Protein AF-0000000087553828 (afdb_homodimer)

Organism: NCBI:txid2305228

pLDDT: mean 92.31, std 6.86, range [59.78, 98.69]

Nearest PDB structures (foldseek):
  8k80-assembly1_C  TM=3.523E-01  e=6.813E+00  Langya virus
  3fc7-assembly2_B  TM=2.358E-01  e=3.961E+00  Haloarcula marismortui
  7ds3-assembly1_B  TM=2.786E-01  e=6.040E+00  Gallus gallus
  7dsa-assembly1_B  TM=2.816E-01  e=7.686E+00  Gallus gallus
  7ds3-assembly1_B  TM=2.787E-01  e=7.111E+00  Gallus gallus

Radius of gyration: 27.8 Å; Cα contacts (8 Å, |Δi|>4): 1425; chains: 2; bounding box: 62×86×61 Å

Solvent-accessible surface area (backbone atoms only — not comparable to full-atom values): 37582 Å² total; per-residue (Å²): 124,66,36,73,48,76,57,91,52,34,36,37,33,31,42,85,86,66,46,54,45,66,46,42,66,74,73,70,77,81,59,71,50,36,30,39,79,30,36,73,48,70,69,47,47,49,27,62,76,67,36,38,43,66,30,41,46,56,87,73,48,62,50,78,70,42,45,30,68,79,38,50,35,62,86,71,63,44,72,67,56,53,50,51,49,44,43,71,76,35,57,90,54,42,84,77,49,61,60,68,57,51,47,57,56,25,56,77,54,74,33,51,65,57,48,51,50,54,45,51,62,52,48,16,21,40,17,42,34,78,28,19,72,64,92,74,48,65,64,55,39,25,73,53,21,58,26,34,14,37,33,41,33,30,33,35,67,51,50,60,55,18,43,75,73,59,29,83,68,54,76,48,55,36,73,35,72,52,45,62,30,92,65,50,64,45,41,61,47,57,35,88,76,42,91,51,61,60,59,56,51,53,49,36,65,33,43,42,52,46,89,56,51,86,55,51,40,32,36,39,39,39,27,36,88,27,41,24,40,76,44,26,60,61,35,30,66,42,71,57,44,82,43,86,39,76,46,68,46,42,49,58,77,83,22,52,65,35,37,35,30,26,61,44,43,77,11,25,80,52,21,47,34,64,43,84,69,102,40,44,33,38,31,46,40,76,50,79,51,80,90,40,28,63,61,26,50,53,49,39,52,44,53,52,45,42,42,74,73,37,34,92,36,27,30,34,36,46,74,43,78,55,92,57,25,58,33,48,30,36,31,31,33,35,58,43,76,75,50,90,49,29,34,33,43,42,76,48,97,49,71,49,75,50,136,124,66,37,73,49,75,58,91,52,34,37,38,33,32,42,84,86,65,46,56,44,66,46,42,66,75,71,69,77,81,60,70,50,37,31,39,79,29,36,72,48,68,68,47,48,49,26,63,77,68,34,37,44,68,32,41,47,56,87,72,48,62,51,78,69,41,46,30,69,79,40,52,33,63,85,70,63,44,70,66,58,52,51,51,49,44,44,72,74,35,57,88,54,43,83,78,47,61,60,67,59,51,48,57,56,27,55,76,55,72,33,54,64,56,48,51,51,53,44,52,62,54,48,16,20,40,18,42,33,78,29,19,72,64,93,73,47,65,65,55,38,26,74,53,21,58,27,35,14,38,32,42,33,30,32,35,66,52,50,60,54,18,42,74,73,60,28,84,67,54,76,47,56,38,74,36,70,53,46,60,30,91,65,50,66,44,40,62,46,56,35,89,75,40,92,52,61,61,57,55,50,52,49,36,67,32,44,42,52,45,89,56,51,86,53,50,41,32,35,39,37,39,27,37,88,27,41,24,41,76,44,28,60,60,36,31,66,42,72,56,45,83,43,87,39,75,46,65,44,44,47,57,74,84,21,52,65,34,37,35,30,26,61,43,45,78,12,25,81,52,22,47,33,64,46,83,70,102,40,44,34,38,30,47,39,77,50,78,50,81,89,39,27,64,61,26,50,51,48,39,51,45,52,50,47,42,43,74,74,37,34,91,36,26,27,34,37,46,72,42,79,54,94,56,26,58,33,48,31,37,30,32,33,34,58,44,77,76,51,90,49,30,34,33,44,41,78,45,98,48,72,49,75,52,134

InterPro domains:
  IPR021352 Protein of unknown function DUF2971 [PF11185] (140-220)

Sequence (710 aa):
MTQKYTYNNFTYELDEKFNHIVTTNPQTKEPDVIYKYYGIGENSFSALENLRLYCTHPYLFNDSMDSSELLLDFENLTIDKFKRFHQKMLPDKLDKLNLDELFEEDLKRNFYTFRGFVYNYFSRKIGLISLTTIPFNILMWSHYTNETGFLIEFDTKNLLDDIPQKNKDITNYCFRPVQYVEKLEIIKMFDENFKTPDIPFLYTTTIKLKEWEYEQEWRLSIYKEDMGIPASILYPGVIDYEGKNNRFFKYSKETIKSISLGKHFFSGRNCEKVVYEKGIVVTLFEREDEKFKDSDKKFINFVNHLNNEYNDRLYISGEYGDGGVLRRSLGRIELEKLDYKTFKIVELKDIIIKDMTQKYTYNNFTYELDEKFNHIVTTNPQTKEPDVIYKYYGIGENSFSALENLRLYCTHPYLFNDSMDSSELLLDFENLTIDKFKRFHQKMLPDKLDKLNLDELFEEDLKRNFYTFRGFVYNYFSRKIGLISLTTIPFNILMWSHYTNETGFLIEFDTKNLLDDIPQKNKDITNYCFRPVQYVEKLEIIKMFDENFKTPDIPFLYTTTIKLKEWEYEQEWRLSIYKEDMGIPASILYPGVIDYEGKNNRFFKYSKETIKSISLGKHFFSGRNCEKVVYEKGIVVTLFEREDEKFKDSDKKFINFVNHLNNEYNDRLYISGEYGDGGVLRRSLGRIELEKLDYKTFKIVELKDIIIKD

Foldseek 3Di:
DKFWDDDDFKIWIQDPVRATEIAGVVGDDDDQKKKDWAAQDDVRLCCVVQQKDFQAQPVPDPDQQQLHLVLEAAQPPDLVNQLVVCCVQPVPCSVVDPSVVVVVVCVVVRNPVVSVVVSQQQSQFKGKDKIAPDDFQPCCCCPRHVLQTKMWMFRPVQLVVLCVVVPVQWDHKYKAWAAEDQDRHRDHQVPPSDPHSVRNSVNSNRYDHNVCVSRRIIMMMTGGDGQWAPCCVPDPPDDTGHTPDHRMRHGDPVRTQAMEHGQCNPDPVFWDDWDADLFIKTFGDCDPPPVCNVSNVSSLVSVVVCQVRHQPHYWYKDWDDDPNDIWIKIWRWGWDDPDSGMTGIGTDPDMDTDD/DKFWDDDDFKIWIQDPVRATEIAGVVGDDDDQKKKDWAAQDDVRLCCVVQQKDFQAQPVPDPDQQQLHLVLEAAQPPDLVNQLVVCCVVPVPCSVVDPSVVVVVVCVVVRNPVVSVVVSQQQSQFKGKDKIAPDDFQPCCCCPRHVLQTKMWMFRPVQQVVLQVVPPVQWDHKYKAWAAEDQDRHRDHQVPPSDPHSVRNSVNSNRYDHNVCVSRRIIMMMTGGDGQWAPCCVPDPPDDTGHTPDHRIRHGDPVRTQAMEHGQVNPDPVFWDDWDADLFIKTFGDCDPPPVCNVSNVSSLVSVVVCQVRHQVHYWYKDWDDDPNDIWIKIWRWGWDDPDSGMTGIGTDPDMDTDD

Secondary structure (DSSP, 8-state):
--EEEEETTEEEEE-TT--EEEEESSPPPPPSEEEEEE-SSHHHHHHHHTTEEE-B-GGG-SSTTTT-GGGEE-TT--HHHHHHHHHHH-GGGGGGS-HHHHHHHHHTTTTHHHHHHHHHHHHTTEEEEEEES-S--HHHHHHHHTTTSEEEEEEHHHHHHHHHHH-TT--EEEEEE-EEESSEE-EETT-TT-SSTHHHHHHHTTEEEGGGGGG-EEEEEEE-S---B-GGGTSTTPPPB--SS-SEEE--GGGEEEEEE-TTSSSTTTEEEEEESSSEEEEE----SHHHHHHHHHHHHHHHHHHHHHGGGEEEEEEEEETTEEEEEEEEEEEEE-SSSEEEEEEEEEEEEE-/--EEEEETTEEEEE-TT--EEEEESSPPPPPSEEEEEE-SSHHHHHHHHTTEEE-B-GGG-SSTTTT-GGGEE-TT--HHHHHHHHHHH-GGGGGGS-HHHHHHHHHTTTTHHHHHHHHHHHHTTEEEEEEES-S--HHHHHHHHTTTSEEEEEEHHHHHHHHHHH-TT--EEEEEE-EEESSEE-EETT-TT-SSTHHHHHHHTTEEEGGGGGG-EEEEEEE-S---B-GGGTSTTPPPB--SS-SEEE--GGGEEEEEE-TTSSSTTTEEEEEESSSEEEEE----SHHHHHHHHHHHHHHHHHHHHHGGGEEEEEEEEETTEEEEEEEEEEEEE-SSSEEEEEEEEEEEEE-

Structure (mmCIF, N/CA/C/O backbone):
data_AF-0000000087553828-model_v1
#
loop_
_entity.id
_entity.type
_entity.pdbx_description
1 polymer 'DUF2971 domain-containing protein'
#
loop_
_atom_site.group_PDB
_atom_site.id
_atom_site.type_symbol
_atom_site.label_atom_id
_atom_site.label_alt_id
_atom_site.label_comp_id
_atom_site.label_asym_id
_atom_site.label_entity_id
_atom_site.label_seq_id
_atom_site.pdbx_PDB_ins_code
_atom_site.Cartn_x
_atom_site.Cartn_y
_atom_site.Cartn_z
_atom_site.occupancy
_atom_site.B_iso_or_equiv
_atom_site.auth_seq_id
_atom_site.auth_comp_id
_atom_site.auth_asym_id
_atom_site.auth_atom_id
_atom_site.pdbx_PDB_model_num
ATOM 1 N N . MET A 1 1 ? 7.816 31.094 28.797 1 61 1 MET A N 1
ATOM 2 C CA . MET A 1 1 ? 7.578 29.922 29.641 1 61 1 MET A CA 1
ATOM 3 C C . MET A 1 1 ? 7.543 28.656 28.812 1 61 1 MET A C 1
ATOM 5 O O . MET A 1 1 ? 7 28.641 27.703 1 61 1 MET A O 1
ATOM 9 N N . THR A 1 2 ? 8.352 27.656 29.25 1 80.56 2 THR A N 1
ATOM 10 C CA . THR A 1 2 ? 8.477 26.328 28.641 1 80.56 2 THR A CA 1
ATOM 11 C C . THR A 1 2 ? 7.191 25.531 28.828 1 80.56 2 THR A C 1
ATOM 13 O O . THR A 1 2 ? 6.488 25.688 29.828 1 80.56 2 THR A O 1
ATOM 16 N N . GLN A 1 3 ? 6.668 25.047 27.766 1 90.19 3 GLN A N 1
ATOM 17 C CA . GLN A 1 3 ? 5.559 24.109 27.844 1 90.19 3 GLN A CA 1
ATOM 18 C C . GLN A 1 3 ? 6.047 22.672 27.703 1 90.19 3 GLN A C 1
ATOM 20 O O . GLN A 1 3 ? 6.949 22.391 26.922 1 90.19 3 GLN A O 1
ATOM 25 N N . LYS A 1 4 ? 5.414 21.844 28.609 1 92.19 4 LYS A N 1
ATOM 26 C CA . LYS A 1 4 ? 5.82 20.438 28.594 1 92.19 4 LYS A CA 1
ATOM 27 C C . LYS A 1 4 ? 4.613 19.516 28.734 1 92.19 4 LYS A C 1
ATOM 29 O O . LYS A 1 4 ? 3.664 19.828 29.453 1 92.19 4 LYS A O 1
ATOM 34 N N . TYR A 1 5 ? 4.652 18.438 28.016 1 94.69 5 TYR A N 1
ATOM 35 C CA . TYR A 1 5 ? 3.631 17.391 28.062 1 94.69 5 TYR A CA 1
ATOM 36 C C . TYR A 1 5 ? 4.254 16.016 27.953 1 94.69 5 TYR A C 1
ATOM 38 O O . TYR A 1 5 ? 4.988 15.742 26.984 1 94.69 5 TYR A O 1
ATOM 46 N N . THR A 1 6 ? 4.012 15.188 28.984 1 95.75 6 THR A N 1
ATOM 47 C CA . THR A 1 6 ? 4.551 13.836 28.953 1 95.75 6 THR A CA 1
ATOM 48 C C . THR A 1 6 ? 3.441 12.812 28.719 1 95.75 6 THR A C 1
ATOM 50 O O . THR A 1 6 ? 2.406 12.852 29.391 1 95.75 6 THR A O 1
ATOM 53 N N . TYR A 1 7 ? 3.6 12.07 27.734 1 95.88 7 TYR A N 1
ATOM 54 C CA . TYR A 1 7 ? 2.682 10.984 27.406 1 95.88 7 TYR A CA 1
ATOM 55 C C . TYR A 1 7 ? 3.432 9.672 27.234 1 95.88 7 TYR A C 1
ATOM 57 O O . TYR A 1 7 ? 4.188 9.508 26.266 1 95.88 7 TYR A O 1
ATOM 65 N N . ASN A 1 8 ? 3.129 8.695 28.156 1 95.94 8 ASN A N 1
ATOM 66 C CA . ASN A 1 8 ? 3.9 7.457 28.234 1 95.94 8 ASN A CA 1
ATOM 67 C C . ASN A 1 8 ? 5.398 7.738 28.297 1 95.94 8 ASN A C 1
ATOM 69 O O . ASN A 1 8 ? 5.859 8.445 29.203 1 95.94 8 ASN A O 1
ATOM 73 N N . ASN A 1 9 ? 6.203 7.293 27.391 1 96.75 9 ASN A N 1
ATOM 74 C CA . ASN A 1 9 ? 7.652 7.445 27.469 1 96.75 9 ASN A CA 1
ATOM 75 C C . ASN A 1 9 ? 8.148 8.609 26.609 1 96.75 9 ASN A C 1
ATOM 77 O O . ASN A 1 9 ? 9.344 8.719 26.344 1 96.75 9 ASN A O 1
ATOM 81 N N . PHE A 1 10 ? 7.289 9.43 26.125 1 98.06 10 PHE A N 1
ATOM 82 C CA . PHE A 1 10 ? 7.656 10.602 25.344 1 98.06 10 PHE A CA 1
ATOM 83 C C . PHE A 1 10 ? 7.402 11.883 26.125 1 98.06 10 PHE A C 1
ATOM 85 O O . PHE A 1 10 ? 6.422 11.977 26.875 1 98.06 10 PHE A O 1
ATOM 92 N N . THR A 1 11 ? 8.219 12.852 25.953 1 97.44 11 THR A N 1
ATOM 93 C CA . THR A 1 11 ? 8.023 14.203 26.469 1 97.44 11 THR A CA 1
ATOM 94 C C . THR A 1 11 ? 8.07 15.219 25.328 1 97.44 11 THR A C 1
ATOM 96 O O . THR A 1 11 ? 9.047 15.273 24.578 1 97.44 11 THR A O 1
ATOM 99 N N . TYR A 1 12 ? 7.031 15.938 25.25 1 96.62 12 TYR A N 1
ATOM 100 C CA . TYR A 1 12 ? 6.902 17.031 24.281 1 96.62 12 TYR A CA 1
ATOM 101 C C . TYR A 1 12 ? 7.184 18.375 24.938 1 96.62 12 TYR A C 1
ATOM 103 O O . TYR A 1 12 ? 6.613 18.688 25.984 1 96.62 12 TYR A O 1
ATOM 111 N N . GLU A 1 13 ? 8.016 19.172 24.297 1 95.31 13 GLU A N 1
ATOM 112 C CA . GLU A 1 13 ? 8.422 20.422 24.938 1 95.31 13 GLU A CA 1
ATOM 113 C C . GLU A 1 13 ? 8.523 21.562 23.922 1 95.31 13 GLU A C 1
ATOM 115 O O . GLU A 1 13 ? 8.961 21.344 22.781 1 95.31 13 GLU A O 1
ATOM 120 N N . LEU A 1 14 ? 8.055 22.625 24.25 1 94.19 14 LEU A N 1
ATOM 121 C CA . LEU A 1 14 ? 8.391 23.891 23.625 1 94.19 14 LEU A CA 1
ATOM 122 C C . LEU A 1 14 ? 9.359 24.688 24.5 1 94.19 14 LEU A C 1
ATOM 124 O O . LEU A 1 14 ? 8.984 25.188 25.562 1 94.19 14 LEU A O 1
ATOM 128 N N . ASP A 1 15 ? 10.555 24.859 24.031 1 92.94 15 ASP A N 1
ATOM 129 C CA . ASP A 1 15 ? 11.57 25.453 24.906 1 92.94 15 ASP A CA 1
ATOM 130 C C . ASP A 1 15 ? 11.477 26.984 24.906 1 92.94 15 ASP A C 1
ATOM 132 O O . ASP A 1 15 ? 10.531 27.547 24.344 1 92.94 15 ASP A O 1
ATOM 136 N N . GLU A 1 16 ? 12.344 27.688 25.594 1 91.62 16 GLU A N 1
ATOM 137 C CA . GLU A 1 16 ? 12.297 29.141 25.797 1 91.62 16 GLU A CA 1
ATOM 138 C C . GLU A 1 16 ? 12.469 29.891 24.484 1 91.62 16 GLU A C 1
ATOM 140 O O . GLU A 1 16 ? 11.992 31.016 24.328 1 91.62 16 GLU A O 1
ATOM 145 N N . LYS A 1 17 ? 13.109 29.219 23.547 1 92.19 17 LYS A N 1
ATOM 146 C CA . LYS A 1 17 ? 13.32 29.812 22.234 1 92.19 17 LYS A CA 1
ATOM 147 C C . LYS A 1 17 ? 12.227 29.391 21.25 1 92.19 17 LYS A C 1
ATOM 149 O O . LYS A 1 17 ? 12.32 29.641 20.047 1 92.19 17 LYS A O 1
ATOM 154 N N . PHE A 1 18 ? 11.234 28.594 21.703 1 91.69 18 PHE A N 1
ATOM 155 C CA . PHE A 1 18 ? 10.07 28.125 20.969 1 91.69 18 PHE A CA 1
ATOM 156 C C . PHE A 1 18 ? 10.461 27.016 20 1 91.69 18 PHE A C 1
ATOM 158 O O . PHE A 1 18 ? 9.844 26.859 18.938 1 91.69 18 PHE A O 1
ATOM 165 N N . ASN A 1 19 ? 11.516 26.344 20.359 1 94.25 19 ASN A N 1
ATOM 166 C CA . ASN A 1 19 ? 11.852 25.156 19.594 1 94.25 19 ASN A CA 1
ATOM 167 C C . ASN A 1 19 ? 11 23.953 20.016 1 94.25 19 ASN A C 1
ATOM 169 O O . ASN A 1 19 ? 10.742 23.766 21.203 1 94.25 19 ASN A O 1
ATOM 173 N N . HIS A 1 20 ? 10.531 23.25 19.031 1 96 20 HIS A N 1
ATOM 174 C CA . HIS A 1 20 ? 9.828 22 19.297 1 96 20 HIS A CA 1
ATOM 175 C C . HIS A 1 20 ? 10.812 20.875 19.594 1 96 20 HIS A C 1
ATOM 177 O O . HIS A 1 20 ? 11.688 20.578 18.781 1 96 20 HIS A O 1
ATOM 183 N N . ILE A 1 21 ? 10.625 20.25 20.766 1 95.81 21 ILE A N 1
ATOM 184 C CA . ILE A 1 21 ? 11.531 19.188 21.188 1 95.81 21 ILE A CA 1
ATOM 185 C C . ILE A 1 21 ? 10.727 17.984 21.641 1 95.81 21 ILE A C 1
ATOM 187 O O . ILE A 1 21 ? 9.758 18.125 22.391 1 95.81 21 ILE A O 1
ATOM 191 N N . VAL A 1 22 ? 11.062 16.844 21.156 1 97.62 22 VAL A N 1
ATOM 192 C CA . VAL A 1 22 ? 10.492 15.586 21.625 1 97.62 22 VAL A CA 1
ATOM 193 C C . VAL A 1 22 ? 11.602 14.672 22.141 1 97.62 22 VAL A C 1
ATOM 195 O O . VAL A 1 22 ? 12.578 14.414 21.438 1 97.62 22 VAL A O 1
ATOM 198 N N . THR A 1 23 ? 11.453 14.219 23.328 1 97.06 23 THR A N 1
ATOM 199 C CA . THR A 1 23 ? 12.414 13.289 23.922 1 97.06 23 THR A CA 1
ATOM 200 C C . THR A 1 23 ? 11.719 12.031 24.422 1 97.06 23 THR A C 1
ATOM 202 O O . THR A 1 23 ? 10.492 12.008 24.562 1 97.06 23 THR A O 1
ATOM 205 N N . THR A 1 24 ? 12.484 11 24.5 1 97.62 24 THR A N 1
ATOM 206 C CA . THR A 1 24 ? 11.961 9.742 25.031 1 97.62 24 THR A CA 1
ATOM 207 C C . THR A 1 24 ? 12.672 9.352 26.312 1 97.62 24 THR A C 1
ATOM 209 O O . THR A 1 24 ? 13.766 9.844 26.609 1 97.62 24 THR A O 1
ATOM 212 N N . ASN A 1 25 ? 12.047 8.477 27.125 1 95.81 25 ASN A N 1
ATOM 213 C CA . ASN A 1 25 ? 12.641 7.898 28.328 1 95.81 25 ASN A CA 1
ATOM 214 C C . ASN A 1 25 ? 12.531 6.375 28.328 1 95.81 25 ASN A C 1
ATOM 216 O O . ASN A 1 25 ? 11.453 5.824 28.547 1 95.81 25 ASN A O 1
ATOM 220 N N . PRO A 1 26 ? 13.578 5.684 28.234 1 96.19 26 PRO A N 1
ATOM 221 C CA . PRO A 1 26 ? 14.938 6.188 28.078 1 96.19 26 PRO A CA 1
ATOM 222 C C . PRO A 1 26 ? 15.141 6.926 26.75 1 96.19 26 PRO A C 1
ATOM 224 O O . PRO A 1 26 ? 14.352 6.758 25.828 1 96.19 26 PRO A O 1
ATOM 227 N N . GLN A 1 27 ? 16.203 7.672 26.75 1 95.06 27 GLN A N 1
ATOM 228 C CA . GLN A 1 27 ? 16.469 8.508 25.578 1 95.06 27 GLN A CA 1
ATOM 229 C C . GLN A 1 27 ? 16.812 7.66 24.359 1 95.06 27 GLN A C 1
ATOM 231 O O . GLN A 1 27 ? 17.609 6.715 24.453 1 95.06 27 GLN A O 1
ATOM 236 N N . THR A 1 28 ? 16.203 8.016 23.281 1 95.38 28 THR A N 1
ATOM 237 C CA . THR A 1 28 ? 16.531 7.375 22.016 1 95.38 28 THR A CA 1
ATOM 238 C C . THR A 1 28 ? 17.547 8.195 21.234 1 95.38 28 THR A C 1
ATOM 240 O O . THR A 1 28 ? 17.344 9.383 20.984 1 95.38 28 THR A O 1
ATOM 243 N N . LYS A 1 29 ? 18.562 7.531 20.875 1 95.12 29 LYS A N 1
ATOM 244 C CA . LYS A 1 29 ? 19.609 8.211 20.094 1 95.12 29 LYS A CA 1
ATOM 245 C C . LYS A 1 29 ? 19.141 8.43 18.656 1 95.12 29 LYS A C 1
ATOM 247 O O . LYS A 1 29 ? 18.531 7.543 18.062 1 95.12 29 LYS A O 1
ATOM 252 N N . GLU A 1 30 ? 19.469 9.602 18.172 1 96.5 30 GLU A N 1
ATOM 253 C CA . GLU A 1 30 ? 19.203 9.844 16.75 1 96.5 30 GLU A CA 1
ATOM 254 C C . GLU A 1 30 ? 20 8.875 15.875 1 96.5 30 GLU A C 1
ATOM 256 O O . GLU A 1 30 ? 21.172 8.594 16.156 1 96.5 30 GLU A O 1
ATOM 261 N N . PRO A 1 31 ? 19.406 8.344 14.891 1 97.81 31 PRO A N 1
ATOM 262 C CA . PRO A 1 31 ? 20.125 7.426 14.016 1 97.81 31 PRO A CA 1
ATOM 263 C C . PRO A 1 31 ? 21.203 8.125 13.18 1 97.81 31 PRO A C 1
ATOM 265 O O . PRO A 1 31 ? 21.016 9.273 12.766 1 97.81 31 PRO A O 1
ATOM 268 N N . ASP A 1 32 ? 22.266 7.426 12.945 1 97.56 32 ASP A N 1
ATOM 269 C CA . ASP A 1 32 ? 23.344 7.977 12.125 1 97.56 32 ASP A CA 1
ATOM 270 C C . ASP A 1 32 ? 22.906 8.133 10.672 1 97.56 32 ASP A C 1
ATOM 272 O O . ASP A 1 32 ? 23.344 9.062 9.984 1 97.56 32 ASP A O 1
ATOM 276 N N . VAL A 1 33 ? 22.062 7.117 10.266 1 97.81 33 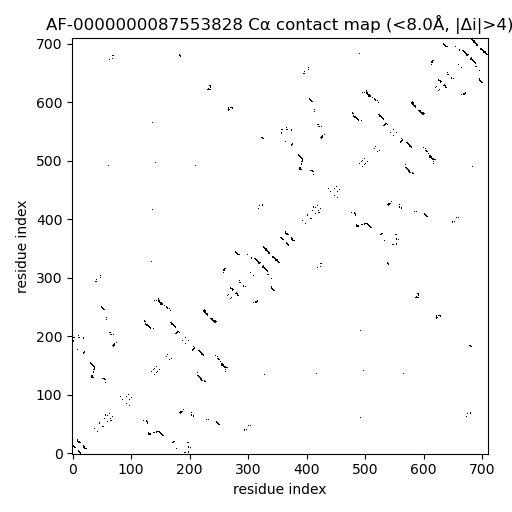VAL A N 1
ATOM 277 C CA . VAL A 1 33 ? 21.516 7.148 8.914 1 97.81 33 VAL A CA 1
ATOM 278 C C . VAL A 1 33 ? 20 6.98 8.977 1 97.81 33 VAL A C 1
ATOM 280 O O . VAL A 1 33 ? 19.469 6.41 9.93 1 97.81 33 VAL A O 1
ATOM 283 N N . ILE A 1 34 ? 19.359 7.5 8 1 98.12 34 ILE A N 1
ATOM 284 C CA . ILE A 1 34 ? 17.906 7.414 7.898 1 98.12 34 ILE A CA 1
ATOM 285 C C . ILE A 1 34 ? 17.5 7.234 6.438 1 98.12 34 ILE A C 1
ATOM 287 O O . ILE A 1 34 ? 18.266 7.594 5.527 1 98.12 34 ILE A O 1
ATOM 291 N N . TYR A 1 35 ? 16.359 6.637 6.242 1 97.88 35 TYR A N 1
ATOM 292 C CA . TYR A 1 35 ? 15.977 6.219 4.902 1 97.88 35 TYR A CA 1
ATOM 293 C C . TYR A 1 35 ? 14.617 6.793 4.516 1 97.88 35 TYR A C 1
ATOM 295 O O . TYR A 1 35 ? 13.789 7.07 5.383 1 97.88 35 TYR A O 1
ATOM 303 N N . LYS A 1 36 ? 14.438 6.957 3.258 1 97.94 36 LYS A N 1
ATOM 304 C CA . LYS A 1 36 ? 13.125 7.266 2.701 1 97.94 36 LYS A CA 1
ATOM 305 C C . LYS A 1 36 ? 12.836 6.41 1.472 1 97.94 36 LYS A C 1
ATOM 307 O O . LYS A 1 36 ? 13.672 6.297 0.576 1 97.94 36 LYS A O 1
ATOM 312 N N . TYR A 1 37 ? 11.672 5.809 1.471 1 97.25 37 TYR A N 1
ATOM 313 C CA . TYR A 1 37 ? 11.195 4.996 0.356 1 97.25 37 TYR A CA 1
ATOM 314 C C . TYR A 1 37 ? 10.445 5.848 -0.661 1 97.25 37 TYR A C 1
ATOM 316 O O . TYR A 1 37 ? 9.68 6.738 -0.288 1 97.25 37 TYR A O 1
ATOM 324 N N . TYR A 1 38 ? 10.656 5.547 -1.958 1 97.69 38 TYR A N 1
ATOM 325 C CA . TYR A 1 38 ? 9.961 6.23 -3.047 1 97.69 38 TYR A CA 1
ATOM 326 C C . TYR A 1 38 ? 9.359 5.227 -4.023 1 97.69 38 TYR A C 1
ATOM 328 O O . TYR A 1 38 ? 10.031 4.281 -4.445 1 97.69 38 TYR A O 1
ATOM 336 N N . GLY A 1 39 ? 8.125 5.414 -4.281 1 95.75 39 GLY A N 1
ATOM 337 C CA . GLY A 1 39 ? 7.559 4.688 -5.406 1 95.75 39 GLY A CA 1
ATOM 338 C C . GLY A 1 39 ? 7.98 5.242 -6.754 1 95.75 39 GLY A C 1
ATOM 339 O O . GLY A 1 39 ? 8.539 6.34 -6.828 1 95.75 39 GLY A O 1
ATOM 340 N N . ILE A 1 40 ? 7.695 4.484 -7.77 1 93.94 40 ILE A N 1
ATOM 341 C CA . ILE A 1 40 ? 8 4.949 -9.117 1 93.94 40 ILE A CA 1
ATOM 342 C C . ILE A 1 40 ? 7.008 6.035 -9.523 1 93.94 40 ILE A C 1
ATOM 344 O O . ILE A 1 40 ? 5.797 5.879 -9.344 1 93.94 40 ILE A O 1
ATOM 348 N N . GLY A 1 41 ? 7.574 7.176 -9.984 1 94 41 GLY A N 1
ATOM 349 C CA . GLY A 1 41 ? 6.711 8.258 -10.43 1 94 41 GLY A CA 1
ATOM 350 C C . GLY A 1 41 ? 7.461 9.562 -10.648 1 94 41 GLY A C 1
ATOM 351 O O . GLY A 1 41 ? 8.594 9.719 -10.188 1 94 41 GLY A O 1
ATOM 352 N N . GLU A 1 42 ? 6.777 10.406 -11.289 1 94.69 42 GLU A N 1
ATOM 353 C CA . GLU A 1 42 ? 7.406 11.664 -11.68 1 94.69 42 GLU A CA 1
ATOM 354 C C . GLU A 1 42 ? 7.836 12.469 -10.453 1 94.69 42 GLU A C 1
ATOM 356 O O . GLU A 1 42 ? 8.938 13.016 -10.43 1 94.69 42 GLU A O 1
ATOM 361 N N . ASN A 1 43 ? 6.965 12.531 -9.469 1 95.62 43 ASN A N 1
ATOM 362 C CA . ASN A 1 43 ? 7.293 13.297 -8.273 1 95.62 43 ASN A CA 1
ATOM 363 C C . ASN A 1 43 ? 8.5 12.711 -7.547 1 95.62 43 ASN A C 1
ATOM 365 O O . ASN A 1 43 ? 9.352 13.453 -7.047 1 95.62 43 ASN A O 1
ATOM 369 N N . SER A 1 44 ? 8.547 11.414 -7.5 1 97.62 44 SER A N 1
ATOM 370 C CA . SER A 1 44 ? 9.672 10.742 -6.852 1 97.62 44 SER A CA 1
ATOM 371 C C . SER A 1 44 ? 10.984 11.031 -7.582 1 97.62 44 SER A C 1
ATOM 373 O O . SER A 1 44 ? 11.992 11.359 -6.957 1 97.62 44 SER A O 1
ATOM 375 N N . PHE A 1 45 ? 10.906 10.953 -8.93 1 98 45 PHE A N 1
ATOM 376 C CA . PHE A 1 45 ? 12.086 11.227 -9.734 1 98 45 PHE A CA 1
ATOM 377 C C . PHE A 1 45 ? 12.555 12.664 -9.531 1 98 45 PHE A C 1
ATOM 379 O O . PHE A 1 45 ? 13.742 12.914 -9.297 1 98 45 PHE A O 1
ATOM 386 N N . SER A 1 46 ? 11.586 13.523 -9.609 1 97.44 46 SER A N 1
ATOM 387 C CA . SER A 1 46 ? 11.883 14.945 -9.469 1 97.44 46 SER A CA 1
ATOM 388 C C . SER A 1 46 ? 12.492 15.25 -8.109 1 97.44 46 SER A C 1
ATOM 390 O O . SER A 1 46 ? 13.375 16.109 -7.996 1 97.44 46 SER A O 1
ATOM 392 N N . ALA A 1 47 ? 12.031 14.594 -7.07 1 97.81 47 ALA A N 1
ATOM 393 C CA . ALA A 1 47 ? 12.555 14.812 -5.723 1 97.81 47 ALA A CA 1
ATOM 394 C C . ALA A 1 47 ? 14.055 14.539 -5.668 1 97.81 47 ALA A C 1
ATOM 396 O O . ALA A 1 47 ? 14.828 15.352 -5.145 1 97.81 47 ALA A O 1
ATOM 397 N N . LEU A 1 48 ? 14.477 13.43 -6.219 1 98.38 48 LEU A N 1
ATOM 398 C CA . LEU A 1 48 ? 15.891 13.086 -6.207 1 98.38 48 LEU A CA 1
ATOM 399 C C . LEU A 1 48 ? 16.688 13.992 -7.145 1 98.38 48 LEU A C 1
ATOM 401 O O . LEU A 1 48 ? 17.75 14.5 -6.777 1 98.38 48 LEU A O 1
ATOM 405 N N . GLU A 1 49 ? 16.156 14.188 -8.328 1 98.19 49 GLU A N 1
ATOM 406 C CA . GLU A 1 49 ? 16.859 14.977 -9.344 1 98.19 49 GLU A CA 1
ATOM 407 C C . GLU A 1 49 ? 17.094 16.406 -8.859 1 98.19 49 GLU A C 1
ATOM 409 O O . GLU A 1 49 ? 18.109 17.016 -9.195 1 98.19 49 GLU A O 1
ATOM 414 N N . ASN A 1 50 ? 16.172 16.922 -8.094 1 98.06 50 ASN A N 1
ATOM 415 C CA . ASN A 1 50 ? 16.266 18.297 -7.629 1 98.06 50 ASN A CA 1
ATOM 416 C C . ASN A 1 50 ? 16.766 18.375 -6.184 1 98.06 50 ASN A C 1
ATOM 418 O O . ASN A 1 50 ? 16.797 19.453 -5.59 1 98.06 50 ASN A O 1
ATOM 422 N N . LEU A 1 51 ? 17.078 17.328 -5.562 1 98.5 51 LEU A N 1
ATOM 423 C CA . LEU A 1 51 ? 17.625 17.234 -4.215 1 98.5 51 LEU A CA 1
ATOM 424 C C . LEU A 1 51 ? 16.703 17.922 -3.205 1 98.5 51 LEU A C 1
ATOM 426 O O . LEU A 1 51 ? 17.125 18.828 -2.484 1 98.5 51 LEU A O 1
ATOM 430 N N . ARG A 1 52 ? 15.5 17.359 -3.16 1 98.31 52 ARG A N 1
ATOM 431 C CA . ARG A 1 52 ? 14.516 17.969 -2.264 1 98.31 52 ARG A CA 1
ATOM 432 C C . ARG A 1 52 ? 13.578 16.922 -1.688 1 98.31 52 ARG A C 1
ATOM 434 O O . ARG A 1 52 ? 13.375 15.859 -2.295 1 98.31 52 ARG A O 1
ATOM 441 N N . LEU A 1 53 ? 13.102 17.141 -0.524 1 98.38 53 LEU A N 1
ATOM 442 C CA . LEU A 1 53 ? 12.062 16.344 0.13 1 98.38 53 LEU A CA 1
ATOM 443 C C . LEU A 1 53 ? 10.75 17.109 0.199 1 98.38 53 LEU A C 1
ATOM 445 O O . LEU A 1 53 ? 10.742 18.312 0.444 1 98.38 53 LEU A O 1
ATOM 449 N N . TYR A 1 54 ? 9.719 16.438 -0.104 1 98 54 TYR A N 1
ATOM 450 C CA . TYR A 1 54 ? 8.391 17.047 -0.009 1 98 54 TYR A CA 1
ATOM 451 C C . TYR A 1 54 ? 7.895 17.047 1.432 1 98 54 TYR A C 1
ATOM 453 O O . TYR A 1 54 ? 7.887 16.016 2.094 1 98 54 TYR A O 1
ATOM 461 N N . CYS A 1 55 ? 7.52 18.172 1.937 1 98 55 CYS A N 1
ATOM 462 C CA . CYS A 1 55 ? 6.922 18.312 3.258 1 98 55 CYS A CA 1
ATOM 463 C C . CYS A 1 55 ? 5.422 18.062 3.209 1 98 55 CYS A C 1
ATOM 465 O O . CYS A 1 55 ? 4.633 18.984 3 1 98 55 CYS A O 1
ATOM 467 N N . THR A 1 56 ? 5.051 16.938 3.537 1 97.88 56 THR A N 1
ATOM 468 C CA . THR A 1 56 ? 3.717 16.406 3.273 1 97.88 56 THR A CA 1
ATOM 469 C C . THR A 1 56 ? 2.691 17.031 4.211 1 97.88 56 THR A C 1
ATOM 471 O O . THR A 1 56 ? 2.941 17.172 5.414 1 97.88 56 THR A O 1
ATOM 474 N N . HIS A 1 57 ? 1.598 17.484 3.674 1 97.44 57 HIS A N 1
ATOM 475 C CA . HIS A 1 57 ? 0.452 17.844 4.496 1 97.44 57 HIS A CA 1
ATOM 476 C C . HIS A 1 57 ? -0.25 16.609 5.051 1 97.44 57 HIS A C 1
ATOM 478 O O . HIS A 1 57 ? -0.389 15.609 4.355 1 97.44 57 HIS A O 1
ATOM 484 N N . PRO A 1 58 ? -0.812 16.656 6.215 1 95 58 PRO A N 1
ATOM 485 C CA . PRO A 1 58 ? -1.451 15.492 6.836 1 95 58 PRO A CA 1
ATOM 486 C C . PRO A 1 58 ? -2.582 14.914 5.984 1 95 58 PRO A C 1
ATOM 488 O O . PRO A 1 58 ? -2.842 13.711 6.031 1 95 58 PRO A O 1
ATOM 491 N N . TYR A 1 59 ? -3.201 15.75 5.184 1 93.56 59 TYR A N 1
ATOM 492 C CA . TYR A 1 59 ? -4.305 15.297 4.344 1 93.56 59 TYR A CA 1
ATOM 493 C C . TYR A 1 59 ? -3.834 14.242 3.346 1 93.56 59 TYR A C 1
ATOM 495 O O . TYR A 1 59 ? -4.648 13.531 2.762 1 93.56 59 TYR A O 1
ATOM 503 N N . LEU A 1 60 ? -2.566 14.109 3.178 1 93.31 60 LEU A N 1
ATOM 504 C CA . LEU A 1 60 ? -2.035 13.234 2.139 1 93.31 60 LEU A CA 1
ATOM 505 C C . LEU A 1 60 ? -1.521 11.93 2.738 1 93.31 60 LEU A C 1
ATOM 507 O O . LEU A 1 60 ? -1.034 11.055 2.016 1 93.31 60 LEU A O 1
ATOM 511 N N . PHE A 1 61 ? -1.655 11.773 4.031 1 93.5 61 PHE A N 1
ATOM 512 C CA . PHE A 1 61 ? -1.181 10.547 4.66 1 93.5 61 PHE A CA 1
ATOM 513 C C . PHE A 1 61 ? -2.1 9.383 4.328 1 93.5 61 PHE A C 1
ATOM 515 O O . PHE A 1 61 ? -3.312 9.555 4.188 1 93.5 61 PHE A O 1
ATOM 522 N N . ASN A 1 62 ? -1.511 8.219 4.273 1 87.06 62 ASN A N 1
ATOM 523 C CA . ASN A 1 62 ? -2.289 7.008 4.035 1 87.06 62 ASN A CA 1
ATOM 524 C C . ASN A 1 62 ? -3.107 6.617 5.266 1 87.06 62 ASN A C 1
ATOM 526 O O . ASN A 1 62 ? -4.172 6.004 5.137 1 87.06 62 ASN A O 1
ATOM 530 N N . ASP A 1 63 ? -2.576 6.883 6.402 1 88.94 63 ASP A N 1
ATOM 531 C CA . ASP A 1 63 ? -3.281 6.664 7.664 1 88.94 63 ASP A CA 1
ATOM 532 C C . ASP A 1 63 ? -4.223 7.828 7.973 1 88.94 63 ASP A C 1
ATOM 534 O O . ASP A 1 63 ? -3.773 8.914 8.344 1 88.94 63 ASP A O 1
ATOM 538 N N . SER A 1 64 ? -5.477 7.555 7.977 1 86.81 64 SER A N 1
ATOM 539 C CA . SER A 1 64 ? -6.48 8.609 8.102 1 86.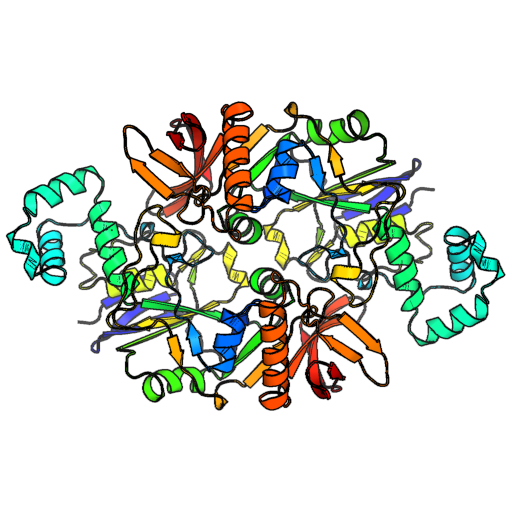81 64 SER A CA 1
ATOM 540 C C . SER A 1 64 ? -6.527 9.156 9.523 1 86.81 64 SER A C 1
ATOM 542 O O . SER A 1 64 ? -7.059 10.25 9.75 1 86.81 64 SER A O 1
ATOM 544 N N . MET A 1 65 ? -5.973 8.477 10.406 1 91.56 65 MET A N 1
ATOM 545 C CA . MET A 1 65 ? -6.02 8.938 11.797 1 91.56 65 MET A CA 1
ATOM 546 C C . MET A 1 65 ? -4.727 9.656 12.172 1 91.56 65 MET A C 1
ATOM 548 O O . MET A 1 65 ? -4.66 10.312 13.219 1 91.56 65 MET A O 1
ATOM 552 N N . ASP A 1 66 ? -3.775 9.469 11.305 1 93.88 66 ASP A N 1
ATOM 553 C CA . ASP A 1 66 ? -2.482 10.102 11.547 1 93.88 66 ASP A CA 1
ATOM 554 C C . ASP A 1 66 ? -2.582 11.625 11.398 1 93.88 66 ASP A C 1
ATOM 556 O O . ASP A 1 66 ? -2.953 12.125 10.328 1 93.88 66 ASP A O 1
ATOM 560 N N . SER A 1 67 ? -2.236 12.312 12.5 1 95.81 67 SER A N 1
ATOM 561 C CA . SER A 1 67 ? -2.236 13.766 12.492 1 95.81 67 SER A CA 1
ATOM 562 C C . SER A 1 67 ? -3.635 14.32 12.234 1 95.81 67 SER A C 1
ATOM 564 O O . SER A 1 67 ? -3.789 15.367 11.602 1 95.81 67 SER A O 1
ATOM 566 N N . SER A 1 68 ? -4.621 13.586 12.672 1 93.12 68 SER A N 1
ATOM 567 C CA . SER A 1 68 ? -6.012 13.953 12.43 1 93.12 68 SER A CA 1
ATOM 568 C C . SER A 1 68 ? -6.453 15.086 13.352 1 93.12 68 SER A C 1
ATOM 570 O O . SER A 1 68 ? -6.078 15.125 14.523 1 93.12 68 SER A O 1
ATOM 572 N N . GLU A 1 69 ? -7.348 15.93 12.844 1 91.88 69 GLU A N 1
ATOM 573 C CA . GLU A 1 69 ? -7.938 16.984 13.664 1 91.88 69 GLU A CA 1
ATOM 574 C C . GLU A 1 69 ? -8.797 16.391 14.781 1 91.88 69 GLU A C 1
ATOM 576 O O . GLU A 1 69 ? -9.031 17.047 15.805 1 91.88 69 GLU A O 1
ATOM 581 N N . LEU A 1 70 ? -9.188 15.18 14.594 1 90.12 70 LEU A N 1
ATOM 582 C CA . LEU A 1 70 ? -10.062 14.523 15.562 1 90.12 70 LEU A CA 1
ATOM 583 C C . LEU A 1 70 ? -9.297 14.188 16.844 1 90.12 70 LEU A C 1
ATOM 585 O O . LEU A 1 70 ? -9.898 13.867 17.859 1 90.12 70 LEU A O 1
ATOM 589 N N . LEU A 1 71 ? -8.023 14.266 16.781 1 93.69 71 LEU A N 1
ATOM 590 C CA . LEU A 1 71 ? -7.211 14.016 17.969 1 93.69 71 LEU A CA 1
ATOM 591 C C . LEU A 1 71 ? -7.184 15.234 18.875 1 93.69 71 LEU A C 1
ATOM 593 O O . LEU A 1 71 ? -6.676 15.172 20 1 93.69 71 LEU A O 1
ATOM 597 N N . LEU A 1 72 ? -7.742 16.312 18.422 1 91.56 72 LEU A N 1
ATOM 598 C CA . LEU A 1 72 ? -7.785 17.562 19.188 1 91.56 72 LEU A CA 1
ATOM 599 C C . LEU A 1 72 ? -9.156 17.766 19.828 1 91.56 72 LEU A C 1
ATOM 601 O O . LEU A 1 72 ? -10.172 17.781 19.141 1 91.56 72 LEU A O 1
ATOM 605 N N . ASP A 1 73 ? -9.109 17.938 21.062 1 89.38 73 ASP A N 1
ATOM 606 C CA . ASP A 1 73 ? -10.336 18.156 21.828 1 89.38 73 ASP A CA 1
ATOM 607 C C . ASP A 1 73 ? -10.508 19.641 22.172 1 89.38 73 ASP A C 1
ATOM 609 O O . ASP A 1 73 ? -9.562 20.297 22.609 1 89.38 73 ASP A O 1
ATOM 613 N N . PHE A 1 74 ? -11.742 20.125 22 1 87.94 74 PHE A N 1
ATOM 614 C CA . PHE A 1 74 ? -12.039 21.531 22.234 1 87.94 74 PHE A CA 1
ATOM 615 C C . PHE A 1 74 ? -13.062 21.688 23.344 1 87.94 74 PHE A C 1
ATOM 617 O O . PHE A 1 74 ? -13.68 22.75 23.484 1 87.94 74 PHE A O 1
ATOM 624 N N . GLU A 1 75 ? -13.305 20.656 24.078 1 78.94 75 GLU A N 1
ATOM 625 C CA . GLU A 1 75 ? -14.305 20.656 25.141 1 78.94 75 GLU A CA 1
ATOM 626 C C . GLU A 1 75 ? -14.07 21.781 26.125 1 78.94 75 GLU A C 1
ATOM 628 O O . GLU A 1 75 ? -15.016 22.359 26.656 1 78.94 75 GLU A O 1
ATOM 633 N N . ASN A 1 76 ? -12.867 22.188 26.422 1 79.44 76 ASN A N 1
ATOM 634 C CA . ASN A 1 76 ? -12.562 23.188 27.438 1 79.44 76 ASN A CA 1
ATOM 635 C C . ASN A 1 76 ? -12.359 24.562 26.828 1 79.44 76 ASN A C 1
ATOM 637 O O . ASN A 1 76 ? -11.75 25.438 27.438 1 79.44 76 ASN A O 1
ATOM 641 N N . LEU A 1 77 ? -13.008 24.719 25.703 1 87.38 77 LEU A N 1
ATOM 642 C CA . LEU A 1 77 ? -12.852 26.016 25.047 1 87.38 77 LEU A CA 1
ATOM 643 C C . LEU A 1 77 ? -13.766 27.062 25.688 1 87.38 77 LEU A C 1
ATOM 645 O O . LEU A 1 77 ? -14.969 26.844 25.828 1 87.38 77 LEU A O 1
ATOM 649 N N . THR A 1 78 ? -13.172 28.094 26.172 1 87.31 78 THR A N 1
ATOM 650 C CA . THR A 1 78 ? -13.938 29.219 26.734 1 87.31 78 THR A CA 1
ATOM 651 C C . THR A 1 78 ? -14.148 30.297 25.688 1 87.31 78 THR A C 1
ATOM 653 O O . THR A 1 78 ? -13.414 30.375 24.703 1 87.31 78 THR A O 1
ATOM 656 N N . ILE A 1 79 ? -15.102 31.109 25.891 1 90.12 79 ILE A N 1
ATOM 657 C CA . ILE A 1 79 ? -15.414 32.188 24.953 1 90.12 79 ILE A CA 1
ATOM 658 C C . ILE A 1 79 ? -14.219 33.125 24.844 1 90.12 79 ILE A C 1
ATOM 660 O O . ILE A 1 79 ? -13.953 33.688 23.781 1 90.12 79 ILE A O 1
ATOM 664 N N . ASP A 1 80 ? -13.586 33.312 25.938 1 88 80 ASP A N 1
ATOM 665 C CA . ASP A 1 80 ? -12.43 34.219 25.938 1 88 80 ASP A CA 1
ATOM 666 C C . ASP A 1 80 ? -11.328 33.688 25.031 1 88 80 ASP A C 1
ATOM 668 O O . ASP A 1 80 ? -10.75 34.438 24.234 1 88 80 ASP A O 1
ATOM 672 N N . LYS A 1 81 ? -11.047 32.406 25.156 1 84.62 81 LYS A N 1
ATOM 673 C CA . LYS A 1 81 ? -10.039 31.797 24.312 1 84.62 81 LYS A CA 1
ATOM 674 C C . LYS A 1 81 ? -10.469 31.797 22.844 1 84.62 81 LYS A C 1
ATOM 676 O O . LYS A 1 81 ? -9.656 32.031 21.953 1 84.62 81 LYS A O 1
ATOM 681 N N . PHE A 1 82 ? -11.703 31.531 22.672 1 88.94 82 PHE A N 1
ATOM 682 C CA . PHE A 1 82 ? -12.289 31.547 21.328 1 88.94 82 PHE A CA 1
ATOM 683 C C . PHE A 1 82 ? -12.07 32.906 20.656 1 88.94 82 PHE A C 1
ATOM 685 O O . PHE A 1 82 ? -11.594 32.969 19.531 1 88.94 82 PHE A O 1
ATOM 692 N N . LYS A 1 83 ? -12.312 33.938 21.359 1 87.62 83 LYS A N 1
ATOM 693 C CA . LYS A 1 83 ? -12.172 35.281 20.828 1 87.62 83 LYS A CA 1
ATOM 694 C C . LYS A 1 83 ? -10.703 35.625 20.594 1 87.62 83 LYS A C 1
ATOM 696 O O . LYS A 1 83 ? -10.359 36.219 19.578 1 87.62 83 LYS A O 1
ATOM 701 N N . ARG A 1 84 ? -9.883 35.25 21.484 1 83.19 84 ARG A N 1
ATOM 702 C CA . ARG A 1 84 ? -8.453 35.562 21.375 1 83.19 84 ARG A CA 1
ATOM 703 C C . ARG A 1 84 ? -7.859 34.875 20.141 1 83.19 84 ARG A C 1
ATOM 705 O O . ARG A 1 84 ? -7.043 35.469 19.438 1 83.19 84 ARG A O 1
ATOM 712 N N . PHE A 1 85 ? -8.242 33.688 19.906 1 82.06 85 PHE A N 1
ATOM 713 C CA . PHE A 1 85 ? -7.719 32.969 18.766 1 82.06 85 PHE A CA 1
ATOM 714 C C . PHE A 1 85 ? -8.188 33.594 17.453 1 82.06 85 PHE A C 1
ATOM 716 O O . PHE A 1 85 ? -7.414 33.688 16.516 1 82.06 85 PHE A O 1
ATOM 723 N N . HIS A 1 86 ? -9.422 33.875 17.391 1 82.62 86 HIS A N 1
ATOM 724 C CA . HIS A 1 86 ? -9.93 34.531 16.188 1 82.62 86 HIS A CA 1
ATOM 725 C C . HIS A 1 86 ? -9.203 35.844 15.938 1 82.62 86 HIS A C 1
ATOM 727 O O . HIS A 1 86 ? -8.891 36.188 14.789 1 82.62 86 HIS A O 1
ATOM 733 N N . GLN A 1 87 ? -8.984 36.531 17.031 1 82.5 87 GLN A N 1
ATOM 734 C CA . GLN A 1 87 ? -8.281 37.812 16.906 1 82.5 87 GLN A CA 1
ATOM 735 C C . GLN A 1 87 ? -6.879 37.594 16.344 1 82.5 87 GLN A C 1
ATOM 737 O O . GLN A 1 87 ? -6.418 38.406 15.523 1 82.5 87 GLN A O 1
ATOM 742 N N . LYS A 1 88 ? -6.27 36.625 16.797 1 77.88 88 LYS A N 1
ATOM 743 C CA . LYS A 1 88 ? -4.91 36.344 16.359 1 77.88 88 LYS A CA 1
ATOM 744 C C . LYS A 1 88 ? -4.891 35.844 14.914 1 77.88 88 LYS A C 1
ATOM 746 O O . LYS A 1 88 ? -4.016 36.219 14.133 1 77.88 88 LYS A O 1
ATOM 751 N N . MET A 1 89 ? -5.855 35.062 14.539 1 77.81 89 MET A N 1
ATOM 752 C CA . MET A 1 89 ? -5.828 34.375 13.25 1 77.81 89 MET A CA 1
ATOM 753 C C . MET A 1 89 ? -6.48 35.25 12.164 1 77.81 89 MET A C 1
ATOM 755 O O . MET A 1 89 ? -6.121 35.156 10.992 1 77.81 89 MET A O 1
ATOM 759 N N . LEU A 1 90 ? -7.496 35.969 12.555 1 78.06 90 LEU A N 1
ATOM 760 C CA . LEU A 1 90 ? -8.242 36.781 11.602 1 78.06 90 LEU A CA 1
ATOM 761 C C . LEU A 1 90 ? -8.375 38.219 12.102 1 78.06 90 LEU A C 1
ATOM 763 O O . LEU A 1 90 ? -9.484 38.75 12.211 1 78.06 90 LEU A O 1
ATOM 767 N N . PRO A 1 91 ? -7.336 38.844 12.297 1 73.5 91 PRO A N 1
ATOM 768 C CA . PRO A 1 91 ? -7.418 40.188 12.898 1 73.5 91 PRO A CA 1
ATOM 769 C C . PRO A 1 91 ? -8.242 41.156 12.055 1 73.5 91 PRO A C 1
ATOM 771 O O . PRO A 1 91 ? -9.016 41.938 12.602 1 73.5 91 PRO A O 1
ATOM 774 N N . ASP A 1 92 ? -8.094 41.062 10.844 1 75.12 92 ASP A N 1
ATOM 775 C CA . ASP A 1 92 ? -8.711 42.062 9.984 1 75.12 92 ASP A CA 1
ATOM 776 C C . ASP A 1 92 ? -10.211 41.781 9.828 1 75.12 92 ASP A C 1
ATOM 778 O O . ASP A 1 92 ? -10.969 42.688 9.469 1 75.12 92 ASP A O 1
ATOM 782 N N . LYS A 1 93 ? -10.688 40.562 10.117 1 73.06 93 LYS A N 1
ATOM 783 C CA . LYS A 1 93 ? -12.086 40.219 9.883 1 73.06 93 LYS A CA 1
ATOM 784 C C . LYS A 1 93 ? -12.867 40.156 11.188 1 73.06 93 LYS A C 1
ATOM 786 O O . LYS A 1 93 ? -14.078 39.906 11.188 1 73.06 93 LYS A O 1
ATOM 791 N N . LEU A 1 94 ? -12.273 40.375 12.203 1 69.75 94 LEU A N 1
ATOM 792 C CA . LEU A 1 94 ? -12.852 40.156 13.531 1 69.75 94 LEU A CA 1
ATOM 793 C C . LEU A 1 94 ? -14.047 41.094 13.758 1 69.75 94 LEU A C 1
ATOM 795 O O . LEU A 1 94 ? -15.055 40.688 14.336 1 69.75 94 LEU A O 1
ATOM 799 N N . ASP A 1 95 ? -13.805 42.25 13.32 1 67.75 95 ASP A N 1
ATOM 800 C CA . ASP A 1 95 ? -14.82 43.25 13.609 1 67.75 95 ASP A CA 1
ATOM 801 C C . ASP A 1 95 ? -16.125 42.938 12.906 1 67.75 95 ASP A C 1
ATOM 803 O O . ASP A 1 95 ? -17.203 43.375 13.328 1 67.75 95 ASP A O 1
ATOM 807 N N . LYS A 1 96 ? -16.094 42.188 11.992 1 78.44 96 LYS A N 1
ATOM 808 C CA . LYS A 1 96 ? -17.281 41.906 11.195 1 78.44 96 LYS A CA 1
ATOM 809 C C . LYS A 1 96 ? -18 40.656 11.688 1 78.44 96 LYS A C 1
ATOM 811 O O . LYS A 1 96 ? -19.125 40.375 11.281 1 78.44 96 LYS A O 1
ATOM 816 N N . LEU A 1 97 ? -17.328 40.062 12.641 1 80.75 97 LEU A N 1
ATOM 817 C CA . LEU A 1 97 ? -17.891 38.781 13.07 1 80.75 97 LEU A CA 1
ATOM 818 C C . LEU A 1 97 ? -18.516 38.906 14.453 1 80.75 97 LEU A C 1
ATOM 820 O O . LEU A 1 97 ? -17.969 39.562 15.328 1 80.75 97 LEU A O 1
ATOM 824 N N . ASN A 1 98 ? -19.719 38.5 14.594 1 88.38 98 ASN A N 1
ATOM 825 C CA . ASN A 1 98 ? -20.297 38.312 15.914 1 88.38 98 ASN A CA 1
ATOM 826 C C . ASN A 1 98 ? -19.781 37.062 16.578 1 88.38 98 ASN A C 1
ATOM 828 O O . ASN A 1 98 ? -20.422 36 16.5 1 88.38 98 ASN A O 1
ATOM 832 N N . LEU A 1 99 ? -18.734 37.156 17.344 1 89.31 99 LEU A N 1
ATOM 833 C CA . LEU A 1 99 ? -18.016 36 17.875 1 89.31 99 LEU A CA 1
ATOM 834 C C . LEU A 1 99 ? -18.828 35.312 18.953 1 89.31 99 LEU A C 1
ATOM 836 O O . LEU A 1 99 ? -18.703 34.094 19.141 1 89.31 99 LEU A O 1
ATOM 840 N N . ASP A 1 100 ? -19.656 36.094 19.625 1 91.75 100 ASP A N 1
ATOM 841 C CA . ASP A 1 100 ? -20.516 35.5 20.625 1 91.75 100 ASP A CA 1
ATOM 842 C C . ASP A 1 100 ? -21.516 34.531 20 1 91.75 100 ASP A C 1
ATOM 844 O O . ASP A 1 100 ? -21.703 33.406 20.484 1 91.75 100 ASP A O 1
ATOM 848 N N . GLU A 1 101 ? -22.016 34.969 19 1 91.69 101 GLU A N 1
ATOM 849 C CA . GLU A 1 101 ? -23 34.156 18.281 1 91.69 101 GLU A CA 1
ATOM 850 C C . GLU A 1 101 ? -22.328 32.938 17.656 1 91.69 101 GLU A C 1
ATOM 852 O O . GLU A 1 101 ? -22.891 31.828 17.688 1 91.69 101 GLU A O 1
ATOM 857 N N . LEU A 1 102 ? -21.203 33.188 17.094 1 89.38 102 LEU A N 1
ATOM 858 C CA . LEU A 1 102 ? -20.469 32.094 16.469 1 89.38 102 LEU A CA 1
ATOM 859 C C . LEU A 1 102 ? -20.078 31.031 17.5 1 89.38 102 LEU A C 1
ATOM 861 O O . LEU A 1 102 ? -20.156 29.828 17.234 1 89.38 102 LEU A O 1
ATOM 865 N N . PHE A 1 103 ? -19.672 31.484 18.625 1 92.12 103 PHE A N 1
ATOM 866 C CA . PHE A 1 103 ? -19.297 30.578 19.703 1 92.12 103 PHE A CA 1
ATOM 867 C C . PHE A 1 103 ? -20.469 29.719 20.125 1 92.12 103 PHE A C 1
ATOM 869 O O . PHE A 1 103 ? -20.344 28.5 20.234 1 92.12 103 PHE A O 1
ATOM 876 N N . GLU A 1 104 ? -21.641 30.328 20.328 1 92.38 104 GLU A N 1
ATOM 877 C CA . GLU A 1 104 ? -22.828 29.609 20.781 1 92.38 104 GLU A CA 1
ATOM 878 C C . GLU A 1 104 ? -23.281 28.609 19.734 1 92.38 104 GLU A C 1
ATOM 880 O O . GLU A 1 104 ? -23.703 27.484 20.078 1 92.38 104 GLU A O 1
ATOM 885 N N . GLU A 1 105 ? -23.203 29.031 18.578 1 90.5 105 GLU A N 1
ATOM 886 C CA . GLU A 1 105 ? -23.609 28.141 17.5 1 90.5 105 GLU A CA 1
ATOM 887 C C . GLU A 1 105 ? -22.688 26.938 17.406 1 90.5 105 GLU A C 1
ATOM 889 O O . GLU A 1 105 ? -23.156 25.812 17.203 1 90.5 105 GLU A O 1
ATOM 894 N N . ASP A 1 106 ? -21.406 27.203 17.516 1 89.56 106 ASP A N 1
ATOM 895 C CA . ASP A 1 106 ? -20.438 26.141 17.359 1 89.56 106 ASP A CA 1
ATOM 896 C C . ASP A 1 106 ? -20.422 25.219 18.578 1 89.56 106 ASP A C 1
ATOM 898 O O . ASP A 1 106 ? -20.109 24.031 18.469 1 89.56 106 ASP A O 1
ATOM 902 N N . LEU A 1 107 ? -20.734 25.781 19.703 1 89 107 LEU A N 1
ATOM 903 C CA . LEU A 1 107 ? -20.859 24.984 20.922 1 89 107 LEU A CA 1
ATOM 904 C C . LEU A 1 107 ? -21.875 23.859 20.719 1 89 107 LEU A C 1
ATOM 906 O O . LEU A 1 107 ? -21.656 22.734 21.188 1 89 107 LEU A O 1
ATOM 910 N N . LYS A 1 108 ? -22.938 24.188 20.016 1 86.19 108 LYS A N 1
ATOM 911 C CA . LYS A 1 108 ? -24 23.219 19.766 1 86.19 108 LYS A CA 1
ATOM 912 C C . LYS A 1 108 ? -23.484 22.094 18.859 1 86.19 108 LYS A C 1
ATOM 914 O O . LYS A 1 108 ? -24.062 21 18.844 1 86.19 108 LYS A O 1
ATOM 919 N N . ARG A 1 109 ? -22.469 22.328 18.219 1 84 109 ARG A N 1
ATOM 920 C CA . ARG A 1 109 ? -21.891 21.344 17.297 1 84 109 ARG A CA 1
ATOM 921 C C . ARG A 1 109 ? -20.547 20.828 17.812 1 84 109 ARG A C 1
ATOM 923 O O . ARG A 1 109 ? -19.703 20.422 17.016 1 84 109 ARG A O 1
ATOM 930 N N . ASN A 1 110 ? -20.281 21 19 1 82.5 110 ASN A N 1
ATOM 931 C CA . ASN A 1 110 ? -19.062 20.531 19.656 1 82.5 110 ASN A CA 1
ATOM 932 C C . ASN A 1 110 ? -17.812 21.141 19.016 1 82.5 110 ASN A C 1
ATOM 934 O O . ASN A 1 110 ? -16.828 20.438 18.812 1 82.5 110 ASN A O 1
ATOM 938 N N . PHE A 1 111 ? -18 22.391 18.547 1 88.56 111 PHE A N 1
ATOM 939 C CA . PHE A 1 111 ? -16.953 23.234 18 1 88.56 111 PHE A CA 1
ATOM 940 C C . PHE A 1 111 ? -16.359 22.625 16.734 1 88.56 111 PHE A C 1
ATOM 942 O O . PHE A 1 111 ? -15.141 22.672 16.531 1 88.56 111 PHE A O 1
ATOM 949 N N . TYR A 1 112 ? -17.125 22 16 1 84.44 112 TYR A N 1
ATOM 950 C CA . TYR A 1 112 ? -16.719 21.406 14.734 1 84.44 112 TYR A CA 1
ATOM 951 C C . TYR A 1 112 ? -16.078 22.438 13.82 1 84.44 112 TYR A C 1
ATOM 953 O O . TYR A 1 112 ? -15.016 22.203 13.242 1 84.44 112 TYR A O 1
ATOM 961 N N . THR A 1 113 ? -16.688 23.562 13.742 1 86.38 113 THR A N 1
ATOM 962 C CA . THR A 1 113 ? -16.219 24.594 12.836 1 86.38 113 THR A CA 1
ATOM 963 C C . THR A 1 113 ? -14.898 25.188 13.336 1 86.38 113 THR A C 1
ATOM 965 O O . THR A 1 113 ? -13.953 25.344 12.555 1 86.38 113 THR A O 1
ATOM 968 N N . PHE A 1 114 ? -14.883 25.484 14.562 1 89.19 114 PHE A N 1
ATOM 969 C CA . PHE A 1 114 ? -13.68 26.078 15.133 1 89.19 114 PHE A CA 1
ATOM 970 C C . PHE A 1 114 ? -12.516 25.094 15.078 1 89.19 114 PHE A C 1
ATOM 972 O O . PHE A 1 114 ? -11.375 25.484 14.828 1 89.19 114 PHE A O 1
ATOM 979 N N . ARG A 1 115 ? -12.75 23.859 15.305 1 89.5 115 ARG A N 1
ATOM 980 C CA . ARG A 1 115 ? -11.727 22.828 15.195 1 89.5 115 ARG A CA 1
ATOM 981 C C . ARG A 1 115 ? -11.094 22.828 13.805 1 89.5 115 ARG A C 1
ATOM 983 O O . ARG A 1 115 ? -9.875 22.812 13.672 1 89.5 115 ARG A O 1
ATOM 990 N N . GLY A 1 116 ? -11.938 22.844 12.828 1 88.94 116 GLY A N 1
ATOM 991 C CA . GLY A 1 116 ? -11.445 22.891 11.453 1 88.94 116 GLY A CA 1
ATOM 992 C C . GLY A 1 116 ? -10.609 24.125 11.172 1 88.94 116 GLY A C 1
ATOM 993 O O . GLY A 1 116 ? -9.562 24.031 10.523 1 88.94 116 GLY A O 1
ATOM 994 N N . PHE A 1 117 ? -11.094 25.156 11.688 1 88.12 117 PHE A N 1
ATOM 995 C CA . PHE A 1 117 ? -10.406 26.438 11.484 1 88.12 117 PHE A CA 1
ATOM 996 C C . PHE A 1 117 ? -9.016 26.391 12.109 1 88.12 117 PHE A C 1
ATOM 998 O O . PHE A 1 117 ? -8.023 26.734 11.461 1 88.12 117 PHE A O 1
ATOM 1005 N N . VAL A 1 118 ? -9 26 13.328 1 89.25 118 VAL A N 1
ATOM 1006 C CA . VAL A 1 118 ? -7.738 25.938 14.062 1 89.25 118 VAL A CA 1
ATOM 1007 C C . VAL A 1 118 ? -6.797 24.938 13.398 1 89.25 118 VAL A C 1
ATOM 1009 O O . VAL A 1 118 ? -5.621 25.25 13.18 1 89.25 118 VAL A O 1
ATOM 1012 N N . TYR A 1 119 ? -7.289 23.812 13.055 1 92.88 119 TYR A N 1
ATOM 1013 C CA . TYR A 1 119 ? -6.48 22.781 12.414 1 92.88 119 TYR A CA 1
ATOM 1014 C C . TYR A 1 119 ? -5.887 23.281 11.102 1 92.88 119 TYR A C 1
ATOM 1016 O O . TYR A 1 119 ? -4.695 23.094 10.836 1 92.88 119 TYR A O 1
ATOM 1024 N N . ASN A 1 120 ? -6.68 23.953 10.32 1 92.19 120 ASN A N 1
ATOM 1025 C CA . ASN A 1 120 ? -6.223 24.469 9.039 1 92.19 120 ASN A CA 1
ATOM 1026 C C . ASN A 1 120 ? -5.148 25.531 9.219 1 92.19 120 ASN A C 1
ATOM 1028 O O . ASN A 1 120 ? -4.18 25.594 8.453 1 92.19 120 ASN A O 1
ATOM 1032 N N . TYR A 1 121 ? -5.379 26.297 10.203 1 90.94 121 TYR A N 1
ATOM 1033 C CA . TYR A 1 121 ? -4.414 27.359 10.469 1 90.94 121 TYR A CA 1
ATOM 1034 C C . TYR A 1 121 ? -3.045 26.766 10.805 1 90.94 121 TYR A C 1
ATOM 1036 O O . TYR A 1 121 ? -2.021 27.25 10.312 1 90.94 121 TYR A O 1
ATOM 1044 N N . PHE A 1 122 ? -3.008 25.781 11.508 1 91.31 122 PHE A N 1
ATOM 1045 C CA . PHE A 1 122 ? -1.732 25.234 11.961 1 91.31 122 PHE A CA 1
ATOM 1046 C C . PHE A 1 122 ? -1.157 24.266 10.93 1 91.31 122 PHE A C 1
ATOM 1048 O O . PHE A 1 122 ? 0.055 24.25 10.703 1 91.31 122 PHE A O 1
ATOM 1055 N N . SER A 1 123 ? -2.047 23.5 10.258 1 95 123 SER A N 1
ATOM 1056 C CA . SER A 1 123 ? -1.566 22.5 9.328 1 95 123 SER A CA 1
ATOM 1057 C C . SER A 1 123 ? -0.97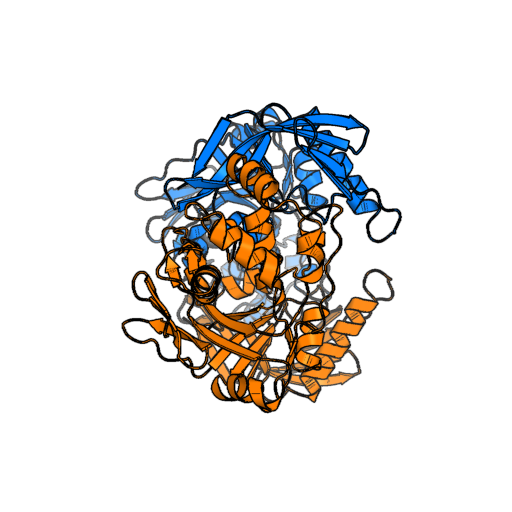2 23.141 8.078 1 95 123 SER A C 1
ATOM 1059 O O . SER A 1 123 ? -0.151 22.531 7.387 1 95 123 SER A O 1
ATOM 1061 N N . ARG A 1 124 ? -1.345 24.375 7.766 1 95.81 124 ARG A N 1
ATOM 1062 C CA . ARG A 1 124 ? -0.779 25.047 6.598 1 95.81 124 ARG A CA 1
ATOM 1063 C C . ARG A 1 124 ? 0.658 25.484 6.863 1 95.81 124 ARG A C 1
ATOM 1065 O O . ARG A 1 124 ? 1.373 25.875 5.938 1 95.81 124 ARG A O 1
ATOM 1072 N N . LYS A 1 125 ? 1.094 25.438 8.125 1 95.75 125 LYS A N 1
ATOM 1073 C CA . LYS A 1 125 ? 2.426 25.906 8.5 1 95.75 125 LYS A CA 1
ATOM 1074 C C . LYS A 1 125 ? 3.387 24.734 8.688 1 95.75 125 LYS A C 1
ATOM 1076 O O . LYS A 1 125 ? 4.594 24.938 8.844 1 95.75 125 LYS A O 1
ATOM 1081 N N . ILE A 1 126 ? 2.869 23.578 8.703 1 96.44 126 ILE A N 1
ATOM 1082 C CA . ILE A 1 126 ? 3.715 22.422 9.008 1 96.44 126 ILE A CA 1
ATOM 1083 C C . ILE A 1 126 ? 3.748 21.469 7.812 1 96.44 126 ILE A C 1
ATOM 1085 O O . ILE A 1 126 ? 2.754 21.328 7.094 1 96.44 126 ILE A O 1
ATOM 1089 N N . GLY A 1 127 ? 4.883 20.906 7.496 1 97.94 127 GLY A N 1
ATOM 1090 C CA . GLY A 1 127 ? 5.086 19.781 6.598 1 97.94 127 GLY A CA 1
ATOM 1091 C C . GLY A 1 127 ? 5.805 18.625 7.254 1 97.94 127 GLY A C 1
ATOM 1092 O O . GLY A 1 127 ? 6.723 18.828 8.055 1 97.94 127 GLY A O 1
ATOM 1093 N N . LEU A 1 128 ? 5.344 17.469 6.957 1 98.5 128 LEU A N 1
ATOM 1094 C CA . LEU A 1 128 ? 5.863 16.297 7.629 1 98.5 128 LEU A CA 1
ATOM 1095 C C . LEU A 1 128 ? 6.602 15.391 6.645 1 98.5 128 LEU A C 1
ATOM 1097 O O . LEU A 1 128 ? 6.078 15.07 5.574 1 98.5 128 LEU A O 1
ATOM 1101 N N . ILE A 1 129 ? 7.797 14.992 7.004 1 98.44 129 ILE A N 1
ATOM 1102 C CA . ILE A 1 129 ? 8.594 14.062 6.215 1 98.44 129 ILE A CA 1
ATOM 1103 C C . ILE A 1 129 ? 8.758 12.75 6.98 1 98.44 129 ILE A C 1
ATOM 1105 O O . ILE A 1 129 ? 9.336 12.727 8.07 1 98.44 129 ILE A O 1
ATOM 1109 N N . SER A 1 130 ? 8.266 11.734 6.391 1 97.88 130 SER A N 1
ATOM 1110 C CA . SER A 1 130 ? 8.352 10.414 7.004 1 97.88 130 SER A CA 1
ATOM 1111 C C . SER A 1 130 ? 9.617 9.68 6.574 1 97.88 130 SER A C 1
ATOM 1113 O O . SER A 1 130 ? 9.812 9.414 5.387 1 97.88 130 SER A O 1
ATOM 1115 N N . LEU A 1 131 ? 10.398 9.328 7.547 1 98.31 131 LEU A N 1
ATOM 1116 C CA . LEU A 1 131 ? 11.641 8.586 7.348 1 98.31 131 LEU A CA 1
ATOM 1117 C C . LEU A 1 131 ? 11.656 7.316 8.188 1 98.31 131 LEU A C 1
ATOM 1119 O O . LEU A 1 131 ? 10.742 7.074 8.977 1 98.31 131 LEU A O 1
ATOM 1123 N N . THR A 1 132 ? 12.656 6.496 7.918 1 97.69 132 THR A N 1
ATOM 1124 C CA . THR A 1 132 ? 12.711 5.242 8.656 1 97.69 132 THR A CA 1
ATOM 1125 C C . THR A 1 132 ? 14.156 4.82 8.898 1 97.69 132 THR A C 1
ATOM 1127 O O . THR A 1 132 ? 15.07 5.297 8.219 1 97.69 132 THR A O 1
ATOM 1130 N N . THR A 1 133 ? 14.352 3.926 9.883 1 95.19 133 THR A N 1
ATOM 1131 C CA . THR A 1 133 ? 15.68 3.426 10.195 1 95.19 133 THR A CA 1
ATOM 1132 C C . THR A 1 133 ? 15.922 2.066 9.547 1 95.19 133 THR A C 1
ATOM 1134 O O . THR A 1 133 ? 17.016 1.502 9.656 1 95.19 133 THR A O 1
ATOM 1137 N N . ILE A 1 134 ? 14.969 1.542 8.773 1 87.94 134 ILE A N 1
ATOM 1138 C CA . ILE A 1 134 ? 15.062 0.175 8.273 1 87.94 134 ILE A CA 1
ATOM 1139 C C . ILE A 1 134 ? 15.125 0.187 6.75 1 87.94 134 ILE A C 1
ATOM 1141 O O . ILE A 1 134 ? 14.172 0.579 6.082 1 87.94 134 ILE A O 1
ATOM 1145 N N . PRO A 1 135 ? 16.172 -0.34 6.168 1 85.69 135 PRO A N 1
ATOM 1146 C CA . PRO A 1 135 ? 16.297 -0.325 4.707 1 85.69 135 PRO A CA 1
ATOM 1147 C C . PRO A 1 135 ? 15.742 -1.59 4.059 1 85.69 135 PRO A C 1
ATOM 1149 O O . PRO A 1 135 ? 15.578 -1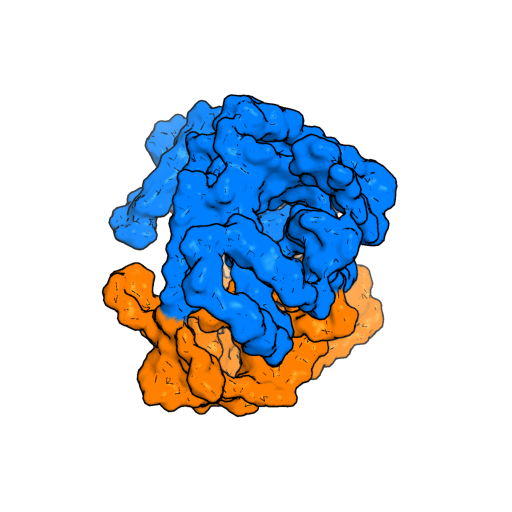.64 2.836 1 85.69 135 PRO A O 1
ATOM 1152 N N . PHE A 1 136 ? 15.43 -2.688 4.82 1 81.44 136 PHE A N 1
ATOM 1153 C CA . PHE A 1 136 ? 15.164 -3.99 4.215 1 81.44 136 PHE A CA 1
ATOM 1154 C C . PHE A 1 136 ? 13.758 -4.473 4.555 1 81.44 136 PHE A C 1
ATOM 1156 O O . PHE A 1 136 ? 13.375 -5.582 4.188 1 81.44 136 PHE A O 1
ATOM 1163 N N . ASN A 1 137 ? 13.078 -3.664 5.105 1 85.25 137 ASN A N 1
ATOM 1164 C CA . ASN A 1 137 ? 11.766 -4.152 5.527 1 85.25 137 ASN A CA 1
ATOM 1165 C C . ASN A 1 137 ? 10.883 -4.492 4.332 1 85.25 137 ASN A C 1
ATOM 1167 O O . ASN A 1 137 ? 10.609 -3.631 3.492 1 85.25 137 ASN A O 1
ATOM 1171 N N . ILE A 1 138 ? 10.43 -5.777 4.27 1 88.25 138 ILE A N 1
ATOM 1172 C CA . ILE A 1 138 ? 9.695 -6.297 3.123 1 88.25 138 ILE A CA 1
ATOM 1173 C C . ILE A 1 138 ? 8.344 -5.594 3.014 1 88.25 138 ILE A C 1
ATOM 1175 O O . ILE A 1 138 ? 7.863 -5.332 1.91 1 88.25 138 ILE A O 1
ATOM 1179 N N . LEU A 1 139 ? 7.727 -5.219 4.102 1 90.81 139 LEU A N 1
ATOM 1180 C CA . LEU A 1 139 ? 6.457 -4.504 4.074 1 90.81 139 LEU A CA 1
ATOM 1181 C C . LEU A 1 139 ? 6.633 -3.111 3.473 1 90.81 139 LEU A C 1
ATOM 1183 O O . LEU A 1 139 ? 5.816 -2.68 2.654 1 90.81 139 LEU A O 1
ATOM 1187 N N . MET A 1 140 ? 7.688 -2.49 3.871 1 92.75 140 MET A N 1
ATOM 1188 C CA . MET A 1 140 ? 7.965 -1.144 3.375 1 92.75 140 MET A CA 1
ATOM 1189 C C . MET A 1 140 ? 8.18 -1.154 1.866 1 92.75 140 MET A C 1
ATOM 1191 O O . MET A 1 140 ? 7.59 -0.352 1.143 1 92.75 140 MET A O 1
ATOM 1195 N N . TRP A 1 141 ? 8.977 -2.098 1.395 1 92.88 141 TRP A N 1
ATOM 1196 C CA . TRP A 1 141 ? 9.25 -2.207 -0.034 1 92.88 141 TRP A CA 1
ATOM 1197 C C . TRP A 1 141 ? 7.98 -2.516 -0.815 1 92.88 141 TRP A C 1
ATOM 1199 O O . TRP A 1 141 ? 7.723 -1.911 -1.858 1 92.88 141 TRP A O 1
ATOM 1209 N N . SER A 1 142 ? 7.227 -3.367 -0.3 1 92.56 142 SER A N 1
ATOM 1210 C CA . SER A 1 142 ? 6.023 -3.818 -0.991 1 92.56 142 SER A CA 1
ATOM 1211 C C . SER A 1 142 ? 4.973 -2.715 -1.054 1 92.56 142 SER A C 1
ATOM 1213 O O . SER A 1 142 ? 4.457 -2.402 -2.129 1 92.56 142 SER A O 1
ATOM 1215 N N . HIS A 1 143 ? 4.727 -2.076 0.035 1 91.81 143 HIS A N 1
ATOM 1216 C CA . HIS A 1 143 ? 3.602 -1.151 0.13 1 91.81 143 HIS A CA 1
ATOM 1217 C C . HIS A 1 143 ? 3.975 0.225 -0.411 1 91.81 143 HIS A C 1
ATOM 1219 O O . HIS A 1 143 ? 3.133 0.916 -0.992 1 91.81 143 HIS A O 1
ATOM 1225 N N . TYR A 1 144 ? 5.195 0.599 -0.219 1 91.94 144 TYR A N 1
ATOM 1226 C CA . TYR A 1 144 ? 5.523 1.986 -0.529 1 91.94 144 TYR A CA 1
ATOM 1227 C C . TYR A 1 144 ? 6.207 2.094 -1.887 1 91.94 144 TYR A C 1
ATOM 1229 O O . TYR A 1 144 ? 6.254 3.174 -2.48 1 91.94 144 TYR A O 1
ATOM 1237 N N . THR A 1 145 ? 6.742 0.949 -2.43 1 93.69 145 THR A N 1
ATOM 1238 C CA . THR A 1 145 ? 7.457 1.031 -3.701 1 93.69 145 THR A CA 1
ATOM 1239 C C . THR A 1 145 ? 6.941 -0.023 -4.676 1 93.69 145 THR A C 1
ATOM 1241 O O . THR A 1 145 ? 7.289 -0.004 -5.859 1 93.69 145 THR A O 1
ATOM 1244 N N . ASN A 1 146 ? 6.168 -0.966 -4.168 1 89.31 146 ASN A N 1
ATOM 1245 C CA . ASN A 1 146 ? 5.785 -2.127 -4.965 1 89.31 146 ASN A CA 1
ATOM 1246 C C . ASN A 1 146 ? 7.004 -2.828 -5.555 1 89.31 146 ASN A C 1
ATOM 1248 O O . ASN A 1 146 ? 6.945 -3.348 -6.672 1 89.31 146 ASN A O 1
ATOM 1252 N N . GLU A 1 147 ? 8.078 -2.607 -4.941 1 92.94 147 GLU A N 1
ATOM 1253 C CA . GLU A 1 147 ? 9.367 -3.174 -5.324 1 92.94 147 GLU A CA 1
ATOM 1254 C C . GLU A 1 147 ? 9.859 -2.584 -6.645 1 92.94 147 GLU A C 1
ATOM 1256 O O . GLU A 1 147 ? 10.773 -3.121 -7.266 1 92.94 147 GLU A O 1
ATOM 1261 N N . THR A 1 148 ? 9.242 -1.602 -7.105 1 94.94 148 THR A N 1
ATOM 1262 C CA . THR A 1 148 ? 9.609 -1.006 -8.383 1 94.94 148 THR A CA 1
ATOM 1263 C C . THR A 1 148 ? 10.297 0.344 -8.18 1 94.94 148 THR A C 1
ATOM 1265 O O . THR A 1 148 ? 10.859 0.908 -9.117 1 94.94 148 THR A O 1
ATOM 1268 N N . GLY A 1 149 ? 10.242 0.835 -6.977 1 96.69 149 GLY A N 1
ATOM 1269 C CA . GLY A 1 149 ? 10.797 2.15 -6.691 1 96.69 149 GLY A CA 1
ATOM 1270 C C . GLY A 1 149 ? 12.227 2.102 -6.203 1 96.69 149 GLY A C 1
ATOM 1271 O O . GLY A 1 149 ? 13.039 1.317 -6.707 1 96.69 149 GLY A O 1
ATOM 1272 N N . PHE A 1 150 ? 12.555 3.102 -5.348 1 97.81 150 PHE A N 1
ATOM 1273 C CA . PHE A 1 150 ? 13.922 3.184 -4.832 1 97.81 150 PHE A CA 1
ATOM 1274 C C . PHE A 1 150 ? 13.922 3.727 -3.408 1 97.81 150 PHE A C 1
ATOM 1276 O O . PHE A 1 150 ? 12.891 4.164 -2.9 1 97.81 150 PHE A O 1
ATOM 1283 N N . LEU A 1 151 ? 15.023 3.574 -2.771 1 97.12 151 LEU A N 1
ATOM 1284 C CA . LEU A 1 151 ? 15.273 3.99 -1.396 1 97.12 151 LEU A CA 1
ATOM 1285 C C . LEU A 1 151 ? 16.516 4.871 -1.312 1 97.12 151 LEU A C 1
ATOM 1287 O O . LEU A 1 151 ? 17.547 4.562 -1.923 1 97.12 151 LEU A O 1
ATOM 1291 N N . ILE A 1 152 ? 16.375 5.977 -0.651 1 98.19 152 ILE A N 1
ATOM 1292 C CA . ILE A 1 152 ? 17.531 6.848 -0.445 1 98.19 152 ILE A CA 1
ATOM 1293 C C . ILE A 1 152 ? 18 6.75 1.005 1 98.19 152 ILE A C 1
ATOM 1295 O O . ILE A 1 152 ? 17.188 6.824 1.933 1 98.19 152 ILE A O 1
ATOM 1299 N N . GLU A 1 153 ? 19.25 6.512 1.167 1 97.81 153 GLU A N 1
ATOM 1300 C CA . GLU A 1 153 ? 19.906 6.578 2.465 1 97.81 153 GLU A CA 1
ATOM 1301 C C . GLU A 1 153 ? 20.531 7.949 2.697 1 97.81 153 GLU A C 1
ATOM 1303 O O . GLU A 1 153 ? 21.375 8.398 1.913 1 97.81 153 GLU A O 1
ATOM 1308 N N . PHE A 1 154 ? 20.156 8.57 3.783 1 98.44 154 PHE A N 1
ATOM 1309 C CA . PHE A 1 154 ? 20.672 9.898 4.117 1 98.44 154 PHE A CA 1
ATOM 1310 C C . PHE A 1 154 ? 21.594 9.828 5.328 1 98.44 154 PHE A C 1
ATOM 1312 O O . PHE A 1 154 ? 21.328 9.086 6.277 1 98.44 154 PHE A O 1
ATOM 1319 N N . ASP A 1 155 ? 22.625 10.641 5.262 1 98.5 155 ASP A N 1
ATOM 1320 C CA . ASP A 1 155 ? 23.344 10.984 6.484 1 98.5 155 ASP A CA 1
ATOM 1321 C C . ASP A 1 155 ? 22.531 11.922 7.363 1 98.5 155 ASP A C 1
ATOM 1323 O O . ASP A 1 155 ? 22.219 13.047 6.965 1 98.5 155 ASP A O 1
ATOM 1327 N N . THR A 1 156 ? 22.219 11.477 8.555 1 98.5 156 THR A N 1
ATOM 1328 C CA . THR A 1 156 ? 21.281 12.203 9.391 1 98.5 156 THR A CA 1
ATOM 1329 C C . THR A 1 156 ? 21.844 13.578 9.758 1 98.5 156 THR A C 1
ATOM 1331 O O . THR A 1 156 ? 21.141 14.586 9.672 1 98.5 156 THR A O 1
ATOM 1334 N N . LYS A 1 157 ? 23.047 13.633 10.172 1 98.12 157 LYS A N 1
ATOM 1335 C CA . LYS A 1 157 ? 23.672 14.898 10.57 1 98.12 157 LYS A CA 1
ATOM 1336 C C . LYS A 1 157 ? 23.672 15.898 9.414 1 98.12 157 LYS A C 1
ATOM 1338 O O . LYS A 1 157 ? 23.281 17.047 9.586 1 98.12 157 LYS A O 1
ATOM 1343 N N . ASN A 1 158 ? 24.109 15.422 8.266 1 98.44 158 ASN A N 1
ATOM 1344 C CA . ASN A 1 158 ? 24.125 16.281 7.09 1 98.44 158 ASN A CA 1
ATOM 1345 C C . ASN A 1 158 ? 22.719 16.781 6.746 1 98.44 158 ASN A C 1
ATOM 1347 O O . ASN A 1 158 ? 22.531 17.938 6.375 1 98.44 158 ASN A O 1
ATOM 1351 N N . LEU A 1 159 ? 21.766 15.883 6.859 1 98.56 159 LEU A N 1
ATOM 1352 C CA . LEU A 1 159 ? 20.391 16.219 6.543 1 98.56 159 LEU A CA 1
ATOM 1353 C C . LEU A 1 159 ? 19.891 17.359 7.438 1 98.56 159 LEU A C 1
ATOM 1355 O O . LEU A 1 159 ? 19.297 18.328 6.949 1 98.56 159 LEU A O 1
ATOM 1359 N N . LEU A 1 160 ? 20.156 17.281 8.688 1 97.94 160 LEU A N 1
ATOM 1360 C CA . LEU A 1 160 ? 19.703 18.297 9.633 1 97.94 160 LEU A CA 1
ATOM 1361 C C . LEU A 1 160 ? 20.5 19.594 9.461 1 97.94 160 LEU A C 1
ATOM 1363 O O . LEU A 1 160 ? 19.938 20.688 9.594 1 97.94 160 LEU A O 1
ATOM 1367 N N . ASP A 1 161 ? 21.766 19.469 9.125 1 97.62 161 ASP A N 1
ATOM 1368 C CA . ASP A 1 161 ? 22.578 20.656 8.875 1 97.62 161 ASP A CA 1
ATOM 1369 C C . ASP A 1 161 ? 22.094 21.422 7.645 1 97.62 161 ASP A C 1
ATOM 1371 O O . ASP A 1 161 ? 22.25 22.641 7.562 1 97.62 161 ASP A O 1
ATOM 1375 N N . ASP A 1 162 ? 21.5 20.641 6.75 1 98 162 ASP A N 1
ATOM 1376 C CA . ASP A 1 162 ? 21.047 21.25 5.504 1 98 162 ASP A CA 1
ATOM 1377 C C . ASP A 1 162 ? 19.828 22.141 5.738 1 98 162 ASP A C 1
ATOM 1379 O O . ASP A 1 162 ? 19.484 22.969 4.898 1 98 162 ASP A O 1
ATOM 1383 N N . ILE A 1 163 ? 19.141 22 6.867 1 96 163 ILE A N 1
ATOM 1384 C CA . ILE A 1 163 ? 17.938 22.781 7.141 1 96 163 ILE A CA 1
ATOM 1385 C C . ILE A 1 163 ? 18.266 24.266 7.168 1 96 163 ILE A C 1
ATOM 1387 O O . ILE A 1 163 ? 17.812 25.031 6.312 1 96 163 ILE A O 1
ATOM 1391 N N . PRO A 1 164 ? 19.188 24.688 8.016 1 94.44 164 PRO A N 1
ATOM 1392 C CA . PRO A 1 164 ? 19.516 26.125 8.008 1 94.44 164 PRO A CA 1
ATOM 1393 C C . PRO A 1 164 ? 20.391 26.516 6.82 1 94.44 164 PRO A C 1
ATOM 1395 O O . PRO A 1 164 ? 20.328 27.672 6.379 1 94.44 164 PRO A O 1
ATOM 1398 N N . GLN A 1 165 ? 21.094 25.578 6.246 1 95.38 165 GLN A N 1
ATOM 1399 C CA . GLN A 1 165 ? 22.078 25.906 5.223 1 95.38 165 GLN A CA 1
ATOM 1400 C C . GLN A 1 165 ? 21.406 26.094 3.859 1 95.38 165 GLN A C 1
ATOM 1402 O O . GLN A 1 165 ? 21.859 26.906 3.049 1 95.38 165 GLN A O 1
ATOM 1407 N N . LYS A 1 166 ? 20.375 25.281 3.643 1 96.75 166 LYS A N 1
ATOM 1408 C CA . LYS A 1 166 ? 19.812 25.25 2.291 1 96.75 166 LYS A CA 1
ATOM 1409 C C . LYS A 1 166 ? 18.391 25.797 2.264 1 96.75 166 LYS A C 1
ATOM 1411 O O . LYS A 1 166 ? 17.828 26.016 1.192 1 96.75 166 LYS A O 1
ATOM 1416 N N . ASN A 1 167 ? 17.766 26.047 3.432 1 97.62 167 ASN A N 1
ATOM 1417 C CA . ASN A 1 167 ? 16.359 26.406 3.516 1 97.62 167 ASN A CA 1
ATOM 1418 C C . ASN A 1 167 ? 16.156 27.625 4.406 1 97.62 167 ASN A C 1
ATOM 1420 O O . ASN A 1 167 ? 15.859 27.484 5.594 1 97.62 167 ASN A O 1
ATOM 1424 N N . LYS A 1 168 ? 16.062 28.766 3.857 1 95.88 168 LYS A N 1
ATOM 1425 C CA . LYS A 1 168 ? 15.961 30 4.621 1 95.88 168 LYS A CA 1
ATOM 1426 C C . LYS A 1 168 ? 14.516 30.266 5.055 1 95.88 168 LYS A C 1
ATOM 1428 O O . LYS A 1 168 ? 14.266 31.031 5.984 1 95.88 168 LYS A O 1
ATOM 1433 N N . ASP A 1 169 ? 13.617 29.609 4.402 1 96.88 169 ASP A N 1
ATOM 1434 C CA . ASP A 1 169 ? 12.203 29.844 4.68 1 96.88 169 ASP A CA 1
ATOM 1435 C C . ASP A 1 169 ? 11.703 28.938 5.793 1 96.88 169 ASP A C 1
ATOM 1437 O O . ASP A 1 169 ? 10.539 29.031 6.203 1 96.88 169 ASP A O 1
ATOM 1441 N N . ILE A 1 170 ? 12.562 28.062 6.281 1 96.94 170 ILE A N 1
ATOM 1442 C CA . ILE A 1 170 ? 12.188 27.203 7.391 1 96.94 170 ILE A CA 1
ATOM 1443 C C . ILE A 1 170 ? 12.398 27.938 8.711 1 96.94 170 ILE A C 1
ATOM 1445 O O . ILE A 1 170 ? 13.5 28.406 9 1 96.94 170 ILE A O 1
ATOM 1449 N N . THR A 1 171 ? 11.344 27.984 9.516 1 94.94 171 THR A N 1
ATOM 1450 C CA . THR A 1 171 ? 11.375 28.766 10.742 1 94.94 171 THR A CA 1
ATOM 1451 C C . THR A 1 171 ? 11.633 27.891 11.953 1 94.94 171 THR A C 1
ATOM 1453 O O . THR A 1 171 ? 12.039 28.375 13.016 1 94.94 171 THR A O 1
ATOM 1456 N N . ASN A 1 172 ? 11.336 26.672 11.867 1 95.44 172 ASN A N 1
ATOM 1457 C CA . ASN A 1 172 ? 11.5 25.688 12.93 1 95.44 172 ASN A CA 1
ATOM 1458 C C . ASN A 1 172 ? 11.469 24.266 12.383 1 95.44 172 ASN A C 1
ATOM 1460 O O . ASN A 1 172 ? 11.047 24.047 11.242 1 95.44 172 ASN A O 1
ATOM 1464 N N . TYR A 1 173 ? 12 23.297 13.125 1 97.44 173 TYR A N 1
ATOM 1465 C CA . TYR A 1 173 ? 11.898 21.891 12.758 1 97.44 173 TYR A CA 1
ATOM 1466 C C . TYR A 1 173 ? 11.969 21 13.984 1 97.44 173 TYR A C 1
ATOM 1468 O O . TYR A 1 173 ? 12.367 21.438 15.062 1 97.44 173 TYR A O 1
ATOM 1476 N N . CYS A 1 174 ? 11.539 19.797 13.883 1 98.19 174 CYS A N 1
ATOM 1477 C CA . CYS A 1 174 ? 11.609 18.781 14.938 1 98.19 174 CYS A CA 1
ATOM 1478 C C . CYS A 1 174 ? 11.82 17.391 14.359 1 98.19 174 CYS A C 1
ATOM 1480 O O . CYS A 1 174 ? 10.984 16.906 13.586 1 98.19 174 CYS A O 1
ATOM 1482 N N . PHE A 1 175 ? 12.945 16.812 14.617 1 98.44 175 PHE A N 1
ATOM 1483 C CA . PHE A 1 175 ? 13.273 15.445 14.219 1 98.44 175 PHE A CA 1
ATOM 1484 C C . PHE A 1 175 ? 13.109 14.484 15.391 1 98.44 175 PHE A C 1
ATOM 1486 O O . PHE A 1 175 ? 13.719 14.672 16.438 1 98.44 175 PHE A O 1
ATOM 1493 N N . ARG A 1 176 ? 12.227 13.484 15.227 1 98.31 176 ARG A N 1
ATOM 1494 C CA . ARG A 1 176 ? 11.898 12.648 16.375 1 98.31 176 ARG A CA 1
ATOM 1495 C C . ARG A 1 176 ? 11.391 11.281 15.922 1 98.31 176 ARG A C 1
ATOM 1497 O O . ARG A 1 176 ? 10.93 11.125 14.789 1 98.31 176 ARG A O 1
ATOM 1504 N N . PRO A 1 177 ? 11.516 10.25 16.797 1 98.31 177 PRO A N 1
ATOM 1505 C CA . PRO A 1 177 ? 10.82 9 16.516 1 98.31 177 PRO A CA 1
ATOM 1506 C C . PRO A 1 177 ? 9.305 9.109 16.672 1 98.31 177 PRO A C 1
ATOM 1508 O O . PRO A 1 177 ? 8.828 9.961 17.438 1 98.31 177 PRO A O 1
ATOM 1511 N N . VAL A 1 178 ? 8.57 8.344 15.961 1 98.19 178 VAL A N 1
ATOM 1512 C CA . VAL A 1 178 ? 7.121 8.273 16.109 1 98.19 178 VAL A CA 1
ATOM 1513 C C . VAL A 1 178 ? 6.77 7.438 17.344 1 98.19 178 VAL A C 1
ATOM 1515 O O . VAL A 1 178 ? 7.426 6.438 17.625 1 98.19 178 VAL A O 1
ATOM 1518 N N . GLN A 1 179 ? 5.785 7.879 18.078 1 98.38 179 GLN A N 1
ATOM 1519 C CA . GLN A 1 179 ? 5.27 7.152 19.234 1 98.38 179 GLN A CA 1
ATOM 1520 C C . GLN A 1 179 ? 4.137 6.215 18.828 1 98.38 179 GLN A C 1
ATOM 1522 O O . GLN A 1 179 ? 3.047 6.664 18.484 1 98.38 179 GLN A O 1
ATOM 1527 N N . TYR A 1 180 ? 4.398 4.918 18.938 1 97.19 180 TYR A N 1
ATOM 1528 C CA . TYR A 1 180 ? 3.371 3.93 18.641 1 97.19 180 TYR A CA 1
ATOM 1529 C C . TYR A 1 180 ? 2.598 3.547 19.891 1 97.19 180 TYR A C 1
ATOM 1531 O O . TYR A 1 180 ? 3.189 3.141 20.891 1 97.19 180 TYR A O 1
ATOM 1539 N N . VAL A 1 181 ? 1.284 3.684 19.797 1 96.88 181 VAL A N 1
ATOM 1540 C CA . VAL A 1 181 ? 0.45 3.465 20.969 1 96.88 181 VAL A CA 1
ATOM 1541 C C . VAL A 1 181 ? -0.668 2.48 20.641 1 96.88 181 VAL A C 1
ATOM 1543 O O . VAL A 1 181 ? -1.044 2.33 19.469 1 96.88 181 VAL A O 1
ATOM 1546 N N . GLU A 1 182 ? -1.249 1.857 21.656 1 93.62 182 GLU A N 1
ATOM 1547 C CA . GLU A 1 182 ? -2.359 0.929 21.469 1 93.62 182 GLU A CA 1
ATOM 1548 C C . GLU A 1 182 ? -3.658 1.674 21.172 1 93.62 182 GLU A C 1
ATOM 1550 O O . GLU A 1 182 ? -4.504 1.18 20.422 1 93.62 182 GLU A O 1
ATOM 1555 N N . LYS A 1 183 ? -3.768 2.814 21.797 1 93.62 183 LYS A N 1
ATOM 1556 C CA . LYS A 1 183 ? -4.949 3.654 21.641 1 93.62 183 LYS A CA 1
ATOM 1557 C C . LYS A 1 183 ? -4.562 5.105 21.359 1 93.62 183 LYS A C 1
ATOM 1559 O O . LYS A 1 183 ? -3.625 5.625 21.969 1 93.62 183 LYS A O 1
ATOM 1564 N N . LEU A 1 184 ? -5.277 5.645 20.453 1 94.25 184 LEU A N 1
ATOM 1565 C CA . LEU A 1 184 ? -5.043 7.055 20.156 1 94.25 184 LEU A CA 1
ATOM 1566 C C . LEU A 1 184 ? -5.848 7.945 21.094 1 94.25 184 LEU A C 1
ATOM 1568 O O . LEU A 1 184 ? -7.035 8.188 20.875 1 94.25 184 LEU A O 1
ATOM 1572 N N . GLU A 1 185 ? -5.203 8.492 22.031 1 95.31 185 GLU A N 1
ATOM 1573 C CA . GLU A 1 185 ? -5.867 9.383 22.984 1 95.31 185 GLU A CA 1
ATOM 1574 C C . GLU A 1 185 ? -5.949 10.805 22.453 1 95.31 185 GLU A C 1
ATOM 1576 O O . GLU A 1 185 ? -4.992 11.305 21.844 1 95.31 185 GLU A O 1
ATOM 1581 N N . ILE A 1 186 ? -7.078 11.359 22.656 1 93.5 186 ILE A N 1
ATOM 1582 C CA . ILE A 1 186 ? -7.332 12.727 22.234 1 93.5 186 ILE A CA 1
ATOM 1583 C C . ILE A 1 186 ? -6.727 13.703 23.25 1 93.5 186 ILE A C 1
ATOM 1585 O O . ILE A 1 186 ? -6.785 13.469 24.453 1 93.5 186 ILE A O 1
ATOM 1589 N N . ILE A 1 187 ? -6.172 14.75 22.766 1 93.19 187 ILE A N 1
ATOM 1590 C CA . ILE A 1 187 ? -5.531 15.727 23.641 1 93.19 187 ILE A CA 1
ATOM 1591 C C . ILE A 1 187 ? -6.367 17 23.703 1 93.19 187 ILE A C 1
ATOM 1593 O O . ILE A 1 187 ? -6.902 17.453 22.672 1 93.19 187 ILE A O 1
ATOM 1597 N N . LYS A 1 188 ? -6.449 17.609 24.859 1 89.44 188 LYS A N 1
ATOM 1598 C CA . LYS A 1 188 ? -7.184 18.859 25.047 1 89.44 188 LYS A CA 1
ATOM 1599 C C . LYS A 1 188 ? -6.391 20.047 24.5 1 89.44 188 LYS A C 1
ATOM 1601 O O . LYS A 1 188 ? -5.406 20.469 25.109 1 89.44 188 LYS A O 1
ATOM 1606 N N . MET A 1 189 ? -6.879 20.594 23.484 1 87.5 189 MET A N 1
ATOM 1607 C CA . MET A 1 189 ? -6.164 21.641 22.75 1 87.5 189 MET A CA 1
ATOM 1608 C C . MET A 1 189 ? -5.977 22.875 23.625 1 87.5 189 MET A C 1
ATOM 1610 O O . MET A 1 189 ? -4.938 23.531 23.578 1 87.5 189 MET A O 1
ATOM 1614 N N . PHE A 1 190 ? -6.945 23.125 24.453 1 83.25 190 PHE A N 1
ATOM 1615 C CA . PHE A 1 190 ? -6.941 24.375 25.203 1 83.25 190 PHE A CA 1
ATOM 1616 C C . PHE A 1 190 ? -6.816 24.109 26.703 1 83.25 190 PHE A C 1
ATOM 1618 O O . PHE A 1 190 ? -7.375 24.844 27.516 1 83.25 190 PHE A O 1
ATOM 1625 N N . ASP A 1 191 ? -6.117 23.047 26.953 1 83.12 191 ASP A N 1
ATOM 1626 C CA . ASP A 1 191 ? -5.785 22.781 28.344 1 83.12 191 ASP A CA 1
ATOM 1627 C C . ASP A 1 191 ? -4.977 23.938 28.938 1 83.12 191 ASP A C 1
ATOM 1629 O O . ASP A 1 191 ? -4.207 24.594 28.234 1 83.12 191 ASP A O 1
ATOM 1633 N N . GLU A 1 192 ? -5.172 24.172 30.25 1 79.19 192 GLU A N 1
ATOM 1634 C CA . GLU A 1 192 ? -4.52 25.281 30.922 1 79.19 192 GLU A CA 1
ATOM 1635 C C . GLU A 1 192 ? -3.002 25.156 30.875 1 79.19 192 GLU A C 1
ATOM 1637 O O . GLU A 1 192 ? -2.281 26.141 30.969 1 79.19 192 GLU A O 1
ATOM 1642 N N . ASN A 1 193 ? -2.584 23.938 30.703 1 80.44 193 ASN A N 1
ATOM 1643 C CA . ASN A 1 193 ? -1.147 23.672 30.688 1 80.44 193 ASN A CA 1
ATOM 1644 C C . ASN A 1 193 ? -0.521 24.094 29.359 1 80.44 193 ASN A C 1
ATOM 1646 O O . ASN A 1 193 ? 0.703 24.156 29.234 1 80.44 193 ASN A O 1
ATOM 1650 N N . PHE A 1 194 ? -1.381 24.406 28.375 1 84.19 194 PHE A N 1
ATOM 1651 C CA . PHE A 1 194 ? -0.87 24.781 27.062 1 84.19 194 PHE A CA 1
ATOM 1652 C C . PHE A 1 194 ? -1.12 26.266 26.781 1 84.19 194 PHE A C 1
ATOM 1654 O O . PHE A 1 194 ? -2.262 26.719 26.828 1 84.19 194 PHE A O 1
ATOM 1661 N N . LYS A 1 195 ? -0.13 27 26.609 1 78.75 195 LYS A N 1
ATOM 1662 C CA . LYS A 1 195 ? -0.26 28.422 26.281 1 78.75 195 LYS A CA 1
ATOM 1663 C C . LYS A 1 195 ? -0.398 28.625 24.781 1 78.75 195 LYS A C 1
ATOM 1665 O O . LYS A 1 195 ? -0.897 29.656 24.328 1 78.75 195 LYS A O 1
ATOM 1670 N N . THR A 1 196 ? 0.073 27.688 24.031 1 82.25 196 THR A N 1
ATOM 1671 C CA . THR A 1 196 ? -0.007 27.688 22.578 1 82.25 196 THR A CA 1
ATOM 1672 C C . THR A 1 196 ? -0.413 26.312 22.047 1 82.25 196 THR A C 1
ATOM 1674 O O . THR A 1 196 ? -0.307 25.312 22.766 1 82.25 196 THR A O 1
ATOM 1677 N N . PRO A 1 197 ? -0.841 26.297 20.859 1 83.94 197 PRO A N 1
ATOM 1678 C CA . PRO A 1 197 ? -1.271 25 20.297 1 83.94 197 PRO A CA 1
ATOM 1679 C C . PRO A 1 197 ? -0.097 24.125 19.859 1 83.94 197 PRO A C 1
ATOM 1681 O O . PRO A 1 197 ? -0.303 23.016 19.359 1 83.94 197 PRO A O 1
ATOM 1684 N N . ASP A 1 198 ? 1.1 24.516 20.078 1 89.06 198 ASP A N 1
ATOM 1685 C CA . ASP A 1 198 ? 2.291 23.844 19.562 1 89.06 198 ASP A CA 1
ATOM 1686 C C . ASP A 1 198 ? 2.396 22.422 20.094 1 89.06 198 ASP A C 1
ATOM 1688 O O . ASP A 1 198 ? 2.582 21.484 19.312 1 89.06 198 ASP A O 1
ATOM 1692 N N . ILE A 1 199 ? 2.213 22.281 21.359 1 92.88 199 ILE A N 1
ATOM 1693 C CA . ILE A 1 199 ? 2.418 20.969 21.969 1 92.88 199 ILE A CA 1
ATOM 1694 C C . ILE A 1 199 ? 1.322 20.016 21.516 1 92.88 199 ILE A C 1
ATOM 1696 O O . ILE A 1 199 ? 1.61 18.906 21.062 1 92.88 199 ILE A O 1
ATOM 1700 N N . PRO A 1 200 ? 0.052 20.422 21.562 1 93.31 200 PRO A N 1
ATOM 1701 C CA . PRO A 1 200 ? -0.986 19.5 21.078 1 93.31 200 PRO A CA 1
ATOM 1702 C C . PRO A 1 200 ? -0.775 19.078 19.625 1 93.31 200 PRO A C 1
ATOM 1704 O O . PRO A 1 200 ? -0.941 17.906 19.297 1 93.31 200 PRO A O 1
ATOM 1707 N N . PHE A 1 201 ? -0.376 19.984 18.844 1 92.88 201 PHE A N 1
ATOM 1708 C CA . PHE A 1 201 ? -0.158 19.656 17.438 1 92.88 201 PHE A CA 1
ATOM 1709 C C . PHE A 1 201 ? 1.054 18.75 17.281 1 92.88 201 PHE A C 1
ATOM 1711 O O . PHE A 1 201 ? 1.037 17.828 16.469 1 92.88 201 PHE A O 1
ATOM 1718 N N . LEU A 1 202 ? 2.094 19.062 18.016 1 95.81 202 LEU A N 1
ATOM 1719 C CA . LEU A 1 202 ? 3.275 18.219 17.984 1 95.81 202 LEU A CA 1
ATOM 1720 C C . LEU A 1 202 ? 2.922 16.781 18.406 1 95.81 202 LEU A C 1
ATOM 1722 O O . LEU A 1 202 ? 3.369 15.828 17.781 1 95.81 202 LEU A O 1
ATOM 1726 N N . TYR A 1 203 ? 2.074 16.688 19.375 1 96.69 203 TYR A N 1
ATOM 1727 C CA . TYR A 1 203 ? 1.591 15.398 19.844 1 96.69 203 TYR A CA 1
ATOM 1728 C C . TYR A 1 203 ? 0.83 14.664 18.75 1 96.69 203 TYR A C 1
ATOM 1730 O O . TYR A 1 203 ? 1.138 13.516 18.438 1 96.69 203 TYR A O 1
ATOM 1738 N N . THR A 1 204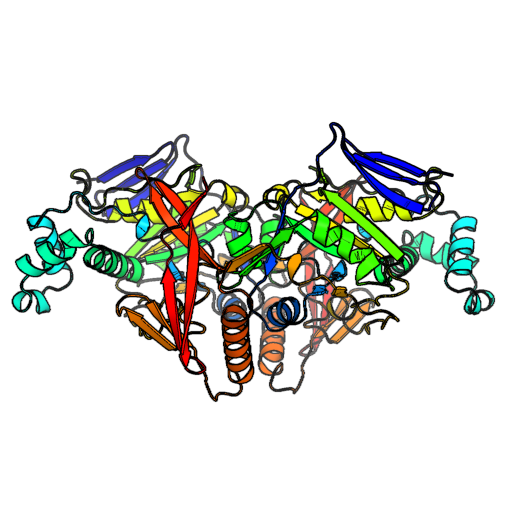 ? -0.082 15.312 18.094 1 96.5 204 THR A N 1
ATOM 1739 C CA . THR A 1 204 ? -0.945 14.672 17.109 1 96.5 204 THR A CA 1
ATOM 1740 C C . THR A 1 204 ? -0.138 14.219 15.891 1 96.5 204 THR A C 1
ATOM 1742 O O . THR A 1 204 ? -0.488 13.234 15.242 1 96.5 204 THR A O 1
ATOM 1745 N N . THR A 1 205 ? 0.975 14.906 15.609 1 97.75 205 THR A N 1
ATOM 1746 C CA . THR A 1 205 ? 1.775 14.57 14.43 1 97.75 205 THR A CA 1
ATOM 1747 C C . THR A 1 205 ? 2.854 13.547 14.789 1 97.75 205 THR A C 1
ATOM 1749 O O . THR A 1 205 ? 3.697 13.219 13.953 1 97.75 205 THR A O 1
ATOM 1752 N N . THR A 1 206 ? 2.873 13.078 16.047 1 98.19 206 THR A N 1
ATOM 1753 C CA . THR A 1 206 ? 3.943 12.188 16.469 1 98.19 206 THR A CA 1
ATOM 1754 C C . THR A 1 206 ? 3.395 10.797 16.797 1 98.19 206 THR A C 1
ATOM 1756 O O . THR A 1 206 ? 4.121 9.805 16.719 1 98.19 206 THR A O 1
ATOM 1759 N N . ILE A 1 207 ? 2.117 10.703 17.047 1 97.75 207 ILE A N 1
ATOM 1760 C CA . ILE A 1 207 ? 1.576 9.453 17.562 1 97.75 207 ILE A CA 1
ATOM 1761 C C . ILE A 1 207 ? 0.927 8.656 16.438 1 97.75 207 ILE A C 1
ATOM 1763 O O . ILE A 1 207 ? 0.33 9.234 15.523 1 97.75 207 ILE A O 1
ATOM 1767 N N . LYS A 1 208 ? 1.037 7.383 16.453 1 96.31 208 LYS A N 1
ATOM 1768 C CA . LYS A 1 208 ? 0.388 6.43 15.555 1 96.31 208 LYS A CA 1
ATOM 1769 C C . LYS A 1 208 ? -0.035 5.168 16.297 1 96.31 208 LYS A C 1
ATOM 1771 O O . LYS A 1 208 ? 0.49 4.875 17.375 1 96.31 208 LYS A O 1
ATOM 1776 N N . LEU A 1 209 ? -0.912 4.469 15.75 1 94.38 209 LEU A N 1
ATOM 1777 C CA . LEU A 1 209 ? -1.298 3.18 16.312 1 94.38 209 LEU A CA 1
ATOM 1778 C C . LEU A 1 209 ? -0.16 2.172 16.203 1 94.38 209 LEU A C 1
ATOM 1780 O O . LEU A 1 209 ? 0.619 2.215 15.25 1 94.38 209 LEU A O 1
ATOM 1784 N N . LYS A 1 210 ? -0.137 1.231 17.109 1 94.62 210 LYS A N 1
ATOM 1785 C CA . LYS A 1 210 ? 0.903 0.21 17.203 1 94.62 210 LYS A CA 1
ATOM 1786 C C . LYS A 1 210 ? 0.951 -0.638 15.93 1 94.62 210 LYS A C 1
ATOM 1788 O O . LYS A 1 210 ? 2.006 -1.163 15.57 1 94.62 210 LYS A O 1
ATOM 1793 N N . GLU A 1 211 ? -0.086 -0.743 15.203 1 90.88 211 GLU A N 1
ATOM 1794 C CA . GLU A 1 211 ? -0.152 -1.495 13.953 1 90.88 211 GLU A CA 1
ATOM 1795 C C . GLU A 1 211 ? 0.885 -0.994 12.953 1 90.88 211 GLU A C 1
ATOM 1797 O O . GLU A 1 211 ? 1.349 -1.752 12.094 1 90.88 211 GLU A O 1
ATOM 1802 N N . TRP A 1 212 ? 1.309 0.231 13.102 1 94.69 212 TRP A N 1
ATOM 1803 C CA . TRP A 1 212 ? 2.227 0.849 12.148 1 94.69 212 TRP A CA 1
ATOM 1804 C C . TRP A 1 212 ? 3.67 0.733 12.633 1 94.69 212 TRP A C 1
ATOM 1806 O O . TRP A 1 212 ? 4.59 1.229 11.984 1 94.69 212 TRP A O 1
ATOM 1816 N N . GLU A 1 213 ? 3.914 0.068 13.656 1 95.38 213 GLU A N 1
ATOM 1817 C CA . GLU A 1 213 ? 5.227 0.035 14.297 1 95.38 213 GLU A CA 1
ATOM 1818 C C . GLU A 1 213 ? 6.281 -0.551 13.359 1 95.38 213 GLU A C 1
ATOM 1820 O O . GLU A 1 213 ? 7.465 -0.23 13.477 1 95.38 213 GLU A O 1
ATOM 1825 N N . TYR A 1 214 ? 5.875 -1.35 12.398 1 91.44 214 TYR A N 1
ATOM 1826 C CA . TYR A 1 214 ? 6.82 -1.955 11.469 1 91.44 214 TYR A CA 1
ATOM 1827 C C . TYR A 1 214 ? 7.555 -0.887 10.672 1 91.44 214 TYR A C 1
ATOM 1829 O O . TYR A 1 214 ? 8.633 -1.143 10.117 1 91.44 214 TYR A O 1
ATOM 1837 N N . GLU A 1 215 ? 7.031 0.326 10.594 1 94.44 215 GLU A N 1
ATOM 1838 C CA . GLU A 1 215 ? 7.637 1.408 9.82 1 94.44 215 GLU A CA 1
ATOM 1839 C C . GLU A 1 215 ? 8.906 1.917 10.492 1 94.44 215 GLU A C 1
ATOM 1841 O O . GLU A 1 215 ? 9.805 2.441 9.82 1 94.44 215 GLU A O 1
ATOM 1846 N N . GLN A 1 216 ? 8.984 1.74 11.836 1 96.12 216 GLN A N 1
ATOM 1847 C CA . GLN A 1 216 ? 10.086 2.334 12.586 1 96.12 216 GLN A CA 1
ATOM 1848 C C . GLN A 1 216 ? 10.367 3.76 12.117 1 96.12 216 GLN A C 1
ATOM 1850 O O . GLN A 1 216 ? 11.5 4.09 11.773 1 96.12 216 GLN A O 1
ATOM 1855 N N . GLU A 1 217 ? 9.352 4.543 12.234 1 97.38 217 GLU A N 1
ATOM 1856 C CA . GLU A 1 217 ? 9.328 5.844 11.57 1 97.38 217 GLU A CA 1
ATOM 1857 C C . GLU A 1 217 ? 10.023 6.906 12.422 1 97.38 217 GLU A C 1
ATOM 1859 O O . GLU A 1 217 ? 9.844 6.949 13.641 1 97.38 217 GLU A O 1
ATOM 1864 N N . TRP A 1 218 ? 10.867 7.645 11.852 1 98.5 218 TRP A N 1
ATOM 1865 C CA . TRP A 1 218 ? 11.312 8.953 12.32 1 98.5 218 TRP A CA 1
ATOM 1866 C C . TRP A 1 218 ? 10.719 10.07 11.469 1 98.5 218 TRP A C 1
ATOM 1868 O O . TRP A 1 218 ? 10.672 9.961 10.242 1 98.5 218 TRP A O 1
ATOM 1878 N N . ARG A 1 219 ? 10.234 11.055 12.156 1 98.38 219 ARG A N 1
ATOM 1879 C CA . ARG A 1 219 ? 9.555 12.125 11.438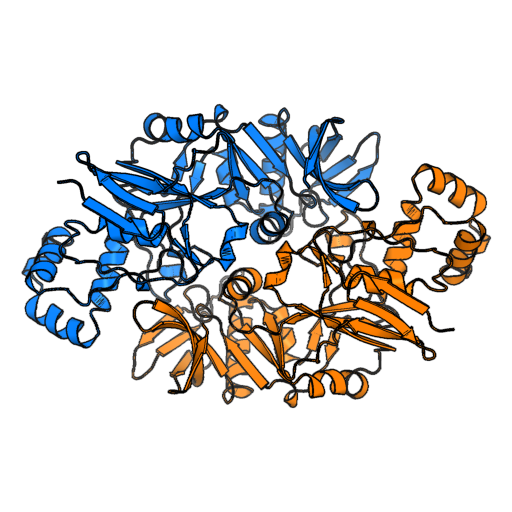 1 98.38 219 ARG A CA 1
ATOM 1880 C C . ARG A 1 219 ? 10.297 13.445 11.586 1 98.38 219 ARG A C 1
ATOM 1882 O O . ARG A 1 219 ? 10.766 13.781 12.672 1 98.38 219 ARG A O 1
ATOM 1889 N N . LEU A 1 220 ? 10.492 14.094 10.508 1 98.5 220 LEU A N 1
ATOM 1890 C CA . LEU A 1 220 ? 10.992 15.461 10.484 1 98.5 220 LEU A CA 1
ATOM 1891 C C . LEU A 1 220 ? 9.867 16.453 10.188 1 98.5 220 LEU A C 1
ATOM 1893 O O . LEU A 1 220 ? 9.336 16.469 9.078 1 98.5 220 LEU A O 1
ATOM 1897 N N . SER A 1 221 ? 9.477 17.203 11.172 1 98 221 SER A N 1
ATOM 1898 C CA . SER A 1 221 ? 8.516 18.297 10.977 1 98 221 SER A CA 1
ATOM 1899 C C . SER A 1 221 ? 9.219 19.578 10.547 1 98 221 SER A C 1
ATOM 1901 O O . SER A 1 221 ? 10.18 20.016 11.188 1 98 221 SER A O 1
ATOM 1903 N N . ILE A 1 222 ? 8.719 20.109 9.5 1 98.06 222 ILE A N 1
ATOM 1904 C CA . ILE A 1 222 ? 9.227 21.375 8.977 1 98.06 222 ILE A CA 1
ATOM 1905 C C . ILE A 1 222 ? 8.172 22.469 9.125 1 98.06 222 ILE A C 1
ATOM 1907 O O . ILE A 1 222 ? 7 22.266 8.789 1 98.06 222 ILE A O 1
ATOM 1911 N N . TYR A 1 223 ? 8.57 23.609 9.672 1 97.06 223 TYR A N 1
ATOM 1912 C CA . TYR A 1 223 ? 7.656 24.734 9.844 1 97.06 223 TYR A CA 1
ATOM 1913 C C . TYR A 1 223 ? 8.062 25.906 8.961 1 97.06 223 TYR A C 1
ATOM 1915 O O . TYR A 1 223 ? 9.219 26.328 8.961 1 97.06 223 TYR A O 1
ATOM 1923 N N . LYS A 1 224 ? 7.137 26.359 8.172 1 97.38 224 LYS A N 1
ATOM 1924 C CA . LYS A 1 224 ? 7.25 27.578 7.387 1 97.38 224 LYS A CA 1
ATOM 1925 C C . LYS A 1 224 ? 6.086 28.531 7.676 1 97.38 224 LYS A C 1
ATOM 1927 O O . LYS A 1 224 ? 5.18 28.188 8.438 1 97.38 224 LYS A O 1
ATOM 1932 N N . GLU A 1 225 ? 6.102 29.672 7.133 1 95.75 225 GLU A N 1
ATOM 1933 C CA . GLU A 1 225 ? 5.086 30.672 7.406 1 95.75 225 GLU A CA 1
ATOM 1934 C C . GLU A 1 225 ? 3.719 30.234 6.895 1 95.75 225 GLU A C 1
ATOM 1936 O O . GLU A 1 225 ? 2.711 30.391 7.586 1 95.75 225 GLU A O 1
ATOM 1941 N N . ASP A 1 226 ? 3.701 29.688 5.715 1 96.62 226 ASP A N 1
ATOM 1942 C CA . ASP A 1 226 ? 2.43 29.359 5.078 1 96.62 226 ASP A CA 1
ATOM 1943 C C . ASP A 1 226 ? 2.641 28.469 3.855 1 96.62 226 ASP A C 1
ATOM 1945 O O . ASP A 1 226 ? 2.877 28.969 2.752 1 96.62 226 ASP A O 1
ATOM 1949 N N . MET A 1 227 ? 2.377 27.156 3.992 1 97.5 227 MET A N 1
ATOM 1950 C CA . MET A 1 227 ? 2.656 26.219 2.908 1 97.5 227 MET A CA 1
ATOM 1951 C C . MET A 1 227 ? 1.368 25.797 2.209 1 97.5 227 MET A C 1
ATOM 1953 O O . MET A 1 227 ? 1.375 24.875 1.386 1 97.5 227 MET A O 1
ATOM 1957 N N . GLY A 1 228 ? 0.263 26.375 2.521 1 96.62 228 GLY A N 1
ATOM 1958 C CA . GLY A 1 228 ? -1.002 26.062 1.872 1 96.62 228 GLY A CA 1
ATOM 1959 C C . GLY A 1 228 ? -1.651 24.797 2.393 1 96.62 228 GLY A C 1
ATOM 1960 O O . GLY A 1 228 ? -1.133 24.172 3.314 1 96.62 228 GLY A O 1
ATOM 1961 N N . ILE A 1 229 ? -2.9 24.516 1.876 1 96.5 229 ILE A N 1
ATOM 1962 C CA . ILE A 1 229 ? -3.701 23.359 2.283 1 96.5 229 ILE A CA 1
ATOM 1963 C C . ILE A 1 229 ? -4.281 22.672 1.051 1 96.5 229 ILE A C 1
ATOM 1965 O O . ILE A 1 229 ? -5.051 23.281 0.3 1 96.5 229 ILE A O 1
ATOM 1969 N N . PRO A 1 230 ? -3.896 21.453 0.833 1 95.81 230 PRO A N 1
ATOM 1970 C CA . PRO A 1 230 ? -4.484 20.719 -0.286 1 95.81 230 PRO A CA 1
ATOM 1971 C C . PRO A 1 230 ? -5.832 20.094 0.067 1 95.81 230 PRO A C 1
ATOM 1973 O O . PRO A 1 230 ? -5.988 18.875 -0.021 1 95.81 230 PRO A O 1
ATOM 1976 N N . ALA A 1 231 ? -6.828 20.875 0.288 1 93.25 231 ALA A N 1
ATOM 1977 C CA . ALA A 1 231 ? -8.117 20.422 0.809 1 93.25 231 ALA A CA 1
ATOM 1978 C C . ALA A 1 231 ? -8.945 19.75 -0.279 1 93.25 231 ALA A C 1
ATOM 1980 O O . ALA A 1 231 ? -9.781 18.891 0.014 1 93.25 231 ALA A O 1
ATOM 1981 N N . SER A 1 232 ? -8.711 20.062 -1.541 1 92.69 232 SER A N 1
ATOM 1982 C CA . SER A 1 232 ? -9.531 19.578 -2.646 1 92.69 232 SER A CA 1
ATOM 1983 C C . SER A 1 232 ? -9.422 18.062 -2.799 1 92.69 232 SER A C 1
ATOM 1985 O O . SER A 1 232 ? -10.305 17.438 -3.369 1 92.69 232 SER A O 1
ATOM 1987 N N . ILE A 1 233 ? -8.375 17.516 -2.336 1 90.44 233 ILE A N 1
ATOM 1988 C CA . ILE A 1 233 ? -8.164 16.094 -2.506 1 90.44 233 ILE A CA 1
ATOM 1989 C C . ILE A 1 233 ? -9.133 15.32 -1.612 1 90.44 233 ILE A C 1
ATOM 1991 O O . ILE A 1 233 ? -9.586 14.227 -1.974 1 90.44 233 ILE A O 1
ATOM 1995 N N . LEU A 1 234 ? -9.469 15.875 -0.488 1 89.5 234 LEU A N 1
ATOM 1996 C CA . LEU A 1 234 ? -10.289 15.172 0.49 1 89.5 234 LEU A CA 1
ATOM 1997 C C . LEU A 1 234 ? -11.742 15.648 0.422 1 89.5 234 LEU A C 1
ATOM 1999 O O . LEU A 1 234 ? -12.664 14.852 0.598 1 89.5 234 LEU A O 1
ATOM 2003 N N . TYR A 1 235 ? -11.891 16.938 0.14 1 90.31 235 TYR A N 1
ATOM 2004 C CA . TYR A 1 235 ? -13.219 17.531 0.261 1 90.31 235 TYR A CA 1
ATOM 2005 C C . TYR A 1 235 ? -13.734 18 -1.097 1 90.31 235 TYR A C 1
ATOM 2007 O O . TYR A 1 235 ? -13.273 19.016 -1.632 1 90.31 235 TYR A O 1
ATOM 2015 N N . PRO A 1 236 ? -14.75 17.344 -1.521 1 92.69 236 PRO A N 1
ATOM 2016 C CA . PRO A 1 236 ? -15.289 17.703 -2.832 1 92.69 236 PRO A CA 1
ATOM 2017 C C . PRO A 1 236 ? -15.75 19.156 -2.9 1 92.69 236 PRO A C 1
ATOM 2019 O O . PRO A 1 236 ? -16.422 19.641 -1.989 1 92.69 236 PRO A O 1
ATOM 2022 N N . GLY A 1 237 ? -15.383 19.781 -3.932 1 90.31 237 GLY A N 1
ATOM 2023 C CA . GLY A 1 237 ? -15.859 21.125 -4.18 1 90.31 237 GLY A CA 1
ATOM 2024 C C . GLY A 1 237 ? -15.062 22.188 -3.445 1 90.31 237 GLY A C 1
ATOM 2025 O O . GLY A 1 237 ? -15.297 23.391 -3.625 1 90.31 237 GLY A O 1
ATOM 2026 N N . VAL A 1 238 ? -14.188 21.797 -2.607 1 90.81 238 VAL A N 1
ATOM 2027 C CA . VAL A 1 238 ? -13.375 22.75 -1.853 1 90.81 238 VAL A CA 1
ATOM 2028 C C . VAL A 1 238 ? -12.117 23.094 -2.641 1 90.81 238 VAL A C 1
ATOM 2030 O O . VAL A 1 238 ? -11.477 22.219 -3.227 1 90.81 238 VAL A O 1
ATOM 2033 N N . ILE A 1 239 ? -11.766 24.312 -2.643 1 91.69 239 ILE A N 1
ATOM 2034 C CA . ILE A 1 239 ? -10.594 24.781 -3.365 1 91.69 239 ILE A CA 1
ATOM 2035 C C . ILE A 1 239 ? -9.375 24.734 -2.445 1 91.69 239 ILE A C 1
ATOM 2037 O O . ILE A 1 239 ? -9.461 25.094 -1.268 1 91.69 239 ILE A O 1
ATOM 2041 N N . ASP A 1 240 ? -8.289 24.359 -2.996 1 94.62 240 ASP A N 1
ATOM 2042 C CA . ASP A 1 240 ? -7.043 24.359 -2.238 1 94.62 240 ASP A CA 1
ATOM 2043 C C . ASP A 1 240 ? -6.668 25.766 -1.804 1 94.62 240 ASP A C 1
ATOM 2045 O O . ASP A 1 240 ? -6.902 26.734 -2.537 1 94.62 240 ASP A O 1
ATOM 2049 N N . TYR A 1 241 ? -6.129 25.891 -0.63 1 94.75 241 TYR A N 1
ATOM 2050 C CA . TYR A 1 241 ? -5.547 27.141 -0.171 1 94.75 241 TYR A CA 1
ATOM 2051 C C . TYR A 1 241 ? -4.078 27.25 -0.564 1 94.75 241 TYR A C 1
ATOM 2053 O O . TYR A 1 241 ? -3.252 26.453 -0.095 1 94.75 241 TYR A O 1
ATOM 2061 N N . GLU A 1 242 ? -3.826 28.203 -1.423 1 93.81 242 GLU A N 1
ATOM 2062 C CA . GLU A 1 242 ? -2.443 28.375 -1.857 1 93.81 242 GLU A CA 1
ATOM 2063 C C . GLU A 1 242 ? -1.633 29.156 -0.827 1 93.81 242 GLU A C 1
ATOM 2065 O O . GLU A 1 242 ? -2.043 30.234 -0.395 1 93.81 242 GLU A O 1
ATOM 2070 N N . GLY A 1 243 ? -0.638 28.656 -0.31 1 93.69 243 GLY A N 1
ATOM 2071 C CA . GLY A 1 243 ? 0.228 29.328 0.655 1 93.69 243 GLY A CA 1
ATOM 2072 C C . GLY A 1 243 ? 1.291 30.188 0.008 1 93.69 243 GLY A C 1
ATOM 2073 O O . GLY A 1 243 ? 1.265 30.406 -1.204 1 93.69 243 GLY A O 1
ATOM 2074 N N . LYS A 1 244 ? 2.125 30.812 0.834 1 95.31 244 LYS A N 1
ATOM 2075 C CA . LYS A 1 244 ? 3.209 31.688 0.404 1 95.31 244 LYS A CA 1
ATOM 2076 C C . LYS A 1 244 ? 4.48 30.891 0.126 1 95.31 244 LYS A C 1
ATOM 2078 O O . LYS A 1 244 ? 5.324 31.328 -0.667 1 95.31 244 LYS A O 1
ATOM 2083 N N . ASN A 1 245 ? 4.594 29.797 0.834 1 97.19 245 ASN A N 1
ATOM 2084 C CA . ASN A 1 245 ? 5.797 28.969 0.741 1 97.19 245 ASN A CA 1
ATOM 2085 C C . ASN A 1 245 ? 5.523 27.672 -0.001 1 97.19 245 ASN A C 1
ATOM 2087 O O . ASN A 1 245 ? 4.398 27.156 0.02 1 97.19 245 ASN A O 1
ATOM 2091 N N . ASN A 1 246 ? 6.527 27.156 -0.656 1 95.62 246 ASN A N 1
ATOM 2092 C CA . ASN A 1 246 ? 6.426 25.797 -1.196 1 95.62 246 ASN A CA 1
ATOM 2093 C C . ASN A 1 246 ? 6.578 24.75 -0.103 1 95.62 246 ASN A C 1
ATOM 2095 O O . ASN A 1 246 ? 6.93 25.078 1.032 1 95.62 246 ASN A O 1
ATOM 2099 N N . ARG A 1 247 ? 6.332 23.562 -0.399 1 97.19 247 ARG A N 1
ATOM 2100 C CA . ARG A 1 247 ? 6.402 22.469 0.574 1 97.19 247 ARG A CA 1
ATOM 2101 C C . ARG A 1 247 ? 7.652 21.625 0.363 1 97.19 247 ARG A C 1
ATOM 2103 O O . ARG A 1 247 ? 7.613 20.406 0.51 1 97.19 247 ARG A O 1
ATOM 2110 N N . PHE A 1 248 ? 8.727 22.234 0.014 1 97.06 248 PHE A N 1
ATOM 2111 C CA . PHE A 1 248 ? 9.938 21.453 -0.227 1 97.06 248 PHE A CA 1
ATOM 2112 C C . PHE A 1 248 ? 11.031 21.812 0.769 1 97.06 248 PHE A C 1
ATOM 2114 O O . PHE A 1 248 ? 11.109 22.969 1.212 1 97.06 248 PHE A O 1
ATOM 2121 N N . PHE A 1 249 ? 11.758 20.828 1.171 1 97.06 249 PHE A N 1
ATOM 2122 C CA . PHE A 1 249 ? 13.008 20.875 1.918 1 97.06 249 PHE A CA 1
ATOM 2123 C C . PHE A 1 249 ? 14.188 20.484 1.03 1 97.06 249 PHE A C 1
ATOM 2125 O O . PHE A 1 249 ? 14.219 19.375 0.5 1 97.06 249 PHE A O 1
ATOM 2132 N N . LYS A 1 250 ? 15.109 21.391 0.858 1 98.25 250 LYS A N 1
ATOM 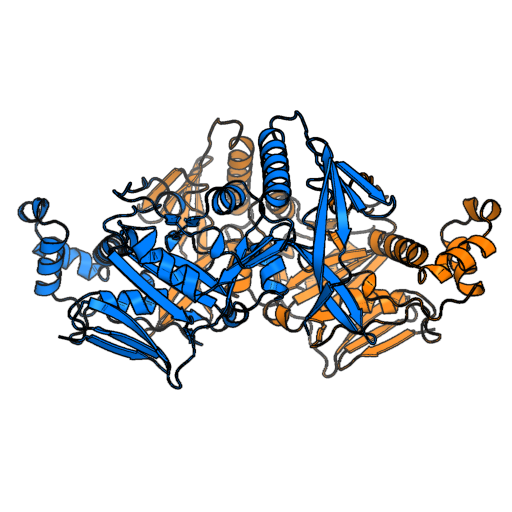2133 C CA . LYS A 1 250 ? 16.25 21.109 -0.002 1 98.25 250 LYS A CA 1
ATOM 2134 C C . LYS A 1 250 ? 17.422 20.547 0.803 1 98.25 250 LYS A C 1
ATOM 2136 O O . LYS A 1 250 ? 17.641 20.938 1.953 1 98.25 250 LYS A O 1
ATOM 2141 N N . TYR A 1 251 ? 18.141 19.656 0.223 1 98.56 251 TYR A N 1
ATOM 2142 C CA . TYR A 1 251 ? 19.328 19.094 0.838 1 98.56 251 TYR A CA 1
ATOM 2143 C C . TYR A 1 251 ? 20.469 19.016 -0.17 1 98.56 251 TYR A C 1
ATOM 2145 O O . TYR A 1 251 ? 20.266 19.234 -1.365 1 98.56 251 TYR A O 1
ATOM 2153 N N . SER A 1 252 ? 21.688 18.75 0.297 1 98.25 252 SER A N 1
ATOM 2154 C CA . SER A 1 252 ? 22.875 18.641 -0.541 1 98.25 252 SER A CA 1
ATOM 2155 C C . SER A 1 252 ? 23.094 17.219 -1.028 1 98.25 252 SER A C 1
ATOM 2157 O O . SER A 1 252 ? 22.641 16.266 -0.385 1 98.25 252 SER A O 1
ATOM 2159 N N . LYS A 1 253 ? 23.75 17.125 -2.152 1 98.06 253 LYS A N 1
ATOM 2160 C CA . LYS A 1 253 ? 24.047 15.805 -2.713 1 98.06 253 LYS A CA 1
ATOM 2161 C C . LYS A 1 253 ? 24.859 14.961 -1.733 1 98.06 253 LYS A C 1
ATOM 2163 O O . LYS A 1 253 ? 24.672 13.742 -1.661 1 98.06 253 LYS A O 1
ATOM 2168 N N . GLU A 1 254 ? 25.719 15.609 -0.957 1 97.38 254 GLU A N 1
ATOM 2169 C CA . GLU A 1 254 ? 26.594 14.93 -0.001 1 97.38 254 GLU A CA 1
ATOM 2170 C C . GLU A 1 254 ? 25.781 14.266 1.109 1 97.38 254 GLU A C 1
ATOM 2172 O O . GLU A 1 254 ? 26.297 13.398 1.817 1 97.38 254 GLU A O 1
ATOM 2177 N N . THR A 1 255 ? 24.578 14.711 1.271 1 98.44 255 THR A N 1
ATOM 2178 C CA . THR A 1 255 ? 23.688 14.164 2.295 1 98.44 255 THR A CA 1
ATOM 2179 C C . THR A 1 255 ? 23.234 12.75 1.921 1 98.44 255 THR A C 1
ATOM 2181 O O . THR A 1 255 ? 22.891 11.953 2.795 1 98.44 255 THR A O 1
ATOM 2184 N N . ILE A 1 256 ? 23.281 12.414 0.603 1 98.62 256 ILE A N 1
ATOM 2185 C CA . ILE A 1 256 ? 22.891 11.094 0.122 1 98.62 256 ILE A CA 1
ATOM 2186 C C . ILE A 1 256 ? 24.047 10.125 0.277 1 98.62 256 ILE A C 1
ATOM 2188 O O . ILE A 1 256 ? 25.125 10.344 -0.283 1 98.62 256 ILE A O 1
ATOM 2192 N N . LYS A 1 257 ? 23.828 9.109 1.013 1 97.81 257 LYS A N 1
ATOM 2193 C CA . LYS A 1 257 ? 24.875 8.102 1.217 1 97.81 257 LYS A CA 1
ATOM 2194 C C . LYS A 1 257 ? 24.766 6.996 0.173 1 97.81 257 LYS A C 1
ATOM 2196 O O . LYS A 1 257 ? 25.781 6.52 -0.336 1 97.81 257 LYS A O 1
ATOM 2201 N N . SER A 1 258 ? 23.578 6.562 -0.132 1 97 258 SER A N 1
ATOM 2202 C CA . SER A 1 258 ? 23.391 5.523 -1.137 1 97 258 SER A CA 1
ATOM 2203 C C . SER A 1 258 ? 21.953 5.516 -1.647 1 97 258 SER A C 1
ATOM 2205 O O . SER A 1 258 ? 21.062 6.148 -1.056 1 97 258 SER A O 1
ATOM 2207 N N . ILE A 1 259 ? 21.766 4.891 -2.781 1 97.88 259 ILE A N 1
ATOM 2208 C CA . ILE A 1 259 ? 20.453 4.66 -3.381 1 97.88 259 ILE A CA 1
ATOM 2209 C C . ILE A 1 259 ? 20.281 3.174 -3.676 1 97.88 259 ILE A C 1
ATOM 2211 O O . ILE A 1 259 ? 21.156 2.543 -4.273 1 97.88 259 ILE A O 1
ATOM 2215 N N . SER A 1 260 ? 19.188 2.623 -3.199 1 96.44 260 SER A N 1
ATOM 2216 C CA . SER A 1 260 ? 18.875 1.221 -3.451 1 96.44 260 SER A CA 1
ATOM 2217 C C . SER A 1 260 ? 17.641 1.08 -4.332 1 96.44 260 SER A C 1
ATOM 2219 O O . SER A 1 260 ? 16.594 1.667 -4.043 1 96.44 260 SER A O 1
ATOM 2221 N N . LEU A 1 261 ? 17.812 0.291 -5.371 1 97.06 261 LEU A N 1
ATOM 2222 C CA . LEU A 1 261 ? 16.703 0.027 -6.285 1 97.06 261 LEU A CA 1
ATOM 2223 C C . LEU A 1 261 ? 15.945 -1.223 -5.863 1 97.06 261 LEU A C 1
ATOM 2225 O O . LEU A 1 261 ? 16.531 -2.17 -5.336 1 97.06 261 LEU A O 1
ATOM 2229 N N . GLY A 1 262 ? 14.648 -1.176 -6.082 1 95.06 262 GLY A N 1
ATOM 2230 C CA . GLY A 1 262 ? 13.836 -2.35 -5.805 1 95.06 262 GLY A CA 1
ATOM 2231 C C . GLY A 1 262 ? 14.141 -3.518 -6.723 1 95.06 262 GLY A C 1
ATOM 2232 O O . GLY A 1 262 ? 14.711 -3.334 -7.801 1 95.06 262 GLY A O 1
ATOM 2233 N N . LYS A 1 263 ? 13.695 -4.637 -6.367 1 91.62 263 LYS A N 1
ATOM 2234 C CA . LYS A 1 263 ? 13.961 -5.859 -7.117 1 91.62 263 LYS A CA 1
ATOM 2235 C C . LYS A 1 263 ? 13.328 -5.805 -8.5 1 91.62 263 LYS A C 1
ATOM 2237 O O . LYS A 1 263 ? 13.859 -6.371 -9.461 1 91.62 263 LYS A O 1
ATOM 2242 N N . HIS A 1 264 ? 12.211 -5.121 -8.578 1 93.81 264 HIS A N 1
ATOM 2243 C CA . HIS A 1 264 ? 11.492 -5.016 -9.836 1 93.81 264 HIS A CA 1
ATOM 2244 C C . HIS A 1 264 ? 11.656 -3.627 -10.453 1 93.81 264 HIS A C 1
ATOM 2246 O O . HIS A 1 264 ? 10.797 -3.17 -11.211 1 93.81 264 HIS A O 1
ATOM 2252 N N . PHE A 1 265 ? 12.734 -2.973 -10.086 1 96.56 265 PHE A N 1
ATOM 2253 C CA . PHE A 1 265 ? 12.992 -1.654 -10.648 1 96.56 265 PHE A CA 1
ATOM 2254 C C . PHE A 1 265 ? 13.086 -1.724 -12.164 1 96.56 265 PHE A C 1
ATOM 2256 O O . PHE A 1 265 ? 12.547 -0.861 -12.867 1 96.56 265 PHE A O 1
ATOM 2263 N N . PHE A 1 266 ? 13.859 -2.691 -12.648 1 96.25 266 PHE A N 1
ATOM 2264 C CA . PHE A 1 266 ? 13.883 -3.037 -14.062 1 96.25 266 PHE A CA 1
ATOM 2265 C C . PHE A 1 266 ? 13 -4.246 -14.344 1 96.25 266 PHE A C 1
ATOM 2267 O O . PHE A 1 266 ? 13.414 -5.387 -14.125 1 96.25 266 PHE A O 1
ATOM 2274 N N . SER A 1 267 ? 11.859 -4.051 -14.734 1 93.81 267 SER A N 1
ATOM 2275 C CA . SER A 1 267 ? 10.891 -5.121 -14.938 1 93.81 267 SER A CA 1
ATOM 2276 C C . SER A 1 267 ? 10.172 -4.965 -16.281 1 93.81 267 SER A C 1
ATOM 2278 O O . SER A 1 267 ? 10.547 -4.125 -17.094 1 93.81 267 SER A O 1
ATOM 2280 N N . GLY A 1 268 ? 9.18 -5.809 -16.469 1 92.94 268 GLY A N 1
ATOM 2281 C CA . GLY A 1 268 ? 8.422 -5.754 -17.703 1 92.94 268 GLY A CA 1
ATOM 2282 C C . GLY A 1 268 ? 7.57 -4.5 -17.828 1 92.94 268 GLY A C 1
ATOM 2283 O O . GLY A 1 268 ? 7.047 -4.203 -18.906 1 92.94 268 GLY A O 1
ATOM 2284 N N . ARG A 1 269 ? 7.504 -3.748 -16.812 1 89.88 269 ARG A N 1
ATOM 2285 C CA . ARG A 1 269 ? 6.688 -2.539 -16.812 1 89.88 269 ARG A CA 1
ATOM 2286 C C . ARG A 1 269 ? 7.434 -1.373 -17.453 1 89.88 269 ARG A C 1
ATOM 2288 O O . ARG A 1 269 ? 6.812 -0.466 -18.016 1 89.88 269 ARG A O 1
ATOM 2295 N N . ASN A 1 270 ? 8.766 -1.444 -17.344 1 94.69 270 ASN A N 1
ATOM 2296 C CA . ASN A 1 270 ? 9.5 -0.272 -17.797 1 94.69 270 ASN A CA 1
ATOM 2297 C C . ASN A 1 270 ? 10.648 -0.657 -18.734 1 94.69 270 ASN A C 1
ATOM 2299 O O . ASN A 1 270 ? 11.297 0.211 -19.312 1 94.69 270 ASN A O 1
ATOM 2303 N N . CYS A 1 271 ? 10.812 -1.933 -18.875 1 96.56 271 CYS A N 1
ATOM 2304 C CA . CYS A 1 271 ? 11.875 -2.41 -19.766 1 96.56 271 CYS A CA 1
ATOM 2305 C C . CYS A 1 271 ? 11.297 -3.195 -20.938 1 96.56 271 CYS A C 1
ATOM 2307 O O . CYS A 1 271 ? 10.359 -3.977 -20.766 1 96.56 271 CYS A O 1
ATOM 2309 N N . GLU A 1 272 ? 11.922 -3.002 -22.047 1 95.56 272 GLU A N 1
ATOM 2310 C CA . GLU A 1 272 ? 11.516 -3.674 -23.281 1 95.56 272 GLU A CA 1
ATOM 2311 C C . GLU A 1 272 ? 12.156 -5.059 -23.391 1 95.56 272 GLU A C 1
ATOM 2313 O O . GLU A 1 272 ? 11.508 -6.008 -23.828 1 95.56 272 GLU A O 1
ATOM 2318 N N . LYS A 1 273 ? 13.414 -5.07 -23 1 94.38 273 LYS A N 1
ATOM 2319 C CA . LYS A 1 273 ? 14.141 -6.332 -23.125 1 94.38 273 LYS A CA 1
ATOM 2320 C C . LYS A 1 273 ? 15.273 -6.418 -22.109 1 94.38 273 LYS A C 1
ATOM 2322 O O . LYS A 1 273 ? 15.766 -5.395 -21.625 1 94.38 273 LYS A O 1
ATOM 2327 N N . VAL A 1 274 ? 15.57 -7.676 -21.828 1 93.5 274 VAL A N 1
ATOM 2328 C CA . VAL A 1 274 ? 16.734 -7.988 -21 1 93.5 274 VAL A CA 1
ATOM 2329 C C . VAL A 1 274 ? 17.562 -9.078 -21.672 1 93.5 274 VAL A C 1
ATOM 2331 O O . VAL A 1 274 ? 17.016 -10.039 -22.219 1 93.5 274 VAL A O 1
ATOM 2334 N N . VAL A 1 275 ? 18.828 -8.82 -21.75 1 90.69 275 VAL A N 1
ATOM 2335 C CA . VAL A 1 275 ? 19.766 -9.789 -22.328 1 90.69 275 VAL A CA 1
ATOM 2336 C C . VAL A 1 275 ? 20.891 -10.086 -21.328 1 90.69 275 VAL A C 1
ATOM 2338 O O . VAL A 1 275 ? 21.359 -9.18 -20.641 1 90.69 275 VAL A O 1
ATOM 2341 N N . TYR A 1 276 ? 21.188 -11.344 -21.266 1 82.5 276 TYR A N 1
ATOM 2342 C CA . TYR A 1 276 ? 22.25 -11.766 -20.359 1 82.5 276 TYR A CA 1
ATOM 2343 C C . TYR A 1 276 ? 23.562 -11.93 -21.109 1 82.5 276 TYR A C 1
ATOM 2345 O O . TYR A 1 276 ? 23.75 -12.891 -21.859 1 82.5 276 TYR A O 1
ATOM 2353 N N . GLU A 1 277 ? 24.391 -10.93 -21.281 1 73.25 277 GLU A N 1
ATOM 2354 C CA . GLU A 1 277 ? 25.688 -10.883 -21.938 1 73.25 277 GLU A CA 1
ATOM 2355 C C . GLU A 1 277 ? 26.766 -10.375 -21 1 73.25 277 GLU A C 1
ATOM 2357 O O . GLU A 1 277 ? 27.094 -9.18 -20.984 1 73.25 277 GLU A O 1
ATOM 2362 N N . LYS A 1 278 ? 27.656 -11.227 -20.188 1 73.69 278 LYS A N 1
ATOM 2363 C CA . LYS A 1 278 ? 28.656 -10.766 -19.234 1 73.69 278 LYS A CA 1
ATOM 2364 C C . LYS A 1 278 ? 28.078 -9.711 -18.297 1 73.69 278 LYS A C 1
ATOM 2366 O O . LYS A 1 278 ? 28.703 -8.68 -18.047 1 73.69 278 LYS A O 1
ATOM 2371 N N . GLY A 1 279 ? 26.891 -9.859 -17.922 1 78.19 279 GLY A N 1
ATOM 2372 C CA . GLY A 1 279 ? 26.031 -9.008 -17.109 1 78.19 279 GLY A CA 1
ATOM 2373 C C . GLY A 1 279 ? 24.594 -8.977 -17.609 1 78.19 279 GLY A C 1
ATOM 2374 O O . GLY A 1 279 ? 24.203 -9.766 -18.469 1 78.19 279 GLY A O 1
ATOM 2375 N N . ILE A 1 280 ? 23.844 -8.133 -16.938 1 90.94 280 ILE A N 1
ATOM 2376 C CA . ILE A 1 280 ? 22.453 -7.988 -17.328 1 90.94 280 ILE A CA 1
ATOM 2377 C C . ILE A 1 280 ? 22.25 -6.695 -18.109 1 90.94 280 ILE A C 1
ATOM 2379 O O . ILE A 1 280 ? 22.5 -5.605 -17.594 1 90.94 280 ILE A O 1
ATOM 2383 N N . VAL A 1 281 ? 21.984 -6.844 -19.359 1 95.75 281 VAL A N 1
ATOM 2384 C CA . VAL A 1 281 ? 21.75 -5.664 -20.188 1 95.75 281 VAL A CA 1
ATOM 2385 C C . VAL A 1 281 ? 20.25 -5.406 -20.312 1 95.75 281 VAL A C 1
ATOM 2387 O O . VAL A 1 281 ? 19.5 -6.273 -20.766 1 95.75 281 VAL A O 1
ATOM 2390 N N . VAL A 1 282 ? 19.844 -4.203 -19.906 1 96.62 282 VAL A N 1
ATOM 2391 C CA . VAL A 1 282 ? 18.438 -3.85 -19.953 1 96.62 282 VAL A CA 1
ATOM 2392 C C . VAL A 1 282 ? 18.219 -2.715 -20.953 1 96.62 282 VAL A C 1
ATOM 2394 O O . VAL A 1 282 ? 19.031 -1.796 -21.047 1 96.62 282 VAL A O 1
ATOM 2397 N N . THR A 1 283 ? 17.203 -2.863 -21.75 1 97.62 283 THR A N 1
ATOM 2398 C CA . THR A 1 283 ? 16.734 -1.792 -22.625 1 97.62 283 THR A CA 1
ATOM 2399 C C . THR A 1 283 ? 15.383 -1.272 -22.156 1 97.62 283 THR A C 1
ATOM 2401 O O . THR A 1 283 ? 14.406 -2.025 -22.125 1 97.62 283 THR A O 1
ATOM 2404 N N . LEU A 1 284 ? 15.336 0.028 -21.875 1 98.19 284 LEU A N 1
ATOM 2405 C CA . LEU A 1 284 ? 14.133 0.636 -21.312 1 98.19 284 LEU A CA 1
ATOM 2406 C C . LEU A 1 284 ? 13.109 0.925 -22.422 1 98.19 284 LEU A C 1
ATOM 2408 O O . LEU A 1 284 ? 13.477 1.108 -23.578 1 98.19 284 LEU A O 1
ATOM 2412 N N . PHE A 1 285 ? 11.859 0.964 -22.047 1 96.56 285 PHE A N 1
ATOM 2413 C CA . PHE A 1 285 ? 10.789 1.304 -22.969 1 96.56 285 PHE A CA 1
ATOM 2414 C C . PHE A 1 285 ? 10.898 2.762 -23.406 1 96.56 285 PHE A C 1
ATOM 2416 O O . PHE A 1 285 ? 11.227 3.633 -22.609 1 96.56 285 PHE A O 1
ATOM 2423 N N . GLU A 1 286 ? 10.617 2.99 -24.594 1 96.25 286 GLU A N 1
ATOM 2424 C CA . GLU A 1 286 ? 10.344 4.312 -25.141 1 96.25 286 GLU A CA 1
ATOM 2425 C C . GLU A 1 286 ? 9.148 4.273 -26.094 1 96.25 286 GLU A C 1
ATOM 2427 O O . GLU A 1 286 ? 9.305 4.48 -27.297 1 96.25 286 GLU A O 1
ATOM 2432 N N . ARG A 1 287 ? 7.949 4.113 -25.594 1 93.81 287 ARG A N 1
ATOM 2433 C CA . ARG A 1 287 ? 6.742 3.904 -26.375 1 93.81 287 ARG A CA 1
ATOM 2434 C C . ARG A 1 287 ? 6.16 5.234 -26.859 1 93.81 287 ARG A C 1
ATOM 2436 O O . ARG A 1 287 ? 6.289 6.25 -26.172 1 93.81 287 ARG A O 1
ATOM 2443 N N . GLU A 1 288 ? 5.527 5.219 -27.969 1 91.75 288 GLU A N 1
ATOM 2444 C CA . GLU A 1 288 ? 4.984 6.43 -28.562 1 91.75 288 GLU A CA 1
ATOM 2445 C C . GLU A 1 288 ? 3.551 6.684 -28.109 1 91.75 288 GLU A C 1
ATOM 2447 O O . GLU A 1 288 ? 3.051 7.805 -28.203 1 91.75 288 GLU A O 1
ATOM 2452 N N . ASP A 1 289 ? 2.996 5.66 -27.625 1 89 289 ASP A N 1
ATOM 2453 C CA . ASP A 1 289 ? 1.631 5.809 -27.125 1 89 289 ASP A CA 1
ATOM 2454 C C . ASP A 1 289 ? 1.543 6.91 -26.062 1 89 289 ASP A C 1
ATOM 2456 O O . ASP A 1 289 ? 2.346 6.945 -25.141 1 89 289 ASP A O 1
ATOM 2460 N N . GLU A 1 290 ? 0.524 7.801 -26.234 1 84.88 290 GLU A N 1
ATOM 2461 C CA . GLU A 1 290 ? 0.353 8.961 -25.359 1 84.88 290 GLU A CA 1
ATOM 2462 C C . GLU A 1 290 ? 0.218 8.531 -23.906 1 84.88 290 GLU A C 1
ATOM 2464 O O . GLU A 1 290 ? 0.647 9.25 -23 1 84.88 290 GLU A O 1
ATOM 2469 N N . LYS A 1 291 ? -0.208 7.359 -23.766 1 83.5 291 LYS A N 1
ATOM 2470 C CA . LYS A 1 291 ? -0.415 6.84 -22.406 1 83.5 291 LYS A CA 1
ATOM 2471 C C . LYS A 1 291 ? 0.916 6.625 -21.703 1 83.5 291 LYS A C 1
ATOM 2473 O O . LYS A 1 291 ? 0.999 6.762 -20.469 1 83.5 291 LYS A O 1
ATOM 2478 N N . PHE A 1 292 ? 2.014 6.309 -22.469 1 90.69 292 PHE A N 1
ATOM 2479 C CA . PHE A 1 292 ? 3.248 5.863 -21.828 1 90.69 292 PHE A CA 1
ATOM 2480 C C . PHE A 1 292 ? 4.406 6.789 -22.188 1 90.69 292 PHE A C 1
ATOM 2482 O O . PHE A 1 292 ? 5.441 6.781 -21.516 1 90.69 292 PHE A O 1
ATOM 2489 N N . LYS A 1 293 ? 4.262 7.562 -23.203 1 93.31 293 LYS A N 1
ATOM 2490 C CA . LYS A 1 293 ? 5.363 8.32 -23.797 1 93.31 293 LYS A CA 1
ATOM 2491 C C . LYS A 1 293 ? 6.062 9.18 -22.75 1 93.31 293 LYS A C 1
ATOM 2493 O O . LYS A 1 293 ? 7.285 9.102 -22.594 1 93.31 293 LYS A O 1
ATOM 2498 N N . ASP A 1 294 ? 5.297 9.914 -22.016 1 92.88 294 ASP A N 1
ATOM 2499 C CA . ASP A 1 294 ? 5.883 10.82 -21.031 1 92.88 294 ASP A CA 1
ATOM 2500 C C . ASP A 1 294 ? 6.52 10.039 -19.891 1 92.88 294 ASP A C 1
ATOM 2502 O O . ASP A 1 294 ? 7.637 10.352 -19.453 1 92.88 294 ASP A O 1
ATOM 2506 N N . SER A 1 295 ? 5.84 9.086 -19.406 1 93.81 295 SER A N 1
ATOM 2507 C CA . SER A 1 295 ? 6.352 8.297 -18.297 1 93.81 295 SER A CA 1
ATOM 2508 C C . SER A 1 295 ? 7.613 7.539 -18.688 1 93.81 295 SER A C 1
ATOM 2510 O O . SER A 1 295 ? 8.555 7.43 -17.891 1 93.81 295 SER A O 1
ATOM 2512 N N . ASP A 1 296 ? 7.68 7.012 -19.906 1 96.31 296 ASP A N 1
ATOM 2513 C CA . ASP A 1 296 ? 8.867 6.312 -20.391 1 96.31 296 ASP A CA 1
ATOM 2514 C C . ASP A 1 296 ? 10.07 7.254 -20.453 1 96.31 296 ASP A C 1
ATOM 2516 O O . ASP A 1 296 ? 11.164 6.91 -20 1 96.31 296 ASP A O 1
ATOM 2520 N N . LYS A 1 297 ? 9.797 8.398 -21 1 96.81 297 LYS A N 1
ATOM 2521 C CA . LYS A 1 297 ? 10.875 9.383 -21.109 1 96.81 297 LYS A CA 1
ATOM 2522 C C . LYS A 1 297 ? 11.406 9.781 -19.75 1 96.81 297 LYS A C 1
ATOM 2524 O O . LYS A 1 297 ? 12.625 9.867 -19.547 1 96.81 297 LYS A O 1
ATOM 2529 N N . LYS A 1 298 ? 10.531 10.016 -18.844 1 97.06 298 LYS A N 1
ATOM 2530 C CA . LYS A 1 298 ? 10.922 10.406 -17.5 1 97.06 298 LYS A CA 1
ATOM 2531 C C . LYS A 1 298 ? 11.727 9.297 -16.812 1 97.06 298 LYS A C 1
ATOM 2533 O O . LYS A 1 298 ? 12.688 9.57 -16.094 1 97.06 298 LYS A O 1
ATOM 2538 N N . PHE A 1 299 ? 11.336 8.086 -17.047 1 97.88 299 PHE A N 1
ATOM 2539 C CA . PHE A 1 299 ? 12.047 6.969 -16.453 1 97.88 299 PHE A CA 1
ATOM 2540 C C . PHE A 1 299 ? 13.445 6.844 -17.031 1 97.88 299 PHE A C 1
ATOM 2542 O O . PHE A 1 299 ? 14.422 6.648 -16.312 1 97.88 299 PHE A O 1
ATOM 2549 N N . ILE A 1 300 ? 13.57 6.984 -18.312 1 98.25 300 ILE A N 1
ATOM 2550 C CA . ILE A 1 300 ? 14.875 6.945 -18.984 1 98.25 300 ILE A CA 1
ATOM 2551 C C . ILE A 1 300 ? 15.773 8.039 -18.422 1 98.25 300 ILE A C 1
ATOM 2553 O O . ILE A 1 300 ? 16.938 7.777 -18.078 1 98.25 300 ILE A O 1
ATOM 2557 N N . ASN A 1 301 ? 15.227 9.188 -18.344 1 98.19 301 ASN A N 1
ATOM 2558 C CA . ASN A 1 301 ? 16 10.305 -17.781 1 98.19 301 ASN A CA 1
ATOM 2559 C C . ASN A 1 301 ? 16.453 10.023 -16.359 1 98.19 301 ASN A C 1
ATOM 2561 O O . ASN A 1 301 ? 17.562 10.367 -15.977 1 98.19 301 ASN A O 1
ATOM 2565 N N . PHE A 1 302 ? 15.586 9.43 -15.625 1 98.44 302 PHE A N 1
ATOM 2566 C CA . PHE A 1 302 ? 15.898 9.125 -14.234 1 98.44 302 PHE A CA 1
ATOM 2567 C C . PHE A 1 302 ? 17.047 8.125 -14.141 1 98.44 302 PHE A C 1
ATOM 2569 O O . PHE A 1 302 ? 17.969 8.305 -13.352 1 98.44 302 PHE A O 1
ATOM 2576 N N . VAL A 1 303 ? 17.016 7.07 -14.938 1 98.5 303 VAL A N 1
ATOM 2577 C CA . VAL A 1 303 ? 18.062 6.062 -14.938 1 98.5 303 VAL A CA 1
ATOM 2578 C C . VAL A 1 303 ? 19.391 6.695 -15.367 1 98.5 303 VAL A C 1
ATOM 2580 O O . VAL A 1 303 ? 20.438 6.402 -14.797 1 98.5 303 VAL A O 1
ATOM 2583 N N . ASN A 1 304 ? 19.344 7.531 -16.359 1 98.62 304 ASN A N 1
ATOM 2584 C CA . ASN A 1 304 ? 20.547 8.273 -16.75 1 98.62 304 ASN A CA 1
ATOM 2585 C C . ASN A 1 304 ? 21.078 9.125 -15.594 1 98.62 304 ASN A C 1
ATOM 2587 O O . ASN A 1 304 ? 22.297 9.219 -15.406 1 98.62 304 ASN A O 1
ATOM 2591 N N . HIS A 1 305 ? 20.172 9.734 -14.891 1 98.56 305 HIS A N 1
ATOM 2592 C CA . HIS A 1 305 ? 20.562 10.531 -13.734 1 98.56 305 HIS A CA 1
ATOM 2593 C C . HIS A 1 305 ? 21.266 9.664 -12.688 1 98.56 305 HIS A C 1
ATOM 2595 O O . HIS A 1 305 ? 22.281 10.062 -12.125 1 98.56 305 HIS A O 1
ATOM 2601 N N . LEU A 1 306 ? 20.719 8.5 -12.406 1 98.5 306 LEU A N 1
ATOM 2602 C CA . LEU A 1 306 ? 21.344 7.566 -11.477 1 98.5 306 LEU A CA 1
ATOM 2603 C C . LEU A 1 306 ? 22.75 7.195 -11.945 1 98.5 306 LEU A C 1
ATOM 2605 O O . LEU A 1 306 ? 23.688 7.188 -11.141 1 98.5 306 LEU A O 1
ATOM 2609 N N . ASN A 1 307 ? 22.812 6.879 -13.188 1 98.25 307 ASN A N 1
ATOM 2610 C CA . ASN A 1 307 ? 24.109 6.5 -13.773 1 98.25 307 ASN A CA 1
ATOM 2611 C C . ASN A 1 307 ? 25.125 7.633 -13.664 1 98.25 307 ASN A C 1
ATOM 2613 O O . ASN A 1 307 ? 26.266 7.406 -13.258 1 98.25 307 ASN A O 1
ATOM 2617 N N . ASN A 1 308 ? 24.75 8.844 -13.953 1 97.94 308 ASN A N 1
ATOM 2618 C CA . ASN A 1 308 ? 25.656 9.984 -14.008 1 97.94 308 ASN A CA 1
ATOM 2619 C C . ASN A 1 308 ? 26.062 10.445 -12.609 1 97.94 308 ASN A C 1
ATOM 2621 O O . ASN A 1 308 ? 27.203 10.836 -12.391 1 97.94 308 ASN A O 1
ATOM 2625 N N . GLU A 1 309 ? 25.094 10.359 -11.695 1 98.06 309 GLU A N 1
ATOM 2626 C CA . GLU A 1 309 ? 25.312 11.094 -10.445 1 98.06 309 GLU A CA 1
ATOM 2627 C C . GLU A 1 309 ? 25.562 10.141 -9.281 1 98.06 309 GLU A C 1
ATOM 2629 O O . GLU A 1 309 ? 26.156 10.523 -8.273 1 98.06 309 GLU A O 1
ATOM 2634 N N . TYR A 1 310 ? 25.125 8.898 -9.391 1 98 310 TYR A N 1
ATOM 2635 C CA . TYR A 1 310 ? 25.109 8.094 -8.18 1 98 310 TYR A CA 1
ATOM 2636 C C . TYR A 1 310 ? 25.656 6.691 -8.445 1 98 310 TYR A C 1
ATOM 2638 O O . TYR A 1 310 ? 25.453 5.781 -7.641 1 98 310 TYR A O 1
ATOM 2646 N N . ASN A 1 311 ? 26.25 6.469 -9.516 1 97 311 ASN A N 1
ATOM 2647 C CA . ASN A 1 311 ? 26.719 5.148 -9.922 1 97 311 ASN A CA 1
ATOM 2648 C C . ASN A 1 311 ? 27.703 4.566 -8.906 1 97 311 ASN A C 1
ATOM 2650 O O . ASN A 1 311 ? 27.859 3.348 -8.82 1 97 311 ASN A O 1
ATOM 2654 N N . ASP A 1 312 ? 28.344 5.309 -8.07 1 95.75 312 ASP A N 1
ATOM 2655 C CA . ASP A 1 312 ? 29.344 4.891 -7.098 1 95.75 312 ASP A CA 1
ATOM 2656 C C . ASP A 1 312 ? 28.688 4.43 -5.797 1 95.75 312 ASP A C 1
ATOM 2658 O O . ASP A 1 312 ? 29.375 3.943 -4.891 1 95.75 312 ASP A O 1
ATOM 2662 N N . ARG A 1 313 ? 27.422 4.5 -5.648 1 96.5 313 ARG A N 1
ATOM 2663 C CA . ARG A 1 313 ? 26.734 4.16 -4.406 1 96.5 313 ARG A CA 1
ATOM 2664 C C . ARG A 1 313 ? 25.328 3.639 -4.68 1 96.5 313 ARG A C 1
ATOM 2666 O O . ARG A 1 313 ? 24.375 4.047 -4.02 1 96.5 313 ARG A O 1
ATOM 2673 N N . LEU A 1 314 ? 25.203 2.82 -5.707 1 96.75 314 LEU A N 1
ATOM 2674 C CA . LEU A 1 314 ? 23.938 2.229 -6.125 1 96.75 314 LEU A CA 1
ATOM 2675 C C . LEU A 1 314 ? 23.844 0.772 -5.684 1 96.75 314 LEU A C 1
ATOM 2677 O O . LEU A 1 314 ? 24.828 0.031 -5.766 1 96.75 314 LEU A O 1
ATOM 2681 N N . TYR A 1 315 ? 22.734 0.428 -5.188 1 95.62 315 TYR A N 1
ATOM 2682 C CA . TYR A 1 315 ? 22.438 -0.944 -4.793 1 95.62 315 TYR A CA 1
ATOM 2683 C C . TYR A 1 315 ? 21.125 -1.416 -5.41 1 95.62 315 TYR A C 1
ATOM 2685 O O . TYR A 1 315 ? 20.312 -0.602 -5.855 1 95.62 315 TYR A O 1
ATOM 2693 N N . ILE A 1 316 ? 20.953 -2.689 -5.492 1 94 316 ILE A N 1
ATOM 2694 C CA . ILE A 1 316 ? 19.688 -3.256 -5.945 1 94 316 ILE A CA 1
ATOM 2695 C C . ILE A 1 316 ? 19.266 -4.391 -5.016 1 94 316 ILE A C 1
ATOM 2697 O O . ILE A 1 316 ? 20.094 -5.176 -4.566 1 94 316 ILE A O 1
ATOM 2701 N N . SER A 1 317 ? 17.984 -4.359 -4.75 1 91.56 317 SER A N 1
ATOM 2702 C CA . SER A 1 317 ? 17.438 -5.367 -3.848 1 91.56 317 SER A CA 1
ATOM 2703 C C . SER A 1 317 ? 17.25 -6.703 -4.559 1 91.56 317 SER A C 1
ATOM 2705 O O . SER A 1 317 ? 17.078 -6.746 -5.777 1 91.56 317 SER A O 1
ATOM 2707 N N . GLY A 1 318 ? 17.297 -7.812 -3.777 1 87.94 318 GLY A N 1
ATOM 2708 C CA . GLY A 1 318 ? 17.047 -9.164 -4.246 1 87.94 318 GLY A CA 1
ATOM 2709 C C . GLY A 1 318 ? 16.828 -10.156 -3.117 1 87.94 318 GLY A C 1
ATOM 2710 O O . GLY A 1 318 ? 16.547 -9.766 -1.984 1 87.94 318 GLY A O 1
ATOM 2711 N N . GLU A 1 319 ? 16.703 -11.359 -3.533 1 86.5 319 GLU A N 1
ATOM 2712 C CA . GLU A 1 319 ? 16.594 -12.453 -2.574 1 86.5 319 GLU A CA 1
ATOM 2713 C C . GLU A 1 319 ? 17.703 -13.484 -2.781 1 86.5 319 GLU A C 1
ATOM 2715 O O . GLU A 1 319 ? 18.203 -13.656 -3.896 1 86.5 319 GLU A O 1
ATOM 2720 N N . TYR A 1 320 ? 18.047 -14.047 -1.682 1 80 320 TYR A N 1
ATOM 2721 C CA . TYR A 1 320 ? 19.125 -15.039 -1.698 1 80 320 TYR A CA 1
ATOM 2722 C C . TYR A 1 320 ? 18.828 -16.172 -0.725 1 80 320 TYR A C 1
ATOM 2724 O O . TYR A 1 320 ? 18.328 -15.938 0.378 1 80 320 TYR A O 1
ATOM 2732 N N . GLY A 1 321 ? 18.984 -17.406 -1.305 1 80.5 321 GLY A N 1
ATOM 2733 C CA . GLY A 1 321 ? 18.922 -18.531 -0.395 1 80.5 321 GLY A CA 1
ATOM 2734 C C . GLY A 1 321 ? 20.188 -18.719 0.422 1 80.5 321 GLY A C 1
ATOM 2735 O O . GLY A 1 321 ? 21.281 -18.75 -0.129 1 80.5 321 GLY A O 1
ATOM 2736 N N . ASP A 1 322 ? 20.047 -18.688 1.715 1 79.56 322 ASP A N 1
ATOM 2737 C CA . ASP A 1 322 ? 21.188 -18.859 2.621 1 79.56 322 ASP A CA 1
ATOM 2738 C C . ASP A 1 322 ? 20.859 -19.891 3.709 1 79.56 322 ASP A C 1
ATOM 2740 O O . ASP A 1 322 ? 20.062 -19.609 4.609 1 79.56 322 ASP A O 1
ATOM 2744 N N . GLY A 1 323 ? 21.5 -21.031 3.652 1 79.56 323 GLY A N 1
ATOM 2745 C CA . GLY A 1 323 ? 21.297 -22.047 4.668 1 79.56 323 GLY A CA 1
ATOM 2746 C C . GLY A 1 323 ? 19.875 -22.578 4.699 1 79.56 323 GLY A C 1
ATOM 2747 O O . GLY A 1 323 ? 19.297 -22.75 5.773 1 79.56 323 GLY A O 1
ATOM 2748 N N . GLY A 1 324 ? 19.281 -22.656 3.535 1 85.19 324 GLY A N 1
ATOM 2749 C CA . GLY A 1 324 ? 17.938 -23.219 3.463 1 85.19 324 GLY A CA 1
ATOM 2750 C C . GLY A 1 324 ? 16.859 -22.203 3.75 1 85.19 324 GLY A C 1
ATOM 2751 O O . GLY A 1 324 ? 15.68 -22.562 3.861 1 85.19 324 GLY A O 1
ATOM 2752 N N . VAL A 1 325 ? 17.297 -20.969 3.963 1 89.75 325 VAL A N 1
ATOM 2753 C CA . VAL A 1 325 ? 16.328 -19.906 4.25 1 89.75 325 VAL A CA 1
ATOM 2754 C C . VAL A 1 325 ? 16.422 -18.828 3.176 1 89.75 325 VAL A C 1
ATOM 2756 O O . VAL A 1 325 ? 17.516 -18.453 2.752 1 89.75 325 VAL A O 1
ATOM 2759 N N . LEU A 1 326 ? 15.266 -18.453 2.746 1 88.38 326 LEU A N 1
ATOM 2760 C CA . LEU A 1 326 ? 15.203 -17.344 1.8 1 88.38 326 LEU A CA 1
ATOM 2761 C C . LEU A 1 326 ? 15.273 -16 2.525 1 88.38 326 LEU A C 1
ATOM 2763 O O . LEU A 1 326 ? 14.531 -15.766 3.477 1 88.38 326 LEU A O 1
ATOM 2767 N N . ARG A 1 327 ? 16.234 -15.125 2.104 1 86.5 327 ARG A N 1
ATOM 2768 C CA . ARG A 1 327 ? 16.453 -13.828 2.736 1 86.5 327 ARG A CA 1
ATOM 2769 C C . ARG A 1 327 ? 16.5 -12.711 1.698 1 86.5 327 ARG A C 1
ATOM 2771 O O . ARG A 1 327 ? 16.797 -12.961 0.526 1 86.5 327 ARG A O 1
ATOM 2778 N N . ARG A 1 328 ? 16.25 -11.555 2.211 1 87 328 ARG A N 1
ATOM 2779 C CA . ARG A 1 328 ? 16.406 -10.391 1.351 1 87 328 ARG A CA 1
ATOM 2780 C C . ARG A 1 328 ? 17.875 -9.945 1.305 1 87 328 ARG A C 1
ATOM 2782 O O . ARG A 1 328 ? 18.625 -10.172 2.254 1 87 328 ARG A O 1
ATOM 2789 N N . SER A 1 329 ? 18.219 -9.312 0.202 1 86.75 329 SER A N 1
ATOM 2790 C CA . SER A 1 329 ? 19.594 -8.867 0.027 1 86.75 329 SER A CA 1
ATOM 2791 C C . SER A 1 329 ? 19.656 -7.551 -0.742 1 86.75 329 SER A C 1
ATOM 2793 O O . SER A 1 329 ? 18.703 -7.18 -1.421 1 86.75 329 SER A O 1
ATOM 2795 N N . LEU A 1 330 ? 20.688 -6.855 -0.455 1 88.19 330 LEU A N 1
ATOM 2796 C CA . LEU A 1 330 ? 21.078 -5.699 -1.252 1 88.19 330 LEU A CA 1
ATOM 2797 C C . LEU A 1 330 ? 22.469 -5.891 -1.848 1 88.19 330 LEU A C 1
ATOM 2799 O O . LEU A 1 330 ? 23.422 -6.188 -1.126 1 88.19 330 LEU A O 1
ATOM 2803 N N . GLY A 1 331 ? 22.5 -5.766 -3.168 1 90.69 331 GLY A N 1
ATOM 2804 C CA . GLY A 1 331 ? 23.781 -5.883 -3.838 1 90.69 331 GLY A CA 1
ATOM 2805 C C . GLY A 1 331 ? 24.234 -4.594 -4.5 1 90.69 331 GLY A C 1
ATOM 2806 O O . GLY A 1 331 ? 23.422 -3.885 -5.098 1 90.69 331 GLY A O 1
ATOM 2807 N N . ARG A 1 332 ? 25.547 -4.316 -4.312 1 94.56 332 ARG A N 1
ATOM 2808 C CA . ARG A 1 332 ? 26.125 -3.148 -4.98 1 94.56 332 ARG A CA 1
ATOM 2809 C C . ARG A 1 332 ? 26.172 -3.348 -6.492 1 94.56 332 ARG A C 1
ATOM 2811 O O . ARG A 1 332 ? 26.531 -4.422 -6.973 1 94.56 332 ARG A O 1
ATOM 2818 N N . ILE A 1 333 ? 25.75 -2.264 -7.191 1 95 333 ILE A N 1
ATOM 2819 C CA . ILE A 1 333 ? 25.766 -2.377 -8.648 1 95 333 ILE A CA 1
ATOM 2820 C C . ILE A 1 333 ? 26.359 -1.106 -9.25 1 95 333 ILE A C 1
ATOM 2822 O O . ILE A 1 333 ? 26.516 -0.097 -8.562 1 95 333 ILE A O 1
ATOM 2826 N N . GLU A 1 334 ? 26.734 -1.251 -10.516 1 95.19 334 GLU A N 1
ATOM 2827 C CA . GLU A 1 334 ? 27.031 -0.121 -11.391 1 95.19 334 GLU A CA 1
ATOM 2828 C C . GLU A 1 334 ? 26.266 -0.223 -12.703 1 95.19 334 GLU A C 1
ATOM 2830 O O . GLU A 1 334 ? 26.047 -1.322 -13.219 1 95.19 334 GLU A O 1
ATOM 2835 N N . LEU A 1 335 ? 25.844 0.906 -13.164 1 96.56 335 LEU A N 1
ATOM 2836 C CA . LEU A 1 335 ? 25.219 0.974 -14.477 1 96.56 335 LEU A CA 1
ATOM 2837 C C . LEU A 1 335 ? 26.219 1.436 -15.531 1 96.56 335 LEU A C 1
ATOM 2839 O O . LEU A 1 335 ? 26.844 2.484 -15.375 1 96.56 335 LEU A O 1
ATOM 2843 N N . GLU A 1 336 ? 26.438 0.613 -16.5 1 96.75 336 GLU A N 1
ATOM 2844 C CA . GLU A 1 336 ? 27.203 1.006 -17.672 1 96.75 336 GLU A CA 1
ATOM 2845 C C . GLU A 1 336 ? 26.297 1.427 -18.812 1 96.75 336 GLU A C 1
ATOM 2847 O O . GLU A 1 336 ? 25.547 0.604 -19.359 1 96.75 336 GLU A O 1
ATOM 2852 N N . LYS A 1 337 ? 26.406 2.637 -19.141 1 97.56 337 LYS A N 1
ATOM 2853 C CA . LYS A 1 337 ? 25.547 3.162 -20.203 1 97.56 337 LYS A CA 1
ATOM 2854 C C . LYS A 1 337 ? 26.047 2.734 -21.578 1 97.56 337 LYS A C 1
ATOM 2856 O O . LYS A 1 337 ? 27.203 3.018 -21.938 1 97.56 337 LYS A O 1
ATOM 2861 N N . LEU A 1 338 ? 25.25 2.064 -22.297 1 96.69 338 LEU A N 1
ATOM 2862 C CA . LEU A 1 338 ? 25.578 1.631 -23.656 1 96.69 338 LEU A CA 1
ATOM 2863 C C . LEU A 1 338 ? 25 2.594 -24.688 1 96.69 338 LEU A C 1
ATOM 2865 O O . LEU A 1 338 ? 25.656 2.889 -25.688 1 96.69 338 LEU A O 1
ATOM 2869 N N . ASP A 1 339 ? 23.781 3.037 -24.469 1 96.25 339 ASP A N 1
ATOM 2870 C CA . ASP A 1 339 ? 23.156 4.129 -25.203 1 96.25 339 ASP A CA 1
ATOM 2871 C C . ASP A 1 339 ? 22.125 4.863 -24.359 1 96.25 339 ASP A C 1
ATOM 2873 O O . ASP A 1 339 ? 22.109 4.727 -23.125 1 96.25 339 ASP A O 1
ATOM 2877 N N . TYR A 1 340 ? 21.328 5.664 -25.047 1 96.38 340 TYR A N 1
ATOM 2878 C CA . TYR A 1 340 ? 20.438 6.594 -24.359 1 96.38 340 TYR A CA 1
ATOM 2879 C C . TYR A 1 340 ? 19.453 5.848 -23.453 1 96.38 340 TYR A C 1
ATOM 2881 O O . TYR A 1 340 ? 19.016 6.375 -22.438 1 96.38 340 TYR A O 1
ATOM 2889 N N . LYS A 1 341 ? 19.031 4.609 -23.781 1 98.06 341 LYS A N 1
ATOM 2890 C CA . LYS A 1 341 ? 18.016 3.898 -23.016 1 98.06 341 LYS A CA 1
ATOM 2891 C C . LYS A 1 341 ? 18.453 2.467 -22.719 1 98.06 341 LYS A C 1
ATOM 2893 O O . LYS A 1 341 ? 17.625 1.629 -22.344 1 98.06 341 LYS A O 1
ATOM 2898 N N . THR A 1 342 ? 19.734 2.121 -22.984 1 97.75 342 THR A N 1
ATOM 2899 C CA . THR A 1 342 ? 20.25 0.777 -22.75 1 97.75 342 THR A CA 1
ATOM 2900 C C . THR A 1 342 ? 21.406 0.803 -21.75 1 97.75 342 THR A C 1
ATOM 2902 O O . THR A 1 342 ? 22.344 1.586 -21.906 1 97.75 342 THR A O 1
ATOM 2905 N N . PHE A 1 343 ? 21.297 -0.042 -20.766 1 97.62 343 PHE A N 1
ATOM 2906 C CA . PHE A 1 343 ? 22.297 -0.065 -19.703 1 97.62 343 PHE A CA 1
ATOM 2907 C C . PHE A 1 343 ? 22.703 -1.496 -19.375 1 97.62 343 PHE A C 1
ATOM 2909 O O . PHE A 1 343 ? 21.859 -2.398 -19.359 1 97.62 343 PHE A O 1
ATOM 2916 N N . LYS A 1 344 ? 23.922 -1.681 -19.094 1 96.56 344 LYS A N 1
ATOM 2917 C CA . LYS A 1 344 ? 24.422 -2.924 -18.516 1 96.56 344 LYS A CA 1
ATOM 2918 C C . LYS A 1 344 ? 24.516 -2.816 -17 1 96.56 344 LYS A C 1
ATOM 2920 O O . LYS A 1 344 ? 25.141 -1.885 -16.469 1 96.56 344 LYS A O 1
ATOM 2925 N N . ILE A 1 345 ? 23.891 -3.672 -16.281 1 95 345 ILE A N 1
ATOM 2926 C CA . ILE A 1 345 ? 23.969 -3.732 -14.82 1 95 345 ILE A CA 1
ATOM 2927 C C . ILE A 1 345 ? 25.141 -4.609 -14.398 1 95 345 ILE A C 1
ATOM 2929 O O . ILE A 1 345 ? 25.156 -5.816 -14.664 1 95 345 ILE A O 1
ATOM 2933 N N . VAL A 1 346 ? 26.062 -4.035 -13.781 1 92.69 346 VAL A N 1
ATOM 2934 C CA . VAL A 1 346 ? 27.25 -4.746 -13.305 1 92.69 346 VAL A CA 1
ATOM 2935 C C . VAL A 1 346 ? 27.141 -4.973 -11.797 1 92.69 346 VAL A C 1
ATOM 2937 O O . VAL A 1 346 ? 27.109 -4.012 -11.023 1 92.69 346 VAL A O 1
ATOM 2940 N N . GLU A 1 347 ? 27.062 -6.148 -11.344 1 88.06 347 GLU A N 1
ATOM 2941 C CA . GLU A 1 347 ? 27.016 -6.477 -9.922 1 88.06 347 GLU A CA 1
ATOM 2942 C C . GLU A 1 347 ? 28.406 -6.504 -9.32 1 88.06 347 GLU A C 1
ATOM 2944 O O . GLU A 1 347 ? 29.297 -7.18 -9.836 1 88.06 347 GLU A O 1
ATOM 2949 N N . LEU A 1 348 ? 28.547 -5.691 -8.195 1 83.12 348 LEU A N 1
ATOM 2950 C CA . LEU A 1 348 ? 29.859 -5.566 -7.574 1 83.12 348 LEU A CA 1
ATOM 2951 C C . LEU A 1 348 ? 29.984 -6.48 -6.359 1 83.12 348 LEU A C 1
ATOM 2953 O O . LEU A 1 348 ? 29.078 -6.527 -5.523 1 83.12 348 LEU A O 1
ATOM 2957 N N . LYS A 1 349 ? 30.156 -7.738 -6.332 1 74.69 349 LYS A N 1
ATOM 2958 C CA . LYS A 1 349 ? 30.344 -8.789 -5.336 1 74.69 349 LYS A CA 1
ATOM 2959 C C . LYS A 1 349 ? 30.25 -8.234 -3.92 1 74.69 349 LYS A C 1
ATOM 2961 O O . LYS A 1 349 ? 30.859 -8.773 -2.992 1 74.69 349 LYS A O 1
ATOM 2966 N N . ASP A 1 350 ? 29.656 -7.082 -3.635 1 78.06 350 ASP A N 1
ATOM 2967 C CA . ASP A 1 350 ? 29.359 -6.527 -2.318 1 78.06 350 ASP A CA 1
ATOM 2968 C C . ASP A 1 350 ? 27.859 -6.648 -2 1 78.06 350 ASP A C 1
ATOM 2970 O O . ASP A 1 350 ? 27.047 -5.879 -2.518 1 78.06 350 ASP A O 1
ATOM 2974 N N . ILE A 1 351 ? 27.578 -7.738 -1.163 1 74.44 351 ILE A N 1
ATOM 2975 C CA . ILE A 1 351 ? 26.188 -8.062 -0.869 1 74.44 351 ILE A CA 1
ATOM 2976 C C . ILE A 1 351 ? 25.922 -7.887 0.625 1 74.44 351 ILE A C 1
ATOM 2978 O O . ILE A 1 351 ? 26.703 -8.359 1.458 1 74.44 351 ILE A O 1
ATOM 2982 N N . ILE A 1 352 ? 25 -7.031 0.864 1 77.56 352 ILE A N 1
ATOM 2983 C CA . ILE A 1 352 ? 24.469 -6.895 2.221 1 77.56 352 ILE A CA 1
ATOM 2984 C C . ILE A 1 352 ? 23.234 -7.762 2.387 1 77.56 352 ILE A C 1
ATOM 2986 O O . ILE A 1 352 ? 22.297 -7.668 1.594 1 77.56 352 ILE A O 1
ATOM 2990 N N . ILE A 1 353 ? 23.359 -8.672 3.367 1 71.06 353 ILE A N 1
ATOM 2991 C CA . ILE A 1 353 ? 22.219 -9.578 3.592 1 71.06 353 ILE A CA 1
ATOM 2992 C C . ILE A 1 353 ? 21.531 -9.219 4.906 1 71.06 353 ILE A C 1
ATOM 2994 O O . ILE A 1 353 ? 22.203 -8.875 5.891 1 71.06 353 ILE A O 1
ATOM 2998 N N . LYS A 1 354 ? 20.266 -9.094 4.789 1 65.62 354 LYS A N 1
ATOM 2999 C CA . LYS A 1 354 ? 19.5 -8.797 5.996 1 65.62 354 LYS A CA 1
ATOM 3000 C C . LYS A 1 354 ? 18.734 -10.023 6.484 1 65.62 354 LYS A C 1
ATOM 3002 O O . LYS A 1 354 ? 18.188 -10.773 5.676 1 65.62 354 LYS A O 1
ATOM 3007 N N . ASP A 1 355 ? 18.719 -10.266 7.844 1 59.91 355 ASP A N 1
ATOM 3008 C CA . ASP A 1 355 ? 17.953 -11.305 8.523 1 59.91 355 ASP A CA 1
ATOM 3009 C C . ASP A 1 355 ? 16.5 -10.867 8.742 1 59.91 355 ASP A C 1
ATOM 3011 O O . ASP A 1 355 ? 16.234 -9.68 8.906 1 59.91 355 ASP A O 1
ATOM 3015 N N . MET B 1 1 ? -1.646 -43.156 -2.697 1 60.59 1 MET B N 1
ATOM 3016 C CA . MET B 1 1 ? -0.903 -42.938 -1.458 1 60.59 1 MET B CA 1
ATOM 3017 C C . MET B 1 1 ? -0.964 -41.469 -1.036 1 60.59 1 MET B C 1
ATOM 3019 O O . MET B 1 1 ? -0.867 -40.562 -1.875 1 60.59 1 MET B O 1
ATOM 3023 N N . THR B 1 2 ? -1.374 -41.25 0.239 1 80.19 2 THR B N 1
ATOM 3024 C CA . THR B 1 2 ? -1.497 -39.938 0.891 1 80.19 2 THR B CA 1
ATOM 3025 C C . THR B 1 2 ? -0.121 -39.344 1.138 1 80.19 2 THR B C 1
ATOM 3027 O O . THR B 1 2 ? 0.853 -40.062 1.369 1 80.19 2 THR B O 1
ATOM 3030 N N . GLN B 1 3 ? 0.078 -38.156 0.674 1 90.12 3 GLN B N 1
ATOM 3031 C CA . GLN B 1 3 ? 1.278 -37.406 1.025 1 90.12 3 GLN B CA 1
ATOM 3032 C C . GLN B 1 3 ? 0.997 -36.406 2.152 1 90.12 3 GLN B C 1
ATOM 3034 O O . GLN B 1 3 ? -0.066 -35.812 2.186 1 90.12 3 GLN B O 1
ATOM 3039 N N . LYS B 1 4 ? 2.02 -36.438 3.078 1 92.12 4 LYS B N 1
ATOM 3040 C CA . LYS B 1 4 ? 1.853 -35.531 4.223 1 92.12 4 LYS B CA 1
ATOM 3041 C C . LYS B 1 4 ? 3.16 -34.812 4.562 1 92.12 4 LYS B C 1
ATOM 3043 O O . LYS B 1 4 ? 4.238 -35.406 4.461 1 92.12 4 LYS B O 1
ATOM 3048 N N . TYR B 1 5 ? 3.039 -33.562 4.918 1 94.62 5 TYR B N 1
ATOM 3049 C CA . TYR B 1 5 ? 4.164 -32.75 5.352 1 94.62 5 TYR B CA 1
ATOM 3050 C C . TYR B 1 5 ? 3.754 -31.828 6.488 1 94.62 5 TYR B C 1
ATOM 3052 O O . TYR B 1 5 ? 2.789 -31.062 6.363 1 94.62 5 TYR B O 1
ATOM 3060 N N . THR B 1 6 ? 4.445 -31.984 7.629 1 95.75 6 THR B N 1
ATOM 3061 C CA . THR B 1 6 ? 4.145 -31.141 8.781 1 95.75 6 THR B CA 1
ATOM 3062 C C . THR B 1 6 ? 5.246 -30.109 9 1 95.75 6 THR B C 1
ATOM 3064 O O . THR B 1 6 ? 6.43 -30.453 9.023 1 95.75 6 THR B O 1
ATOM 3067 N N . TYR B 1 7 ? 4.883 -28.922 9.016 1 95.94 7 TYR B N 1
ATOM 3068 C CA . TYR B 1 7 ? 5.789 -27.812 9.289 1 95.94 7 TYR B CA 1
ATOM 3069 C C . TYR B 1 7 ? 5.23 -26.922 10.391 1 95.94 7 TYR B C 1
ATOM 3071 O O . TYR B 1 7 ? 4.227 -26.234 10.188 1 95.94 7 TYR B O 1
ATOM 3079 N N . ASN B 1 8 ? 5.969 -26.875 11.555 1 96.12 8 ASN B N 1
ATOM 3080 C CA . ASN B 1 8 ? 5.457 -26.203 12.75 1 96.12 8 ASN B CA 1
ATOM 3081 C C . ASN B 1 8 ? 4.055 -26.688 13.102 1 96.12 8 ASN B C 1
ATOM 3083 O O . ASN B 1 8 ? 3.832 -27.891 13.281 1 96.12 8 ASN B O 1
ATOM 3087 N N . ASN B 1 9 ? 3.053 -25.859 13.156 1 96.94 9 ASN B N 1
ATOM 3088 C CA . ASN B 1 9 ? 1.72 -26.266 13.586 1 96.94 9 ASN B CA 1
ATOM 3089 C C . ASN B 1 9 ? 0.793 -26.5 12.398 1 96.94 9 ASN B C 1
ATOM 3091 O O . ASN B 1 9 ? -0.425 -26.594 12.57 1 96.94 9 ASN B O 1
ATOM 3095 N N . PHE B 1 10 ? 1.296 -26.578 11.227 1 98.12 10 PHE B N 1
ATOM 3096 C CA . PHE B 1 10 ? 0.507 -26.844 10.031 1 98.12 10 PHE B CA 1
ATOM 3097 C C . PHE B 1 10 ? 0.817 -28.234 9.492 1 98.12 10 PHE B C 1
ATOM 3099 O O . PHE B 1 10 ? 1.966 -28.688 9.531 1 98.12 10 PHE B O 1
ATOM 3106 N N . THR B 1 11 ? -0.139 -28.875 8.953 1 97.5 11 THR B N 1
ATOM 3107 C CA . THR B 1 11 ? 0.015 -30.125 8.211 1 97.5 11 THR B CA 1
ATOM 3108 C C . THR B 1 11 ? -0.577 -30 6.812 1 97.5 11 THR B C 1
ATOM 3110 O O . THR B 1 11 ? -1.747 -29.656 6.656 1 97.5 11 THR B O 1
ATOM 3113 N N . TYR B 1 12 ? 0.252 -30.266 5.883 1 96.69 12 TYR B N 1
ATOM 3114 C CA . TYR B 1 12 ? -0.122 -30.281 4.473 1 96.69 12 TYR B CA 1
ATOM 3115 C C . TYR B 1 12 ? -0.356 -31.719 3.99 1 96.69 12 TYR B C 1
ATOM 3117 O O . TYR B 1 12 ? 0.489 -32.594 4.188 1 96.69 12 TYR B O 1
ATOM 3125 N N . GLU B 1 13 ? -1.478 -31.906 3.305 1 95.38 13 GLU B N 1
ATOM 3126 C CA . GLU B 1 13 ? -1.819 -33.281 2.922 1 95.38 13 GLU B CA 1
ATOM 3127 C C . GLU B 1 13 ? -2.443 -33.312 1.53 1 95.38 13 GLU B C 1
ATOM 3129 O O . GLU B 1 13 ? -3.205 -32.438 1.157 1 95.38 13 GLU B O 1
ATOM 3134 N N . LEU B 1 14 ? -2.059 -34.219 0.795 1 94.19 14 LEU B N 1
ATOM 3135 C CA . LEU B 1 14 ? -2.779 -34.688 -0.385 1 94.19 14 LEU B CA 1
ATOM 3136 C C . LEU B 1 14 ? -3.488 -36 -0.105 1 94.19 14 LEU B C 1
ATOM 3138 O O . LEU B 1 14 ? -2.84 -37.031 0.058 1 94.19 14 LEU B O 1
ATOM 3142 N N . ASP B 1 15 ? -4.797 -35.969 -0.104 1 92.75 15 ASP B N 1
ATOM 3143 C CA . ASP B 1 15 ? -5.516 -37.156 0.334 1 92.75 15 ASP B CA 1
ATOM 3144 C C . ASP B 1 15 ? -5.66 -38.156 -0.807 1 92.75 15 ASP B C 1
ATOM 3146 O O . ASP B 1 15 ? -5.074 -37.969 -1.876 1 92.75 15 ASP B O 1
ATOM 3150 N N . GLU B 1 16 ? -6.332 -39.281 -0.618 1 91.31 16 GLU B N 1
ATOM 3151 C CA . GLU B 1 16 ? -6.438 -40.406 -1.562 1 91.31 16 GLU B CA 1
ATOM 3152 C C . GLU B 1 16 ? -7.16 -39.969 -2.838 1 91.31 16 GLU B C 1
ATOM 3154 O O . GLU B 1 16 ? -6.926 -40.531 -3.908 1 91.31 16 GLU B O 1
ATOM 3159 N N . LYS B 1 17 ? -7.984 -38.969 -2.695 1 92.12 17 LYS B N 1
ATOM 3160 C CA . LYS B 1 17 ? -8.719 -38.438 -3.846 1 92.12 17 LYS B CA 1
ATOM 3161 C C . LYS B 1 17 ? -7.973 -37.281 -4.492 1 92.12 17 LYS B C 1
ATOM 3163 O O . LYS B 1 17 ? -8.516 -36.594 -5.367 1 92.12 17 LYS B O 1
ATOM 3168 N N . PHE B 1 18 ? -6.785 -36.906 -3.973 1 91.62 18 PHE B N 1
ATOM 3169 C CA . PHE B 1 18 ? -5.887 -35.875 -4.477 1 91.62 18 PHE B CA 1
ATOM 3170 C C . PHE B 1 18 ? -6.402 -34.469 -4.117 1 91.62 18 PHE B C 1
ATOM 3172 O O . PHE B 1 18 ? -6.16 -33.531 -4.844 1 91.62 18 PHE B O 1
ATOM 3179 N N . ASN B 1 19 ? -7.164 -34.469 -3.053 1 94.31 19 ASN B N 1
ATOM 3180 C CA . ASN B 1 19 ? -7.559 -33.156 -2.533 1 94.31 19 ASN B CA 1
ATOM 3181 C C . ASN B 1 19 ? -6.445 -32.531 -1.705 1 94.31 19 ASN B C 1
ATOM 3183 O O . ASN B 1 19 ? -5.766 -33.219 -0.94 1 94.31 19 ASN B O 1
ATOM 3187 N N . HIS B 1 20 ? -6.238 -31.266 -1.946 1 96.06 20 HIS B N 1
ATOM 3188 C CA . HIS B 1 20 ? -5.301 -30.516 -1.12 1 96.06 20 HIS B CA 1
ATOM 3189 C C . HIS B 1 20 ? -5.938 -30.125 0.21 1 96.06 20 HIS B C 1
ATOM 3191 O O . HIS B 1 20 ? -6.98 -29.469 0.234 1 96.06 20 HIS B O 1
ATOM 3197 N N . ILE B 1 21 ? -5.273 -30.516 1.294 1 95.94 21 ILE B N 1
ATOM 3198 C CA . ILE B 1 21 ? -5.805 -30.234 2.625 1 95.94 21 ILE B CA 1
ATOM 3199 C C . ILE B 1 21 ? -4.715 -29.625 3.502 1 95.94 21 ILE B C 1
ATOM 3201 O O . ILE B 1 21 ? -3.578 -30.109 3.512 1 95.94 21 ILE B O 1
ATOM 3205 N N . VAL B 1 22 ? -5.027 -28.562 4.152 1 97.69 22 VAL B N 1
ATOM 3206 C CA . VAL B 1 22 ? -4.145 -27.969 5.148 1 97.69 22 VAL B CA 1
ATOM 3207 C C . VAL B 1 22 ? -4.855 -27.906 6.496 1 97.69 22 VAL B C 1
ATOM 3209 O O . VAL B 1 22 ? -5.969 -27.375 6.594 1 97.69 22 VAL B O 1
ATOM 3212 N N . THR B 1 23 ? -4.242 -28.406 7.488 1 97.06 23 THR B N 1
ATOM 3213 C CA . THR B 1 23 ? -4.785 -28.375 8.836 1 97.06 23 THR B CA 1
ATOM 3214 C C . THR B 1 23 ? -3.773 -27.781 9.812 1 97.06 23 THR B C 1
ATOM 3216 O O . THR B 1 23 ? -2.588 -27.672 9.492 1 97.06 23 THR B O 1
ATOM 3219 N N . THR B 1 24 ? -4.301 -27.266 10.875 1 97.69 24 THR B N 1
ATOM 3220 C CA . THR B 1 24 ? -3.445 -26.703 11.922 1 97.69 24 THR B CA 1
ATOM 3221 C C . THR B 1 24 ? -3.611 -27.484 13.227 1 97.69 24 THR B C 1
ATOM 3223 O O . THR B 1 24 ? -4.602 -28.188 13.406 1 97.69 24 THR B O 1
ATOM 3226 N N . ASN B 1 25 ? -2.623 -27.375 14.125 1 95.94 25 ASN B N 1
ATOM 3227 C CA . ASN B 1 25 ? -2.68 -27.938 15.461 1 95.94 25 ASN B CA 1
ATOM 3228 C C . ASN B 1 25 ? -2.352 -26.891 16.531 1 95.94 25 ASN B C 1
ATOM 3230 O O . ASN B 1 25 ? -1.19 -26.516 16.688 1 95.94 25 ASN B O 1
ATOM 3234 N N . PRO B 1 26 ? -3.244 -26.516 17.359 1 96.25 26 PRO B N 1
ATOM 3235 C CA . PRO B 1 26 ? -4.641 -26.953 17.359 1 96.25 26 PRO B CA 1
ATOM 3236 C C . PRO B 1 26 ? -5.391 -26.531 16.094 1 96.25 26 PRO B C 1
ATOM 3238 O O . PRO B 1 26 ? -4.949 -25.625 15.383 1 96.25 26 PRO B O 1
ATOM 3241 N N . GLN B 1 27 ? -6.488 -27.188 15.906 1 95.25 27 GLN B N 1
ATOM 3242 C CA . GLN B 1 27 ? -7.266 -26.953 14.695 1 95.25 27 GLN B CA 1
ATOM 3243 C C . GLN B 1 27 ? -7.867 -25.547 14.688 1 95.25 27 GLN B C 1
ATOM 3245 O O . GLN B 1 27 ? -8.414 -25.109 15.695 1 95.25 27 GLN B O 1
ATOM 3250 N N . THR B 1 28 ? -7.727 -24.922 13.57 1 95.5 28 THR B N 1
ATOM 3251 C CA . THR B 1 28 ? -8.352 -23.625 13.375 1 95.5 28 THR B CA 1
ATOM 3252 C C . THR B 1 28 ? -9.695 -23.766 12.664 1 95.5 28 THR B C 1
ATOM 3254 O O . THR B 1 28 ? -9.773 -24.359 11.586 1 95.5 28 THR B O 1
ATOM 3257 N N . LYS B 1 29 ? -10.648 -23.234 13.289 1 95.19 29 LYS B N 1
ATOM 3258 C CA . LYS B 1 29 ? -11.984 -23.281 12.688 1 95.19 29 LYS B CA 1
ATOM 3259 C C . LYS B 1 29 ? -12.086 -22.328 11.5 1 95.19 29 LYS B C 1
ATOM 3261 O O . LYS B 1 29 ? -11.586 -21.203 11.562 1 95.19 29 LYS B O 1
ATOM 3266 N N . GLU B 1 30 ? -12.727 -22.828 10.453 1 96.56 30 GLU B N 1
ATOM 3267 C CA . GLU B 1 30 ? -13.016 -21.938 9.344 1 96.56 30 GLU B CA 1
ATOM 3268 C C . GLU B 1 30 ? -13.898 -20.766 9.781 1 96.56 30 GLU B C 1
ATOM 3270 O O . GLU B 1 30 ? -14.844 -20.953 10.555 1 96.56 30 GLU B O 1
ATOM 3275 N N . PRO B 1 31 ? -13.602 -19.609 9.367 1 97.81 31 PRO B N 1
ATOM 3276 C CA . PRO B 1 31 ? -14.43 -18.453 9.75 1 97.81 31 PRO B CA 1
ATOM 3277 C C . PRO B 1 31 ? -15.82 -18.5 9.102 1 97.81 31 PRO B C 1
ATOM 3279 O O . PRO B 1 31 ? -15.961 -18.953 7.965 1 97.81 31 PRO B O 1
ATOM 3282 N N . ASP B 1 32 ? -16.781 -18.016 9.828 1 97.69 32 ASP B N 1
ATOM 3283 C CA . ASP B 1 32 ? -18.141 -17.969 9.312 1 97.69 32 ASP B CA 1
ATOM 3284 C C . ASP B 1 32 ? -18.266 -16.953 8.18 1 97.69 32 ASP B C 1
ATOM 3286 O O . ASP B 1 32 ? -19.031 -17.141 7.238 1 97.69 32 ASP B O 1
ATOM 3290 N N . VAL B 1 33 ? -17.469 -15.844 8.375 1 97.88 33 VAL B N 1
ATOM 3291 C CA . VAL B 1 33 ? -17.422 -14.805 7.355 1 97.88 33 VAL B CA 1
ATOM 3292 C C . VAL B 1 33 ? -15.977 -14.5 6.992 1 97.88 33 VAL B C 1
ATOM 3294 O O . VAL B 1 33 ? -15.07 -14.727 7.793 1 97.88 33 VAL B O 1
ATOM 3297 N N . ILE B 1 34 ? -15.805 -14.055 5.809 1 98.12 34 ILE B N 1
ATOM 3298 C CA . ILE B 1 34 ? -14.477 -13.703 5.309 1 98.12 34 ILE B CA 1
ATOM 3299 C C . ILE B 1 34 ? -14.578 -12.461 4.418 1 98.12 34 ILE B C 1
ATOM 3301 O O . ILE B 1 34 ? -15.641 -12.164 3.873 1 98.12 34 ILE B O 1
ATOM 3305 N N . TYR B 1 35 ? -13.484 -11.75 4.332 1 97.88 35 TYR B N 1
ATOM 3306 C CA . TYR B 1 35 ? -13.516 -10.438 3.695 1 97.88 35 TYR B CA 1
ATOM 3307 C C . TYR B 1 35 ? -12.477 -10.336 2.586 1 97.88 35 TYR B C 1
ATOM 3309 O O . TYR B 1 35 ? -11.453 -11.023 2.627 1 97.88 35 TYR B O 1
ATOM 3317 N N . LYS B 1 36 ? -12.773 -9.516 1.642 1 97.94 36 LYS B N 1
ATOM 3318 C CA . LYS B 1 36 ? -11.789 -9.117 0.633 1 97.94 36 LYS B CA 1
ATOM 3319 C C . LYS B 1 36 ? -11.805 -7.609 0.41 1 97.94 36 LYS B C 1
ATOM 3321 O O . LYS B 1 36 ? -12.875 -7.012 0.237 1 97.94 36 LYS B O 1
ATOM 3326 N N . TYR B 1 37 ? -10.641 -7.023 0.455 1 97.31 37 TYR B N 1
ATOM 3327 C CA . TYR B 1 37 ? -10.453 -5.594 0.21 1 97.31 37 TYR B CA 1
ATOM 3328 C C . TYR B 1 37 ? -10.234 -5.32 -1.272 1 97.31 37 TYR B C 1
ATOM 3330 O O . TYR B 1 37 ? -9.531 -6.07 -1.954 1 97.31 37 TYR B O 1
ATOM 3338 N N . TYR B 1 38 ? -10.82 -4.219 -1.771 1 97.75 38 TYR B N 1
ATOM 3339 C CA . TYR B 1 38 ? -10.664 -3.787 -3.156 1 97.75 38 TYR B CA 1
ATOM 3340 C C . TYR B 1 38 ? -10.281 -2.314 -3.23 1 97.75 38 TYR B C 1
ATOM 3342 O O . TYR B 1 38 ? -10.906 -1.472 -2.58 1 97.75 38 TYR B O 1
ATOM 3350 N N . GLY B 1 39 ? -9.25 -2.068 -3.938 1 95.81 39 GLY B N 1
ATOM 3351 C CA . GLY B 1 39 ? -9 -0.679 -4.285 1 95.81 39 GLY B CA 1
ATOM 3352 C C . GLY B 1 39 ? -9.93 -0.151 -5.355 1 95.81 39 GLY B C 1
ATOM 3353 O O . GLY B 1 39 ? -10.641 -0.923 -6.004 1 95.81 39 GLY B O 1
ATOM 3354 N N . ILE B 1 40 ? -9.906 1.141 -5.516 1 94.12 40 ILE B N 1
ATOM 3355 C CA . ILE B 1 40 ? -10.727 1.751 -6.559 1 94.12 40 ILE B CA 1
ATOM 3356 C C . ILE B 1 40 ? -10.117 1.469 -7.926 1 94.12 40 ILE B C 1
ATOM 3358 O O . ILE B 1 40 ? -8.906 1.622 -8.117 1 94.12 40 ILE B O 1
ATOM 3362 N N . GLY B 1 41 ? -10.977 0.944 -8.836 1 94.19 41 GLY B N 1
ATOM 3363 C CA . GLY B 1 41 ? -10.5 0.667 -10.18 1 94.19 41 GLY B CA 1
ATOM 3364 C C . GLY B 1 41 ? -11.469 -0.171 -11 1 94.19 41 GLY B C 1
ATOM 3365 O O . GLY B 1 41 ? -12.383 -0.785 -10.445 1 94.19 41 GLY B O 1
ATOM 3366 N N . GLU B 1 42 ? -11.188 -0.175 -12.219 1 94.81 42 GLU B N 1
ATOM 3367 C CA . GLU B 1 42 ? -12.094 -0.84 -13.148 1 94.81 42 GLU B CA 1
ATOM 3368 C C . GLU B 1 42 ? -12.203 -2.332 -12.844 1 94.81 42 GLU B C 1
ATOM 3370 O O . GLU B 1 42 ? -13.297 -2.896 -12.852 1 94.81 42 GLU B O 1
ATOM 3375 N N . ASN B 1 43 ? -11.062 -2.955 -12.586 1 95.81 43 ASN B N 1
ATOM 3376 C CA . ASN B 1 43 ? -11.07 -4.387 -12.305 1 95.81 43 ASN B CA 1
ATOM 3377 C C . ASN B 1 43 ? -11.852 -4.699 -11.031 1 95.81 43 ASN B C 1
ATOM 3379 O O . ASN B 1 43 ? -12.586 -5.691 -10.977 1 95.81 43 ASN B O 1
ATOM 3383 N N . SER B 1 44 ? -11.688 -3.854 -10.055 1 97.69 44 SER B N 1
ATOM 3384 C CA . SER B 1 44 ? -12.406 -4.039 -8.805 1 97.69 44 SER B CA 1
ATOM 3385 C C . SER B 1 44 ? -13.914 -3.908 -9 1 97.69 44 SER B C 1
ATOM 3387 O O . SER B 1 44 ? -14.68 -4.738 -8.516 1 97.69 44 SER B O 1
ATOM 3389 N N . PHE B 1 45 ? -14.281 -2.885 -9.781 1 98 45 PHE B N 1
ATOM 3390 C CA . PHE B 1 45 ? -15.695 -2.678 -10.062 1 98 45 PHE B CA 1
ATOM 3391 C C . PHE B 1 45 ? -16.281 -3.865 -10.82 1 98 45 PHE B C 1
ATOM 3393 O O . PHE B 1 45 ? -17.328 -4.387 -10.445 1 98 45 PHE B O 1
ATOM 3400 N N . SER B 1 46 ? -15.539 -4.234 -11.812 1 97.5 46 SER B N 1
ATOM 3401 C CA . SER B 1 46 ? -15.984 -5.344 -12.648 1 97.5 46 SER B CA 1
ATOM 3402 C C . SER B 1 46 ? -16.125 -6.625 -11.844 1 97.5 46 SER B C 1
ATOM 3404 O O . SER B 1 46 ? -17.047 -7.418 -12.086 1 97.5 46 SER B O 1
ATOM 3406 N N . ALA B 1 47 ? -15.258 -6.867 -10.898 1 97.81 47 ALA B N 1
ATOM 3407 C CA . ALA B 1 47 ? -15.312 -8.062 -10.062 1 97.81 47 ALA B CA 1
ATOM 3408 C C . ALA B 1 47 ? -16.641 -8.148 -9.32 1 97.81 47 ALA B C 1
ATOM 3410 O O . ALA B 1 47 ? -17.297 -9.195 -9.328 1 97.81 47 ALA B O 1
ATOM 3411 N N . LEU B 1 48 ? -17.047 -7.062 -8.703 1 98.38 48 LEU B N 1
ATOM 3412 C CA . LEU B 1 48 ? -18.297 -7.062 -7.961 1 98.38 48 LEU B CA 1
ATOM 3413 C C . LEU B 1 48 ? -19.484 -7.121 -8.906 1 98.38 48 LEU B C 1
ATOM 3415 O O . LEU B 1 48 ? -20.422 -7.891 -8.688 1 98.38 48 LEU B O 1
ATOM 3419 N N . GLU B 1 49 ? -19.438 -6.316 -9.938 1 98.25 49 GLU B N 1
ATOM 3420 C CA . GLU B 1 49 ? -20.562 -6.227 -10.883 1 98.25 49 GLU B CA 1
ATOM 3421 C C . GLU B 1 49 ? -20.828 -7.578 -11.539 1 98.25 49 GLU B C 1
ATOM 3423 O O . GLU B 1 49 ? -21.984 -7.902 -11.828 1 98.25 49 GLU B O 1
ATOM 3428 N N . ASN B 1 50 ? -19.812 -8.336 -11.766 1 98.06 50 ASN B N 1
ATOM 3429 C CA . ASN B 1 50 ? -19.953 -9.617 -12.445 1 98.06 50 ASN B CA 1
ATOM 3430 C C . ASN B 1 50 ? -19.922 -10.781 -11.469 1 98.06 50 ASN B C 1
ATOM 3432 O O . ASN B 1 50 ? -19.922 -11.945 -11.875 1 98.06 50 ASN B O 1
ATOM 3436 N N . LEU B 1 51 ? -19.828 -10.57 -10.227 1 98.5 51 LEU B N 1
ATOM 3437 C CA . LEU B 1 51 ? -19.859 -11.57 -9.172 1 98.5 51 LEU B CA 1
ATOM 3438 C C . LEU B 1 51 ? -18.766 -12.617 -9.367 1 98.5 51 LEU B C 1
ATOM 3440 O O . LEU B 1 51 ? -19.047 -13.812 -9.453 1 98.5 51 LEU B O 1
ATOM 3444 N N . ARG B 1 52 ? -17.547 -12.086 -9.359 1 98.31 52 ARG B N 1
ATOM 3445 C CA . ARG B 1 52 ? -16.422 -12.992 -9.586 1 98.31 52 ARG B CA 1
ATOM 3446 C C . ARG B 1 52 ? -15.195 -12.547 -8.797 1 98.31 52 ARG B C 1
ATOM 3448 O O . ARG B 1 52 ? -15.055 -11.367 -8.469 1 98.31 52 ARG B O 1
ATOM 3455 N N . LEU B 1 53 ? -14.391 -13.461 -8.422 1 98.44 53 LEU B N 1
ATOM 3456 C CA . LEU B 1 53 ? -13.086 -13.234 -7.805 1 98.44 53 LEU B CA 1
ATOM 3457 C C . LEU B 1 53 ? -11.961 -13.594 -8.766 1 98.44 53 LEU B C 1
ATOM 3459 O O . LEU B 1 53 ? -12.055 -14.586 -9.492 1 98.44 53 LEU B O 1
ATOM 3463 N N . TYR B 1 54 ? -11.008 -12.773 -8.828 1 98 54 TYR B N 1
ATOM 3464 C CA . TYR B 1 54 ? -9.844 -13.047 -9.664 1 98 54 TYR B CA 1
ATOM 3465 C C . TYR B 1 54 ? -8.891 -14.008 -8.969 1 98 54 TYR B C 1
ATOM 3467 O O . TYR B 1 54 ? -8.484 -13.773 -7.828 1 98 54 TYR B O 1
ATOM 3475 N N . CYS B 1 55 ? -8.539 -15.07 -9.594 1 98.06 55 CYS B N 1
ATOM 3476 C CA . CYS B 1 55 ? -7.555 -16.031 -9.117 1 98.06 55 CYS B CA 1
ATOM 3477 C C . CYS B 1 55 ? -6.141 -15.578 -9.469 1 98.06 55 CYS B C 1
ATOM 3479 O O . CYS B 1 55 ? -5.625 -15.922 -10.531 1 98.06 55 CYS B O 1
ATOM 3481 N N . THR B 1 56 ? -5.516 -15 -8.578 1 97.81 56 THR B N 1
ATOM 3482 C CA . THR B 1 56 ? -4.289 -14.25 -8.82 1 97.81 56 THR B CA 1
ATOM 3483 C C . THR B 1 56 ? -3.111 -15.188 -9.055 1 97.81 56 THR B C 1
ATOM 3485 O O . THR B 1 56 ? -2.951 -16.188 -8.344 1 97.81 56 THR B O 1
ATOM 3488 N N . HIS B 1 57 ? -2.348 -14.93 -10.07 1 97.38 57 HIS B N 1
ATOM 3489 C CA . HIS B 1 57 ? -1.059 -15.594 -10.234 1 97.38 57 HIS B CA 1
ATOM 3490 C C . HIS B 1 57 ? -0.03 -15.047 -9.25 1 97.38 57 HIS B C 1
ATOM 3492 O O . HIS B 1 57 ? 0.011 -13.844 -8.992 1 97.38 57 HIS B O 1
ATOM 3498 N N . PRO B 1 58 ? 0.882 -15.82 -8.766 1 94.88 58 PRO B N 1
ATOM 3499 C CA . PRO B 1 58 ? 1.863 -15.383 -7.773 1 94.88 58 PRO B CA 1
ATOM 3500 C C . PRO B 1 58 ? 2.707 -14.203 -8.258 1 94.88 58 PRO B C 1
ATOM 3502 O O . PRO B 1 58 ? 3.148 -13.383 -7.449 1 94.88 58 PRO B O 1
ATOM 3505 N N . TYR B 1 59 ? 2.875 -14.094 -9.555 1 93.44 59 TYR B N 1
ATOM 3506 C CA . TYR B 1 59 ? 3.678 -13.008 -10.117 1 93.44 59 TYR B CA 1
ATOM 3507 C C . TYR B 1 59 ? 3.064 -11.656 -9.789 1 93.44 59 TYR B C 1
ATOM 3509 O O . TYR B 1 59 ? 3.729 -10.617 -9.906 1 93.44 59 TYR B O 1
ATOM 3517 N N . LEU B 1 60 ? 1.843 -11.641 -9.352 1 93.25 60 LEU B N 1
ATOM 3518 C CA . LEU B 1 60 ? 1.13 -10.383 -9.156 1 93.25 60 LEU B CA 1
ATOM 3519 C C . LEU B 1 60 ? 1.067 -10.016 -7.68 1 93.25 60 LEU B C 1
ATOM 3521 O O . LEU B 1 60 ? 0.505 -8.977 -7.312 1 93.25 60 LEU B O 1
ATOM 3525 N N . PHE B 1 61 ? 1.672 -10.82 -6.84 1 93.5 61 PHE B N 1
ATOM 3526 C CA . PHE B 1 61 ? 1.639 -10.523 -5.414 1 93.5 61 PHE B CA 1
ATOM 3527 C C . PHE B 1 61 ? 2.559 -9.359 -5.082 1 93.5 61 PHE B C 1
ATOM 3529 O O . PHE B 1 61 ? 3.604 -9.188 -5.711 1 93.5 61 PHE B O 1
ATOM 3536 N N . ASN B 1 62 ? 2.182 -8.625 -4.078 1 86.88 62 ASN B N 1
ATOM 3537 C CA . ASN B 1 62 ? 3.008 -7.516 -3.615 1 86.88 62 ASN B CA 1
ATOM 3538 C C . ASN B 1 62 ? 4.25 -8.008 -2.879 1 86.88 62 ASN B C 1
ATOM 3540 O O . ASN B 1 62 ? 5.289 -7.348 -2.891 1 86.88 62 ASN B O 1
ATOM 3544 N N . ASP B 1 63 ? 4.098 -9.086 -2.193 1 88.88 63 ASP B N 1
ATOM 3545 C CA . ASP B 1 63 ? 5.219 -9.742 -1.524 1 88.88 63 ASP B CA 1
ATOM 3546 C C . ASP B 1 63 ? 6.016 -10.602 -2.502 1 88.88 63 ASP B C 1
ATOM 3548 O O . ASP B 1 63 ? 5.562 -11.672 -2.912 1 88.88 63 ASP B O 1
ATOM 3552 N N . SER B 1 64 ? 7.219 -10.227 -2.719 1 86.81 64 SER B N 1
ATOM 3553 C CA . SER B 1 64 ? 8.031 -10.875 -3.746 1 86.81 64 SER B CA 1
ATOM 3554 C C . SER B 1 64 ? 8.477 -12.266 -3.307 1 86.81 64 SER B C 1
ATOM 3556 O O . SER B 1 64 ? 8.867 -13.086 -4.137 1 86.81 64 SER B O 1
ATOM 3558 N N . MET B 1 65 ? 8.375 -12.523 -2.092 1 91.56 65 MET B N 1
ATOM 3559 C CA . MET B 1 65 ? 8.812 -13.828 -1.608 1 91.56 65 MET B CA 1
ATOM 3560 C C . MET B 1 65 ? 7.633 -14.789 -1.47 1 91.56 65 MET B C 1
ATOM 3562 O O . MET B 1 65 ? 7.824 -15.992 -1.31 1 91.56 65 MET B O 1
ATOM 3566 N N . ASP B 1 66 ? 6.488 -14.18 -1.529 1 94 66 ASP B N 1
ATOM 3567 C CA . ASP B 1 66 ? 5.273 -14.984 -1.405 1 94 66 ASP B CA 1
ATOM 3568 C C . ASP B 1 66 ? 5.078 -15.883 -2.625 1 94 66 ASP B C 1
ATOM 3570 O O . ASP B 1 66 ? 4.98 -15.391 -3.752 1 94 66 ASP B O 1
ATOM 3574 N N . SER B 1 67 ? 5.035 -17.188 -2.338 1 95.94 67 SER B N 1
ATOM 3575 C CA . SER B 1 67 ? 4.805 -18.172 -3.396 1 95.94 67 SER B CA 1
ATOM 3576 C C . SER B 1 67 ? 5.922 -18.141 -4.434 1 95.94 67 SER B C 1
ATOM 3578 O O . SER B 1 67 ? 5.676 -18.359 -5.621 1 95.94 67 SER B O 1
ATOM 3580 N N . SER B 1 68 ? 7.098 -17.828 -3.975 1 93.19 68 SER B N 1
ATOM 3581 C CA . SER B 1 68 ? 8.242 -17.672 -4.867 1 93.19 68 SER B CA 1
ATOM 3582 C C . SER B 1 68 ? 8.797 -19.031 -5.277 1 93.19 68 SER B C 1
ATOM 3584 O O . SER B 1 68 ? 8.852 -19.969 -4.469 1 93.19 68 SER B O 1
ATOM 3586 N N . GLU B 1 69 ? 9.336 -19.094 -6.5 1 91.94 69 GLU B N 1
ATOM 3587 C CA . GLU B 1 69 ? 10.008 -20.312 -6.957 1 91.94 69 GLU B CA 1
ATOM 3588 C C . GLU B 1 69 ? 11.273 -20.578 -6.148 1 91.94 69 GLU B C 1
ATOM 3590 O O . GLU B 1 69 ? 11.742 -21.719 -6.082 1 91.94 69 GLU B O 1
ATOM 3595 N N . LEU B 1 70 ? 11.75 -19.562 -5.52 1 90.25 70 LEU B N 1
ATOM 3596 C CA . LEU B 1 70 ? 12.992 -19.672 -4.758 1 90.25 70 LEU B CA 1
ATOM 3597 C C . LEU B 1 70 ? 12.773 -20.484 -3.486 1 90.25 70 LEU B C 1
ATOM 3599 O O . LEU B 1 70 ? 13.734 -20.922 -2.844 1 90.25 70 LEU B O 1
ATOM 3603 N N . LEU B 1 71 ? 11.562 -20.688 -3.148 1 93.75 71 LEU B N 1
ATOM 3604 C CA . LEU B 1 71 ? 11.258 -21.5 -1.975 1 93.75 71 LEU B CA 1
ATOM 3605 C C . LEU B 1 71 ? 11.367 -23 -2.301 1 93.75 71 LEU B C 1
ATOM 3607 O O . LEU B 1 71 ? 11.297 -23.828 -1.402 1 93.75 71 LEU B O 1
ATOM 3611 N N . LEU B 1 72 ? 11.562 -23.297 -3.537 1 91.56 72 LEU B N 1
ATOM 3612 C CA . LEU B 1 72 ? 11.68 -24.688 -3.99 1 91.56 72 LEU B CA 1
ATOM 3613 C C . LEU B 1 72 ? 13.141 -25.062 -4.207 1 91.56 72 LEU B C 1
ATOM 3615 O O . LEU B 1 72 ? 13.852 -24.422 -4.98 1 91.56 72 LEU B O 1
ATOM 3619 N N . ASP B 1 73 ? 13.492 -26.078 -3.568 1 89.38 73 ASP B N 1
ATOM 3620 C CA . ASP B 1 73 ? 14.852 -26.594 -3.689 1 89.38 73 ASP B CA 1
ATOM 3621 C C . ASP B 1 73 ? 14.898 -27.812 -4.609 1 89.38 73 ASP B C 1
ATOM 3623 O O . ASP B 1 73 ? 14.086 -28.734 -4.48 1 89.38 73 ASP B O 1
ATOM 3627 N N . PHE B 1 74 ? 15.914 -27.844 -5.492 1 88 74 PHE B N 1
ATOM 3628 C CA . PHE B 1 74 ? 16.047 -28.922 -6.465 1 88 74 PHE B CA 1
ATOM 3629 C C . PHE B 1 74 ? 17.344 -29.688 -6.25 1 88 74 PHE B C 1
ATOM 3631 O O . PHE B 1 74 ? 17.797 -30.391 -7.148 1 88 74 PHE B O 1
ATOM 3638 N N . GLU B 1 75 ? 17.938 -29.5 -5.133 1 79.31 75 GLU B N 1
ATOM 3639 C CA . GLU B 1 75 ? 19.219 -30.141 -4.82 1 79.31 75 GLU B CA 1
ATOM 3640 C C . GLU B 1 75 ? 19.141 -31.641 -4.992 1 79.31 75 GLU B C 1
ATOM 3642 O O . GLU B 1 75 ? 20.109 -32.281 -5.422 1 79.31 75 GLU B O 1
ATOM 3647 N N . ASN B 1 76 ? 18.062 -32.312 -4.73 1 79.75 76 ASN B N 1
ATOM 3648 C CA . ASN B 1 76 ? 17.953 -33.781 -4.773 1 79.75 76 ASN B CA 1
ATOM 3649 C C . ASN B 1 76 ? 17.359 -34.25 -6.086 1 79.75 76 ASN B C 1
ATOM 3651 O O . ASN B 1 76 ? 16.828 -35.375 -6.16 1 79.75 76 ASN B O 1
ATOM 3655 N N . LEU B 1 77 ? 17.578 -33.438 -7.082 1 87.31 77 LEU B N 1
ATOM 3656 C CA . LEU B 1 77 ? 17.031 -33.844 -8.375 1 87.31 77 LEU B CA 1
ATOM 3657 C C . LEU B 1 77 ? 17.922 -34.875 -9.055 1 87.31 77 LEU B C 1
ATOM 3659 O O . LEU B 1 77 ? 19.125 -34.625 -9.219 1 87.31 77 LEU B O 1
ATOM 3663 N N . THR B 1 78 ? 17.375 -36 -9.328 1 87.44 78 THR B N 1
ATOM 3664 C CA . THR B 1 78 ? 18.094 -37.031 -10.062 1 87.44 78 THR B CA 1
ATOM 3665 C C . THR B 1 78 ? 17.766 -36.969 -11.555 1 87.44 78 THR B C 1
ATOM 3667 O O . THR B 1 78 ? 16.75 -36.406 -11.945 1 87.44 78 THR B O 1
ATOM 3670 N N . ILE B 1 79 ? 18.609 -37.5 -12.344 1 90.25 79 ILE B N 1
ATOM 3671 C CA . ILE B 1 79 ? 18.406 -37.5 -13.789 1 90.25 79 ILE B CA 1
ATOM 3672 C C . ILE B 1 79 ? 17.109 -38.25 -14.141 1 90.25 79 ILE B C 1
ATOM 3674 O O . ILE B 1 79 ? 16.422 -37.875 -15.094 1 90.25 79 ILE B O 1
ATOM 3678 N N . ASP B 1 80 ? 16.859 -39.25 -13.398 1 88.12 80 ASP B N 1
ATOM 3679 C CA . ASP B 1 80 ? 15.648 -40 -13.656 1 88.12 80 ASP B CA 1
ATOM 3680 C C . ASP B 1 80 ? 14.398 -39.156 -13.445 1 88.12 80 ASP B C 1
ATOM 3682 O O . ASP B 1 80 ? 13.492 -39.156 -14.273 1 88.12 80 ASP B O 1
ATOM 3686 N N . LYS B 1 81 ? 14.375 -38.438 -12.359 1 84.88 81 LYS B N 1
ATOM 3687 C CA . LYS B 1 81 ? 13.25 -37.562 -12.078 1 84.88 81 LYS B CA 1
ATOM 3688 C C . LYS B 1 81 ? 13.164 -36.438 -13.109 1 84.88 81 LYS B C 1
ATOM 3690 O O . LYS B 1 81 ? 12.07 -36.062 -13.531 1 84.88 81 LYS B O 1
ATOM 3695 N N . PHE B 1 82 ? 14.281 -35.969 -13.453 1 89.25 82 PHE B N 1
ATOM 3696 C CA . PHE B 1 82 ? 14.383 -34.906 -14.469 1 89.25 82 PHE B CA 1
ATOM 3697 C C . PHE B 1 82 ? 13.758 -35.375 -15.781 1 89.25 82 PHE B C 1
ATOM 3699 O O . PHE B 1 82 ? 12.914 -34.656 -16.344 1 89.25 82 PHE B O 1
ATOM 3706 N N . LYS B 1 83 ? 14.062 -36.531 -16.172 1 88 83 LYS B N 1
ATOM 3707 C CA . LYS B 1 83 ? 13.562 -37.062 -17.438 1 88 83 LYS B CA 1
ATOM 3708 C C . LYS B 1 83 ? 12.07 -37.375 -17.344 1 88 83 LYS B C 1
ATOM 3710 O O . LYS B 1 83 ? 11.32 -37.094 -18.281 1 88 83 LYS B O 1
ATOM 3715 N N . ARG B 1 84 ? 11.664 -37.906 -16.266 1 83.38 84 ARG B N 1
ATOM 3716 C CA . ARG B 1 84 ? 10.258 -38.219 -16.062 1 83.38 84 ARG B CA 1
ATOM 3717 C C . ARG B 1 84 ? 9.383 -36.969 -16.141 1 83.38 84 ARG B C 1
ATOM 3719 O O . ARG B 1 84 ? 8.297 -37 -16.719 1 83.38 84 ARG B O 1
ATOM 3726 N N . PHE B 1 85 ? 9.836 -35.938 -15.547 1 82.56 85 PHE B N 1
ATOM 3727 C CA . PHE B 1 85 ? 9.07 -34.719 -15.555 1 82.56 85 PHE B CA 1
ATOM 3728 C C . PHE B 1 85 ? 8.953 -34.156 -16.969 1 82.56 85 PHE B C 1
ATOM 3730 O O . PHE B 1 85 ? 7.879 -33.719 -17.391 1 82.56 85 PHE B O 1
ATOM 3737 N N . HIS B 1 86 ? 10.031 -34.094 -17.625 1 83.31 86 HIS B N 1
ATOM 3738 C CA . HIS B 1 86 ? 10 -33.625 -19.016 1 83.31 86 HIS B CA 1
ATOM 3739 C C . HIS B 1 86 ? 9.062 -34.469 -19.859 1 83.31 86 HIS B C 1
ATOM 3741 O O . HIS B 1 86 ? 8.344 -33.938 -20.719 1 83.31 86 HIS B O 1
ATOM 3747 N N . GLN B 1 87 ? 9.148 -35.719 -19.609 1 82.94 87 GLN B N 1
ATOM 3748 C CA . GLN B 1 87 ? 8.289 -36.656 -20.359 1 82.94 87 GLN B CA 1
ATOM 3749 C C . GLN B 1 87 ? 6.812 -36.344 -20.109 1 82.94 87 GLN B C 1
ATOM 3751 O O . GLN B 1 87 ? 6 -36.375 -21.031 1 82.94 87 GLN B O 1
ATOM 3756 N N . LYS B 1 88 ? 6.527 -36.094 -18.938 1 77.19 88 LYS B N 1
ATOM 3757 C CA . LYS B 1 88 ? 5.148 -35.812 -18.578 1 77.19 88 LYS B CA 1
ATOM 3758 C C . LYS B 1 88 ? 4.707 -34.469 -19.141 1 77.19 88 LYS B C 1
ATOM 3760 O O . LYS B 1 88 ? 3.564 -34.312 -19.594 1 77.19 88 LYS B O 1
ATOM 3765 N N . MET B 1 89 ? 5.566 -33.531 -19.188 1 75.75 89 MET B N 1
ATOM 3766 C CA . MET B 1 89 ? 5.188 -32.156 -19.531 1 75.75 89 MET B CA 1
ATOM 3767 C C . MET B 1 89 ? 5.32 -31.906 -21.031 1 75.75 89 MET B C 1
ATOM 3769 O O . MET B 1 89 ? 4.594 -31.094 -21.594 1 75.75 89 MET B O 1
ATOM 3773 N N . LEU B 1 90 ? 6.344 -32.5 -21.578 1 77.19 90 LEU B N 1
ATOM 3774 C CA . LEU B 1 90 ? 6.629 -32.25 -22.984 1 77.19 90 LEU B CA 1
ATOM 3775 C C . LEU B 1 90 ? 6.758 -33.594 -23.734 1 77.19 90 LEU B C 1
ATOM 3777 O O . LEU B 1 90 ? 7.777 -33.844 -24.391 1 77.19 90 LEU B O 1
ATOM 3781 N N . PRO B 1 91 ? 5.77 -34.312 -23.719 1 74.25 91 PRO B N 1
ATOM 3782 C CA . PRO B 1 91 ? 5.891 -35.625 -24.328 1 74.25 91 PRO B CA 1
ATOM 3783 C C . PRO B 1 91 ? 6.254 -35.562 -25.812 1 74.25 91 PRO B C 1
ATOM 3785 O O . PRO B 1 91 ? 7.086 -36.344 -26.281 1 74.25 91 PRO B O 1
ATOM 3788 N N . ASP B 1 92 ? 5.68 -34.688 -26.453 1 75.56 92 ASP B N 1
ATOM 3789 C CA . ASP B 1 92 ? 5.848 -34.656 -27.906 1 75.56 92 ASP B CA 1
ATOM 3790 C C . ASP B 1 92 ? 7.215 -34.094 -28.281 1 75.56 92 ASP B C 1
ATOM 3792 O O . ASP B 1 92 ? 7.695 -34.312 -29.391 1 75.56 92 ASP B O 1
ATOM 3796 N N . LYS B 1 93 ? 7.867 -33.344 -27.391 1 73.62 93 LYS B N 1
ATOM 3797 C CA . LYS B 1 93 ? 9.125 -32.688 -27.719 1 73.62 93 LYS B CA 1
ATOM 3798 C C . LYS B 1 93 ? 10.312 -33.438 -27.109 1 73.62 93 LYS B C 1
ATOM 3800 O O . LYS B 1 93 ? 11.469 -33.062 -27.344 1 73.62 93 LYS B O 1
ATOM 3805 N N . LEU B 1 94 ? 10.086 -34.438 -26.469 1 70.81 94 LEU B N 1
ATOM 3806 C CA . LEU B 1 94 ? 11.109 -35.125 -25.688 1 70.81 94 LEU B CA 1
ATOM 3807 C C . LEU B 1 94 ? 12.18 -35.719 -26.594 1 70.81 94 LEU B C 1
ATOM 3809 O O . LEU B 1 94 ? 13.367 -35.688 -26.281 1 70.81 94 LEU B O 1
ATOM 3813 N N . ASP B 1 95 ? 11.656 -36.219 -27.625 1 68.31 95 ASP B N 1
ATOM 3814 C CA . ASP B 1 95 ? 12.562 -36.969 -28.5 1 68.31 95 ASP B CA 1
ATOM 3815 C C . ASP B 1 95 ? 13.594 -36.031 -29.125 1 68.31 95 ASP B C 1
ATOM 3817 O O . ASP B 1 95 ? 14.672 -36.469 -29.531 1 68.31 95 ASP B O 1
ATOM 3821 N N . LYS B 1 96 ? 13.336 -34.875 -29.156 1 78.69 96 LYS B N 1
ATOM 3822 C CA . LYS B 1 96 ? 14.203 -33.906 -29.828 1 78.69 96 LYS B CA 1
ATOM 3823 C C . LYS B 1 96 ? 15.195 -33.281 -28.844 1 78.69 96 LYS B C 1
ATOM 3825 O O . LYS B 1 96 ? 16.141 -32.594 -29.25 1 78.69 96 LYS B O 1
ATOM 3830 N N . LEU B 1 97 ? 14.969 -33.656 -27.609 1 81.06 97 LEU B N 1
ATOM 3831 C CA . LEU B 1 97 ? 15.805 -33 -26.594 1 81.06 97 LEU B CA 1
ATOM 3832 C C . LEU B 1 97 ? 16.844 -33.969 -26.047 1 81.06 97 LEU B C 1
ATOM 3834 O O . LEU B 1 97 ? 16.531 -35.156 -25.812 1 81.06 97 LEU B O 1
ATOM 3838 N N . ASN B 1 98 ? 18.047 -33.625 -26.062 1 88.62 98 ASN B N 1
ATOM 3839 C CA . ASN B 1 98 ? 19.062 -34.344 -25.312 1 88.62 98 ASN B CA 1
ATOM 3840 C C . ASN B 1 98 ? 18.984 -34.062 -23.812 1 88.62 98 ASN B C 1
ATOM 3842 O O . ASN B 1 98 ? 19.703 -33.188 -23.312 1 88.62 98 ASN B O 1
ATOM 3846 N N . LEU B 1 99 ? 18.234 -34.844 -23.094 1 89.69 99 LEU B N 1
ATOM 3847 C CA . LEU B 1 99 ? 17.906 -34.562 -21.703 1 89.69 99 LEU B CA 1
ATOM 3848 C C . LEU B 1 99 ? 19.125 -34.75 -20.797 1 89.69 99 LEU B C 1
ATOM 3850 O O . LEU B 1 99 ? 19.25 -34.062 -19.766 1 89.69 99 LEU B O 1
ATOM 3854 N N . ASP B 1 100 ? 19.984 -35.625 -21.234 1 91.88 100 ASP B N 1
ATOM 3855 C CA . ASP B 1 100 ? 21.219 -35.844 -20.469 1 91.88 100 ASP B CA 1
ATOM 3856 C C . ASP B 1 100 ? 22.078 -34.562 -20.484 1 91.88 100 ASP B C 1
ATOM 3858 O O . ASP B 1 100 ? 22.578 -34.156 -19.438 1 91.88 100 ASP B O 1
ATOM 3862 N N . GLU B 1 101 ? 22.156 -34.062 -21.609 1 91.94 101 GLU B N 1
ATOM 3863 C CA . GLU B 1 101 ? 22.953 -32.844 -21.75 1 91.94 101 GLU B CA 1
ATOM 3864 C C . GLU B 1 101 ? 22.297 -31.672 -21.016 1 91.94 101 GLU B C 1
ATOM 3866 O O . GLU B 1 101 ? 22.984 -30.875 -20.391 1 91.94 101 GLU B O 1
ATOM 3871 N N . LEU B 1 102 ? 21.016 -31.609 -21.156 1 89.5 102 LEU B N 1
ATOM 3872 C CA . LEU B 1 102 ? 20.281 -30.531 -20.5 1 89.5 102 LEU B CA 1
ATOM 3873 C C . LEU B 1 102 ? 20.438 -30.625 -18.984 1 89.5 102 LEU B C 1
ATOM 3875 O O . LEU B 1 102 ? 20.594 -29.609 -18.297 1 89.5 102 LEU B O 1
ATOM 3879 N N . PHE B 1 103 ? 20.359 -31.812 -18.5 1 92.38 103 PHE B N 1
ATOM 3880 C CA . PHE B 1 103 ? 20.5 -32.062 -17.062 1 92.38 103 PHE B CA 1
ATOM 3881 C C . PHE B 1 103 ? 21.875 -31.578 -16.578 1 92.38 103 PHE B C 1
ATOM 3883 O O . PHE B 1 103 ? 21.969 -30.859 -15.594 1 92.38 103 PHE B O 1
ATOM 3890 N N . GLU B 1 104 ? 22.922 -31.984 -17.281 1 92.5 104 GLU B N 1
ATOM 3891 C CA . GLU B 1 104 ? 24.297 -31.641 -16.891 1 92.5 104 GLU B CA 1
ATOM 3892 C C . GLU B 1 104 ? 24.531 -30.141 -16.938 1 92.5 104 GLU B C 1
ATOM 3894 O O . GLU B 1 104 ? 25.188 -29.578 -16.062 1 92.5 104 GLU B O 1
ATOM 3899 N N . GLU B 1 105 ? 23.984 -29.594 -17.938 1 90.69 105 GLU B N 1
ATOM 3900 C CA . GLU B 1 105 ? 24.141 -28.141 -18.062 1 90.69 105 GLU B CA 1
ATOM 3901 C C . GLU B 1 105 ? 23.422 -27.406 -16.938 1 90.69 105 GLU B C 1
ATOM 3903 O O . GLU B 1 105 ? 23.953 -26.438 -16.391 1 90.69 105 GLU B O 1
ATOM 3908 N N . ASP B 1 106 ? 22.219 -27.875 -16.625 1 89.69 106 ASP B N 1
ATOM 3909 C CA . ASP B 1 106 ? 21.422 -27.203 -15.609 1 89.69 106 ASP B CA 1
ATOM 3910 C C . ASP B 1 106 ? 21.969 -27.469 -14.211 1 89.69 106 ASP B C 1
ATOM 3912 O O . ASP B 1 106 ? 21.812 -26.656 -13.305 1 89.69 106 ASP B O 1
ATOM 3916 N N . LEU B 1 107 ? 22.562 -28.594 -14.047 1 89.19 107 LEU B N 1
ATOM 3917 C CA . LEU B 1 107 ? 23.219 -28.906 -12.789 1 89.19 107 LEU B CA 1
ATOM 3918 C C . LEU B 1 107 ? 24.266 -27.859 -12.43 1 89.19 107 LEU B C 1
ATOM 3920 O O . LEU B 1 107 ? 24.391 -27.469 -11.266 1 89.19 107 LEU B O 1
ATOM 3924 N N . LYS B 1 108 ? 24.969 -27.406 -13.461 1 86.12 108 LYS B N 1
ATOM 3925 C CA . LYS B 1 108 ? 26 -26.391 -13.266 1 86.12 108 LYS B CA 1
ATOM 3926 C C . LYS B 1 108 ? 25.391 -25.062 -12.82 1 86.12 108 LYS B C 1
ATOM 3928 O O . LYS B 1 108 ? 26.078 -24.219 -12.234 1 86.12 108 LYS B O 1
ATOM 3933 N N . ARG B 1 109 ? 24.203 -24.922 -13.008 1 81.94 109 ARG B N 1
ATOM 3934 C CA . ARG B 1 109 ? 23.5 -23.688 -12.672 1 81.94 109 ARG B CA 1
ATOM 3935 C C . ARG B 1 109 ? 22.516 -23.922 -11.531 1 81.94 109 ARG B C 1
ATOM 3937 O O . ARG B 1 109 ? 21.516 -23.188 -11.406 1 81.94 109 ARG B O 1
ATOM 3944 N N . ASN B 1 110 ? 22.656 -24.922 -10.875 1 80.88 110 ASN B N 1
ATOM 3945 C CA . ASN B 1 110 ? 21.828 -25.266 -9.727 1 80.88 110 ASN B CA 1
ATOM 3946 C C . ASN B 1 110 ? 20.359 -25.406 -10.117 1 80.88 110 ASN B C 1
ATOM 3948 O O . ASN B 1 110 ? 19.484 -24.953 -9.383 1 80.88 110 ASN B O 1
ATOM 3952 N N . PHE B 1 111 ? 20.188 -25.891 -11.344 1 88.62 111 PHE B N 1
ATOM 3953 C CA . PHE B 1 111 ? 18.891 -26.234 -11.922 1 88.62 111 PHE B CA 1
ATOM 3954 C C . PHE B 1 111 ? 18 -25 -12.023 1 88.62 111 PHE B C 1
ATOM 3956 O O . PHE B 1 111 ? 16.781 -25.078 -11.789 1 88.62 111 PHE B O 1
ATOM 3963 N N . TYR B 1 112 ? 18.531 -23.922 -12.281 1 84.38 112 TYR B N 1
ATOM 3964 C CA . TYR B 1 112 ? 17.812 -22.672 -12.469 1 84.38 112 TYR B CA 1
ATOM 3965 C C . TYR B 1 112 ? 16.75 -22.812 -13.555 1 84.38 112 TYR B C 1
ATOM 3967 O O . TYR B 1 112 ? 15.602 -22.406 -13.367 1 84.38 112 TYR B O 1
ATOM 3975 N N . THR B 1 113 ? 17.109 -23.422 -14.625 1 86.5 113 THR B N 1
ATOM 3976 C CA . THR B 1 113 ? 16.203 -23.547 -15.758 1 86.5 113 THR B CA 1
ATOM 3977 C C . THR B 1 113 ? 15.062 -24.516 -15.438 1 86.5 113 THR B C 1
ATOM 3979 O O . THR B 1 113 ? 13.898 -24.203 -15.703 1 86.5 113 THR B O 1
ATOM 3982 N N . PHE B 1 114 ? 15.438 -25.594 -14.906 1 89.25 114 PHE B N 1
ATOM 3983 C CA . PHE B 1 114 ? 14.43 -26.594 -14.586 1 89.25 114 PHE B CA 1
ATOM 3984 C C . PHE B 1 114 ? 13.477 -26.078 -13.508 1 89.25 114 PHE B C 1
ATOM 3986 O O . PHE B 1 114 ? 12.273 -26.344 -13.555 1 89.25 114 PHE B O 1
ATOM 3993 N N . ARG B 1 115 ? 13.961 -25.375 -12.562 1 89.62 115 ARG B N 1
ATOM 3994 C CA . ARG B 1 115 ? 13.125 -24.766 -11.539 1 89.62 115 ARG B CA 1
ATOM 3995 C C . ARG B 1 115 ? 12.07 -23.859 -12.156 1 89.62 115 ARG B C 1
ATOM 3997 O O . ARG B 1 115 ? 10.891 -23.953 -11.828 1 89.62 115 ARG B O 1
ATOM 4004 N N . GLY B 1 116 ? 12.5 -23.031 -13.039 1 88.94 116 GLY B N 1
ATOM 4005 C CA . GLY B 1 116 ? 11.57 -22.156 -13.742 1 88.94 116 GLY B CA 1
ATOM 4006 C C . GLY B 1 116 ? 10.508 -22.922 -14.508 1 88.94 116 GLY B C 1
ATOM 4007 O O . GLY B 1 116 ? 9.328 -22.547 -14.469 1 88.94 116 GLY B O 1
ATOM 4008 N N . PHE B 1 117 ? 10.984 -23.922 -15.117 1 87.81 117 PHE B N 1
ATOM 4009 C CA . PHE B 1 117 ? 10.078 -24.75 -15.914 1 87.81 117 PHE B CA 1
ATOM 4010 C C . PHE B 1 117 ? 9.016 -25.391 -15.031 1 87.81 117 PHE B C 1
ATOM 4012 O O . PHE B 1 117 ? 7.824 -25.297 -15.32 1 87.81 117 PHE B O 1
ATOM 4019 N N . VAL B 1 118 ? 9.477 -26 -14 1 89.38 118 VAL B N 1
ATOM 4020 C CA . VAL B 1 118 ? 8.57 -26.672 -13.078 1 89.38 118 VAL B CA 1
ATOM 4021 C C . VAL B 1 118 ? 7.621 -25.672 -12.445 1 89.38 118 VAL B C 1
ATOM 4023 O O . VAL B 1 118 ? 6.41 -25.891 -12.391 1 89.38 118 VAL B O 1
ATOM 4026 N N . TYR B 1 119 ? 8.133 -24.578 -12 1 92.75 119 TYR B N 1
ATOM 4027 C CA . TYR B 1 119 ? 7.32 -23.531 -11.375 1 92.75 119 TYR B CA 1
ATOM 4028 C C . TYR B 1 119 ? 6.242 -23.031 -12.328 1 92.75 119 TYR B C 1
ATOM 4030 O O . TYR B 1 119 ? 5.078 -22.891 -11.945 1 92.75 119 TYR B O 1
ATOM 4038 N N . ASN B 1 120 ? 6.613 -22.797 -13.547 1 91.88 120 ASN B N 1
ATOM 4039 C CA . ASN B 1 120 ? 5.668 -22.297 -14.547 1 91.88 120 ASN B CA 1
ATOM 4040 C C . ASN B 1 120 ? 4.57 -23.312 -14.836 1 91.88 120 ASN B C 1
ATOM 4042 O O . ASN B 1 120 ? 3.404 -22.953 -15 1 91.88 120 ASN B O 1
ATOM 4046 N N . TYR B 1 121 ? 5.008 -24.484 -14.852 1 90.44 121 TYR B N 1
ATOM 4047 C CA . TYR B 1 121 ? 4.043 -25.547 -15.125 1 90.44 121 TYR B CA 1
ATOM 4048 C C . TYR B 1 121 ? 2.979 -25.594 -14.031 1 90.44 121 TYR B C 1
ATOM 4050 O O . TYR B 1 121 ? 1.788 -25.734 -14.32 1 90.44 121 TYR B O 1
ATOM 4058 N N . PHE B 1 122 ? 3.338 -25.469 -12.891 1 91.19 122 PHE B N 1
ATOM 4059 C CA . PHE B 1 122 ? 2.396 -25.609 -11.789 1 91.19 122 PHE B CA 1
ATOM 4060 C C . PHE B 1 122 ? 1.652 -24.312 -11.523 1 91.19 122 PHE B C 1
ATOM 4062 O O . PHE B 1 122 ? 0.455 -24.328 -11.234 1 91.19 122 PHE B O 1
ATOM 4069 N N . SER B 1 123 ? 2.359 -23.172 -11.68 1 94.81 123 SER B N 1
ATOM 4070 C CA . SER B 1 123 ? 1.745 -21.891 -11.367 1 94.81 123 SER B CA 1
ATOM 4071 C C . SER B 1 123 ? 0.671 -21.516 -12.383 1 94.81 123 SER B C 1
ATOM 4073 O O . SER B 1 123 ? -0.229 -20.734 -12.086 1 94.81 123 SER B O 1
ATOM 4075 N N . ARG B 1 124 ? 0.73 -22.094 -13.586 1 95.62 124 ARG B N 1
ATOM 4076 C CA . ARG B 1 124 ? -0.296 -21.797 -14.578 1 95.62 124 ARG B CA 1
ATOM 4077 C C . ARG B 1 124 ? -1.604 -22.516 -14.242 1 95.62 124 ARG B C 1
ATOM 4079 O O . ARG B 1 124 ? -2.645 -22.234 -14.836 1 95.62 124 ARG B O 1
ATOM 4086 N N . LYS B 1 125 ? -1.574 -23.453 -13.297 1 95.69 125 LYS B N 1
ATOM 4087 C CA . LYS B 1 125 ? -2.752 -24.234 -12.953 1 95.69 125 LYS B CA 1
ATOM 4088 C C . LYS B 1 125 ? -3.4 -23.734 -11.664 1 95.69 125 LYS B C 1
ATOM 4090 O O . LYS B 1 125 ? -4.5 -24.156 -11.305 1 95.69 125 LYS B O 1
ATOM 4095 N N . ILE B 1 126 ? -2.734 -22.875 -11 1 96.44 126 ILE B N 1
ATOM 4096 C CA . ILE B 1 126 ? -3.236 -22.438 -9.695 1 96.44 126 ILE B CA 1
ATOM 4097 C C . ILE B 1 126 ? -3.529 -20.938 -9.727 1 96.44 126 ILE B C 1
ATOM 4099 O O . ILE B 1 126 ? -2.832 -20.188 -10.406 1 96.44 126 ILE B O 1
ATOM 4103 N N . GLY B 1 127 ? -4.613 -20.516 -9.133 1 97.94 127 GLY B N 1
ATOM 4104 C CA . GLY B 1 127 ? -4.934 -19.141 -8.789 1 97.94 127 GLY B CA 1
ATOM 4105 C C . GLY B 1 127 ? -5.199 -18.938 -7.312 1 97.94 127 GLY B C 1
ATOM 4106 O O . GLY B 1 127 ? -5.812 -19.781 -6.664 1 97.94 127 GLY B O 1
ATOM 4107 N N . LEU B 1 128 ? -4.676 -17.875 -6.816 1 98.5 128 LEU B N 1
ATOM 4108 C CA . LEU B 1 128 ? -4.75 -17.641 -5.379 1 98.5 128 LEU B CA 1
ATOM 4109 C C . LEU B 1 128 ? -5.637 -16.438 -5.07 1 98.5 128 LEU B C 1
ATOM 4111 O O . LEU B 1 128 ? -5.473 -15.367 -5.664 1 98.5 128 LEU B O 1
ATOM 4115 N N . ILE B 1 129 ? -6.562 -16.609 -4.156 1 98.44 129 ILE B N 1
ATOM 4116 C CA . ILE B 1 129 ? -7.43 -15.539 -3.682 1 98.44 129 ILE B CA 1
ATOM 4117 C C . ILE B 1 129 ? -7.117 -15.234 -2.219 1 98.44 129 ILE B C 1
ATOM 4119 O O . ILE B 1 129 ? -7.273 -16.094 -1.35 1 98.44 129 ILE B O 1
ATOM 4123 N N . SER B 1 130 ? -6.707 -14.047 -2.014 1 97.88 130 SER B N 1
ATOM 4124 C CA . SER B 1 130 ? -6.371 -13.609 -0.662 1 97.88 130 SER B CA 1
ATOM 4125 C C . SER B 1 130 ? -7.582 -13 0.038 1 97.88 130 SER B C 1
ATOM 4127 O O . SER B 1 130 ? -8.133 -12 -0.421 1 97.88 130 SER B O 1
ATOM 4129 N N . LEU B 1 131 ? -7.918 -13.578 1.156 1 98.31 131 LEU B N 1
ATOM 4130 C CA . LEU B 1 131 ? -9.023 -13.125 1.992 1 98.31 131 LEU B CA 1
ATOM 4131 C C . LEU B 1 131 ? -8.555 -12.875 3.422 1 98.31 131 LEU B C 1
ATOM 4133 O O . LEU B 1 131 ? -7.398 -13.133 3.756 1 98.31 131 LEU B O 1
ATOM 4137 N N . THR B 1 132 ? -9.453 -12.289 4.191 1 97.69 132 THR B N 1
ATOM 4138 C CA . THR B 1 132 ? -9.055 -11.977 5.562 1 97.69 132 THR B CA 1
ATOM 4139 C C . THR B 1 132 ? -10.25 -12.094 6.504 1 97.69 132 THR B C 1
ATOM 4141 O O . THR B 1 132 ? -11.398 -12.07 6.062 1 97.69 132 THR B O 1
ATOM 4144 N N . THR B 1 133 ? -9.953 -12.211 7.809 1 95.12 133 THR B N 1
ATOM 4145 C CA . THR B 1 133 ? -11.008 -12.312 8.812 1 95.12 133 THR B CA 1
ATOM 4146 C C . THR B 1 133 ? -11.234 -10.961 9.484 1 95.12 133 THR B C 1
ATOM 4148 O O . THR B 1 133 ? -12.117 -10.82 10.336 1 95.12 133 THR B O 1
ATOM 4151 N N . ILE B 1 134 ? -10.539 -9.906 9.062 1 87.94 134 ILE B N 1
ATOM 4152 C CA . ILE B 1 134 ? -10.586 -8.641 9.789 1 87.94 134 ILE B CA 1
ATOM 4153 C C . ILE B 1 134 ? -11.172 -7.555 8.883 1 87.94 134 ILE B C 1
ATOM 4155 O O . ILE B 1 134 ? -10.562 -7.191 7.871 1 87.94 134 ILE B O 1
ATOM 4159 N N . PRO B 1 135 ? -12.266 -6.941 9.258 1 85.62 135 PRO B N 1
ATOM 4160 C CA . PRO B 1 135 ? -12.875 -5.914 8.414 1 85.62 135 PRO B CA 1
ATOM 4161 C C . PRO B 1 135 ? -12.383 -4.508 8.742 1 85.62 135 PRO B C 1
ATOM 4163 O O . PRO B 1 135 ? -12.617 -3.568 7.98 1 85.62 135 PRO B O 1
ATOM 4166 N N . PHE B 1 136 ? -11.672 -4.266 9.898 1 81.06 136 PHE B N 1
ATOM 4167 C CA . PHE B 1 136 ? -11.43 -2.914 10.391 1 81.06 136 PHE B CA 1
ATOM 4168 C C . PHE B 1 136 ? -9.938 -2.625 10.477 1 81.06 136 PHE B C 1
ATOM 4170 O O . PHE B 1 136 ? -9.531 -1.565 10.953 1 81.06 136 PHE B O 1
ATOM 4177 N N . ASN B 1 137 ? -9.25 -3.439 9.961 1 85.25 137 ASN B N 1
ATOM 4178 C CA . ASN B 1 137 ? -7.812 -3.215 10.117 1 85.25 137 ASN B CA 1
ATOM 4179 C C . ASN B 1 137 ? -7.352 -1.983 9.344 1 85.25 137 ASN B C 1
ATOM 4181 O O . ASN B 1 137 ? -7.512 -1.916 8.125 1 85.25 137 ASN B O 1
ATOM 4185 N N . ILE B 1 138 ? -6.781 -0.99 10.086 1 88.19 138 ILE B N 1
ATOM 4186 C CA . ILE B 1 138 ? -6.41 0.302 9.516 1 88.19 138 ILE B CA 1
ATOM 4187 C C . ILE B 1 138 ? -5.305 0.112 8.484 1 88.19 138 ILE B C 1
ATOM 4189 O O . ILE B 1 138 ? -5.273 0.804 7.461 1 88.19 138 ILE B O 1
ATOM 4193 N N . LEU B 1 139 ? -4.41 -0.828 8.656 1 90.69 139 LEU B N 1
ATOM 4194 C CA . LEU B 1 139 ? -3.348 -1.097 7.695 1 90.69 139 LEU B CA 1
ATOM 4195 C C . LEU B 1 139 ? -3.92 -1.635 6.387 1 90.69 139 LEU B C 1
ATOM 4197 O O . LEU B 1 139 ? -3.51 -1.213 5.305 1 90.69 139 LEU B O 1
ATOM 4201 N N . MET B 1 140 ? -4.859 -2.514 6.539 1 92.75 140 MET B N 1
ATOM 4202 C CA . MET B 1 140 ? -5.484 -3.111 5.359 1 92.75 140 MET B CA 1
ATOM 4203 C C . MET B 1 140 ? -6.199 -2.053 4.527 1 92.75 140 MET B C 1
ATOM 4205 O O . MET B 1 140 ? -6.016 -1.987 3.311 1 92.75 140 MET B O 1
ATOM 4209 N N . TRP B 1 141 ? -6.957 -1.196 5.191 1 93 141 TRP B N 1
ATOM 4210 C CA . TRP B 1 141 ? -7.68 -0.137 4.496 1 93 141 TRP B CA 1
ATOM 4211 C C . TRP B 1 141 ? -6.715 0.829 3.818 1 93 141 TRP B C 1
ATOM 4213 O O . TRP B 1 141 ? -6.918 1.208 2.662 1 93 141 TRP B O 1
ATOM 4223 N N . SER B 1 142 ? -5.711 1.153 4.488 1 92.62 142 SER B N 1
ATOM 4224 C CA . SER B 1 142 ? -4.758 2.139 3.988 1 92.62 142 SER B CA 1
ATOM 4225 C C . SER B 1 142 ? -3.973 1.595 2.799 1 92.62 142 SER B C 1
ATOM 4227 O O . SER B 1 142 ? -3.914 2.232 1.744 1 92.62 142 SER B O 1
ATOM 4229 N N . HIS B 1 143 ? -3.469 0.415 2.91 1 91.88 143 HIS B N 1
ATOM 4230 C CA . HIS B 1 143 ? -2.535 -0.113 1.922 1 91.88 143 HIS B CA 1
ATOM 4231 C C . HIS B 1 143 ? -3.273 -0.706 0.727 1 91.88 143 HIS B C 1
ATOM 4233 O O . HIS B 1 143 ? -2.797 -0.624 -0.406 1 91.88 143 HIS B O 1
ATOM 4239 N N . TYR B 1 144 ? -4.398 -1.283 0.992 1 92 144 TYR B N 1
ATOM 4240 C CA . TYR B 1 144 ? -5.02 -2.047 -0.086 1 92 144 TYR B CA 1
ATOM 4241 C C . TYR B 1 144 ? -6.129 -1.247 -0.755 1 92 144 TYR B C 1
ATOM 4243 O O . TYR B 1 144 ? -6.539 -1.559 -1.875 1 92 144 TYR B O 1
ATOM 4251 N N . THR B 1 145 ? -6.637 -0.163 -0.078 1 93.75 145 THR B N 1
ATOM 4252 C CA . THR B 1 145 ? -7.742 0.585 -0.665 1 93.75 145 THR B CA 1
ATOM 4253 C C . THR B 1 145 ? -7.441 2.082 -0.664 1 93.75 145 THR B C 1
ATOM 4255 O O . THR B 1 145 ? -8.172 2.867 -1.273 1 93.75 145 THR B O 1
ATOM 4258 N N . ASN B 1 146 ? -6.406 2.471 0.055 1 89.38 146 ASN B N 1
ATOM 4259 C CA . ASN B 1 146 ? -6.148 3.889 0.284 1 89.38 146 ASN B CA 1
ATOM 4260 C C . ASN B 1 146 ? -7.375 4.598 0.85 1 89.38 146 ASN B C 1
ATOM 4262 O O . ASN B 1 146 ? -7.625 5.762 0.529 1 89.38 146 ASN B O 1
ATOM 4266 N N . GLU B 1 147 ? -8.195 3.85 1.431 1 93 147 GLU B N 1
ATOM 4267 C CA . GLU B 1 147 ? -9.43 4.309 2.053 1 93 147 GLU B CA 1
ATOM 4268 C C . GLU B 1 147 ? -10.438 4.781 1.005 1 93 147 GLU B C 1
ATOM 4270 O O . GLU B 1 147 ? -11.422 5.449 1.336 1 93 147 GLU B O 1
ATOM 4275 N N . THR B 1 148 ? -10.172 4.539 -0.193 1 95 148 THR B N 1
ATOM 4276 C CA . THR B 1 148 ? -11.047 5.008 -1.266 1 95 148 THR B CA 1
ATOM 4277 C C . THR B 1 148 ? -11.812 3.842 -1.882 1 95 148 THR B C 1
ATOM 4279 O O . THR B 1 148 ? -12.75 4.051 -2.664 1 95 148 THR B O 1
ATOM 4282 N N . GLY B 1 149 ? -11.438 2.648 -1.53 1 96.69 149 GLY B N 1
ATOM 4283 C CA . GLY B 1 149 ? -12.047 1.471 -2.123 1 96.69 149 GLY B CA 1
ATOM 4284 C C . GLY B 1 149 ? -13.211 0.928 -1.307 1 96.69 149 GLY B C 1
ATOM 4285 O O . GLY B 1 149 ? -14.008 1.695 -0.768 1 96.69 149 GLY B O 1
ATOM 4286 N N . PHE B 1 150 ? -13.367 -0.419 -1.404 1 97.88 150 PHE B N 1
ATOM 4287 C CA . PHE B 1 150 ? -14.469 -1.058 -0.688 1 97.88 150 PHE B CA 1
ATOM 4288 C C . PHE B 1 150 ? -14.07 -2.453 -0.22 1 97.88 150 PHE B C 1
ATOM 4290 O O . PHE B 1 150 ? -13.008 -2.955 -0.585 1 97.88 150 PHE B O 1
ATOM 4297 N N . LEU B 1 151 ? -14.859 -2.979 0.65 1 97.25 151 LEU B N 1
ATOM 4298 C CA . LEU B 1 151 ? -14.68 -4.289 1.264 1 97.25 151 LEU B CA 1
ATOM 4299 C C . LEU B 1 151 ? -15.945 -5.137 1.106 1 97.25 151 LEU B C 1
ATOM 4301 O O . LEU B 1 151 ? -17.047 -4.645 1.311 1 97.25 151 LEU B O 1
ATOM 4305 N N . ILE B 1 152 ? -15.75 -6.34 0.66 1 98.25 152 ILE B N 1
ATOM 4306 C CA . ILE B 1 152 ? -16.875 -7.254 0.546 1 98.25 152 ILE B CA 1
ATOM 4307 C C . ILE B 1 152 ? -16.812 -8.305 1.652 1 98.25 152 ILE B C 1
ATOM 4309 O O . ILE B 1 152 ? -15.75 -8.898 1.884 1 98.25 152 ILE B O 1
ATOM 4313 N N . GLU B 1 153 ? -17.859 -8.453 2.35 1 97.81 153 GLU B N 1
ATOM 4314 C CA . GLU B 1 153 ? -18.047 -9.531 3.314 1 97.81 153 GLU B CA 1
ATOM 4315 C C . GLU B 1 153 ? -18.766 -10.727 2.68 1 97.81 153 GLU B C 1
ATOM 4317 O O . GLU B 1 153 ? -19.875 -10.586 2.172 1 97.81 153 GLU B O 1
ATOM 4322 N N . PHE B 1 154 ? -18.156 -11.867 2.756 1 98.44 154 PHE B N 1
ATOM 4323 C CA . PHE B 1 154 ? -18.719 -13.078 2.182 1 98.44 154 PHE B CA 1
ATOM 4324 C C . PHE B 1 154 ? -19.156 -14.047 3.279 1 98.44 154 PHE B C 1
ATOM 4326 O O . PHE B 1 154 ? -18.469 -14.195 4.293 1 98.44 154 PHE B O 1
ATOM 4333 N N . A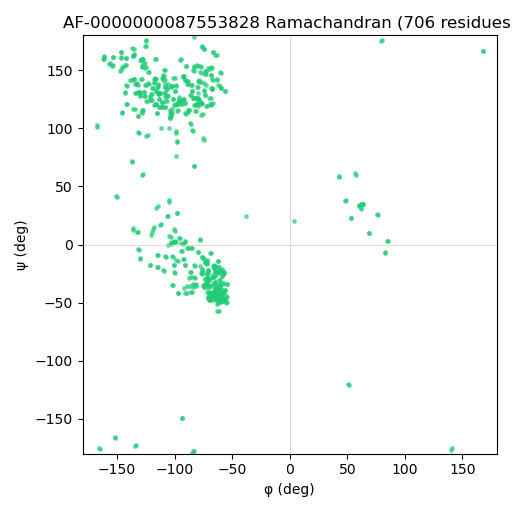SP B 1 155 ? -20.25 -14.703 3.01 1 98.5 155 ASP B N 1
ATOM 4334 C CA . ASP B 1 155 ? -20.547 -15.93 3.752 1 98.5 155 ASP B CA 1
ATOM 4335 C C . ASP B 1 155 ? -19.625 -17.062 3.324 1 98.5 155 ASP B C 1
ATOM 4337 O O . ASP B 1 155 ? -19.656 -17.5 2.168 1 98.5 155 ASP B O 1
ATOM 4341 N N . THR B 1 156 ? -18.859 -17.578 4.258 1 98.5 156 THR B N 1
ATOM 4342 C CA . THR B 1 156 ? -17.812 -18.531 3.91 1 98.5 156 THR B CA 1
ATOM 4343 C C . THR B 1 156 ? -18.422 -19.812 3.332 1 98.5 156 THR B C 1
ATOM 4345 O O . THR B 1 156 ? -17.953 -20.312 2.309 1 98.5 156 THR B O 1
ATOM 4348 N N . LYS B 1 157 ? -19.406 -20.328 3.953 1 98.19 157 LYS B N 1
ATOM 4349 C CA . LYS B 1 157 ? -20.031 -21.562 3.492 1 98.19 157 LYS B CA 1
ATOM 4350 C C . LYS B 1 157 ? -20.594 -21.406 2.08 1 98.19 157 LYS B C 1
ATOM 4352 O O . LYS B 1 157 ? -20.344 -22.25 1.213 1 98.19 157 LYS B O 1
ATOM 4357 N N . ASN B 1 158 ? -21.328 -20.328 1.881 1 98.44 158 ASN B N 1
ATOM 4358 C CA . ASN B 1 158 ? -21.875 -20.062 0.553 1 98.44 158 ASN B CA 1
ATOM 4359 C C . ASN B 1 158 ? -20.766 -19.938 -0.492 1 98.44 158 ASN B C 1
ATOM 4361 O O . ASN B 1 158 ? -20.906 -20.422 -1.615 1 98.44 158 ASN B O 1
ATOM 4365 N N . LEU B 1 159 ? -19.719 -19.266 -0.098 1 98.56 159 LEU B N 1
ATOM 4366 C CA . LEU B 1 159 ? -18.594 -19.062 -1.012 1 98.56 159 LEU B CA 1
ATOM 4367 C C . LEU B 1 159 ? -18 -20.391 -1.459 1 98.56 159 LEU B C 1
ATOM 4369 O O . LEU B 1 159 ? -17.766 -20.594 -2.652 1 98.56 159 LEU B O 1
ATOM 4373 N N . LEU B 1 160 ? -17.797 -21.281 -0.56 1 97.94 160 LEU B N 1
ATOM 4374 C CA . LEU B 1 160 ? -17.203 -22.578 -0.871 1 97.94 160 LEU B CA 1
ATOM 4375 C C . LEU B 1 160 ? -18.188 -23.453 -1.643 1 97.94 160 LEU B C 1
ATOM 4377 O O . LEU B 1 160 ? -17.797 -24.188 -2.545 1 97.94 160 LEU B O 1
ATOM 4381 N N . ASP B 1 161 ? -19.469 -23.328 -1.33 1 97.69 161 ASP B N 1
ATOM 4382 C CA . ASP B 1 161 ? -20.484 -24.078 -2.045 1 97.69 161 ASP B CA 1
ATOM 4383 C C . ASP B 1 161 ? -20.578 -23.625 -3.504 1 97.69 161 ASP B C 1
ATOM 4385 O O . ASP B 1 161 ? -20.938 -24.422 -4.379 1 97.69 161 ASP B O 1
ATOM 4389 N N . ASP B 1 162 ? -20.219 -22.359 -3.689 1 98 162 ASP B N 1
ATOM 4390 C CA . ASP B 1 162 ? -20.312 -21.797 -5.035 1 98 162 ASP B CA 1
ATOM 4391 C C . ASP B 1 162 ? -19.234 -22.375 -5.949 1 98 162 ASP B C 1
ATOM 4393 O O . ASP B 1 162 ? -19.344 -22.281 -7.176 1 98 162 ASP B O 1
ATOM 4397 N N . ILE B 1 163 ? -18.203 -23.016 -5.414 1 96.06 163 ILE B N 1
ATOM 4398 C CA . ILE B 1 163 ? -17.109 -23.547 -6.223 1 96.06 163 ILE B CA 1
ATOM 4399 C C . ILE B 1 163 ? -17.641 -24.625 -7.164 1 96.06 163 ILE B C 1
ATOM 4401 O O . ILE B 1 163 ? -17.625 -24.453 -8.383 1 96.06 163 ILE B O 1
ATOM 4405 N N . PRO B 1 164 ? -18.266 -25.656 -6.645 1 94.5 164 PRO B N 1
ATOM 4406 C CA . PRO B 1 164 ? -18.797 -26.672 -7.562 1 94.5 164 PRO B CA 1
ATOM 4407 C C . PRO B 1 164 ? -20.062 -26.219 -8.273 1 94.5 164 PRO B C 1
ATOM 4409 O O . PRO B 1 164 ? -20.344 -26.672 -9.383 1 94.5 164 PRO B O 1
ATOM 4412 N N . GLN B 1 165 ? -20.781 -25.281 -7.688 1 95.44 165 GLN B N 1
ATOM 4413 C CA . GLN B 1 165 ? -22.094 -24.922 -8.219 1 95.44 165 GLN B CA 1
ATOM 4414 C C . GLN B 1 165 ? -21.969 -23.969 -9.391 1 95.44 165 GLN B C 1
ATOM 4416 O O . GLN B 1 165 ? -22.781 -24 -10.32 1 95.44 165 GLN B O 1
ATOM 4421 N N . LYS B 1 166 ? -20.953 -23.109 -9.312 1 96.81 166 LYS B N 1
ATOM 4422 C CA . LYS B 1 166 ? -20.891 -22.031 -10.297 1 96.81 166 LYS B CA 1
ATOM 4423 C C . LYS B 1 166 ? -19.672 -22.156 -11.188 1 96.81 166 LYS B C 1
ATOM 4425 O O . LYS B 1 166 ? -19.531 -21.438 -12.188 1 96.81 166 LYS B O 1
ATOM 4430 N N . ASN B 1 167 ? -18.734 -23.062 -10.875 1 97.69 167 ASN B N 1
ATOM 4431 C CA . ASN B 1 167 ? -17.453 -23.141 -11.562 1 97.69 167 ASN B CA 1
ATOM 4432 C C . ASN B 1 167 ? -17.141 -24.578 -11.984 1 97.69 167 ASN B C 1
ATOM 4434 O O . ASN B 1 167 ? -16.422 -25.297 -11.281 1 97.69 167 ASN B O 1
ATOM 4438 N N . LYS B 1 168 ? -17.422 -24.922 -13.148 1 95.94 168 LYS B N 1
ATOM 4439 C CA . LYS B 1 168 ? -17.25 -26.297 -13.625 1 95.94 168 LYS B CA 1
ATOM 4440 C C . LYS B 1 168 ? -15.797 -26.547 -14.039 1 95.94 168 LYS B C 1
ATOM 4442 O O . LYS B 1 168 ? -15.359 -27.703 -14.117 1 95.94 168 LYS B O 1
ATOM 4447 N N . ASP B 1 169 ? -15.094 -25.516 -14.266 1 96.88 169 ASP B N 1
ATOM 4448 C CA . ASP B 1 169 ? -13.727 -25.656 -14.758 1 96.88 169 ASP B CA 1
ATOM 4449 C C . ASP B 1 169 ? -12.742 -25.766 -13.602 1 96.88 169 ASP B C 1
ATOM 4451 O O . ASP B 1 169 ? -11.539 -25.938 -13.812 1 96.88 169 ASP B O 1
ATOM 4455 N N . ILE B 1 170 ? -13.234 -25.656 -12.383 1 97 170 ILE B N 1
ATOM 4456 C CA . ILE B 1 170 ? -12.375 -25.812 -11.219 1 97 170 ILE B CA 1
ATOM 4457 C C . ILE B 1 170 ? -12.227 -27.297 -10.883 1 97 170 ILE B C 1
ATOM 4459 O O . ILE B 1 170 ? -13.227 -27.984 -10.688 1 97 170 ILE B O 1
ATOM 4463 N N . THR B 1 171 ? -10.977 -27.734 -10.797 1 95 171 THR B N 1
ATOM 4464 C CA . THR B 1 171 ? -10.711 -29.156 -10.617 1 95 171 THR B CA 1
ATOM 4465 C C . THR B 1 171 ? -10.406 -29.469 -9.156 1 95 171 THR B C 1
ATOM 4467 O O . THR B 1 171 ? -10.492 -30.625 -8.734 1 95 171 THR B O 1
ATOM 4470 N N . ASN B 1 172 ? -9.969 -28.547 -8.445 1 95.56 172 ASN B N 1
ATOM 4471 C CA . ASN B 1 172 ? -9.609 -28.672 -7.035 1 95.56 172 ASN B CA 1
ATOM 4472 C C . ASN B 1 172 ? -9.547 -27.312 -6.348 1 95.56 172 ASN B C 1
ATOM 4474 O O . ASN B 1 172 ? -9.508 -26.266 -7.016 1 95.56 172 ASN B O 1
ATOM 4478 N N . TYR B 1 173 ? -9.641 -27.266 -5.023 1 97.5 173 TYR B N 1
ATOM 4479 C CA . TYR B 1 173 ? -9.453 -26.047 -4.27 1 97.5 173 TYR B CA 1
ATOM 4480 C C . TYR B 1 173 ? -8.969 -26.344 -2.855 1 97.5 173 TYR B C 1
ATOM 4482 O O . TYR B 1 173 ? -9.039 -27.484 -2.393 1 97.5 173 TYR B O 1
ATOM 4490 N N . CYS B 1 174 ? -8.406 -25.391 -2.189 1 98.19 174 CYS B N 1
ATOM 4491 C CA . CYS B 1 174 ? -7.965 -25.484 -0.803 1 98.19 174 CYS B CA 1
ATOM 4492 C C . CYS B 1 174 ? -8.141 -24.156 -0.079 1 98.19 174 CYS B C 1
ATOM 4494 O O . CYS B 1 174 ? -7.562 -23.141 -0.479 1 98.19 174 CYS B O 1
ATOM 4496 N N . PHE B 1 175 ? -9.016 -24.125 0.88 1 98.44 175 PHE B N 1
ATOM 4497 C CA . PHE B 1 175 ? -9.25 -22.969 1.737 1 98.44 175 PHE B CA 1
ATOM 4498 C C . PHE B 1 175 ? -8.539 -23.141 3.078 1 98.44 175 PHE B C 1
ATOM 4500 O O . PHE B 1 175 ? -8.773 -24.125 3.785 1 98.44 175 PHE B O 1
ATOM 4507 N N . ARG B 1 176 ? -7.629 -22.203 3.408 1 98.38 176 ARG B N 1
ATOM 4508 C CA . ARG B 1 176 ? -6.793 -22.422 4.59 1 98.38 176 ARG B CA 1
ATOM 4509 C C . ARG B 1 176 ? -6.27 -21.094 5.133 1 98.38 176 ARG B C 1
ATOM 4511 O O . ARG B 1 176 ? -6.207 -20.094 4.402 1 98.38 176 ARG B O 1
ATOM 4518 N N . PRO B 1 177 ? -5.938 -21.047 6.449 1 98.31 177 PRO B N 1
ATOM 4519 C CA . PRO B 1 177 ? -5.195 -19.875 6.941 1 98.31 177 PRO B CA 1
ATOM 4520 C C . PRO B 1 177 ? -3.752 -19.844 6.445 1 98.31 177 PRO B C 1
ATOM 4522 O O . PRO B 1 177 ? -3.184 -20.891 6.117 1 98.31 177 PRO B O 1
ATOM 4525 N N . VAL B 1 178 ? -3.191 -18.703 6.328 1 98.25 178 VAL B N 1
ATOM 4526 C CA . VAL B 1 178 ? -1.786 -18.547 5.969 1 98.25 178 VAL B CA 1
ATOM 4527 C C . VAL B 1 178 ? -0.907 -18.812 7.191 1 98.25 178 VAL B C 1
ATOM 4529 O O . VAL B 1 178 ? -1.263 -18.438 8.312 1 98.25 178 VAL B O 1
ATOM 4532 N N . GLN B 1 179 ? 0.187 -19.484 6.984 1 98.38 179 GLN B N 1
ATOM 4533 C CA . GLN B 1 179 ? 1.175 -19.734 8.023 1 98.38 179 GLN B CA 1
ATOM 4534 C C . GLN B 1 179 ? 2.229 -18.641 8.078 1 98.38 179 GLN B C 1
ATOM 4536 O O . GLN B 1 179 ? 3.043 -18.516 7.156 1 98.38 179 GLN B O 1
ATOM 4541 N N . TYR B 1 180 ? 2.225 -17.891 9.156 1 97.25 180 TYR B N 1
ATOM 4542 C CA . TYR B 1 180 ? 3.223 -16.844 9.336 1 97.25 180 TYR B CA 1
ATOM 4543 C C . TYR B 1 180 ? 4.43 -17.359 10.109 1 97.25 180 TYR B C 1
ATOM 4545 O O . TYR B 1 180 ? 4.289 -17.906 11.211 1 97.25 180 TYR B O 1
ATOM 4553 N N . VAL B 1 181 ? 5.594 -17.188 9.508 1 96.94 181 VAL B N 1
ATOM 4554 C CA . VAL B 1 181 ? 6.805 -17.75 10.094 1 96.94 181 VAL B CA 1
ATOM 4555 C C . VAL B 1 181 ? 7.875 -16.672 10.211 1 96.94 181 VAL B C 1
ATOM 4557 O O . VAL B 1 181 ? 7.844 -15.672 9.492 1 96.94 181 VAL B O 1
ATOM 4560 N N . GLU B 1 182 ? 8.852 -16.875 11.07 1 93.75 182 GLU B N 1
ATOM 4561 C CA . GLU B 1 182 ? 9.961 -15.945 11.25 1 93.75 182 GLU B CA 1
ATOM 4562 C C . GLU B 1 182 ? 10.945 -16.031 10.086 1 93.75 182 GLU B C 1
ATOM 4564 O O . GLU B 1 182 ? 11.555 -15.023 9.711 1 93.75 182 GLU B O 1
ATOM 4569 N N . LYS B 1 183 ? 11.086 -17.234 9.602 1 93.69 183 LYS B N 1
ATOM 4570 C CA . LYS B 1 183 ? 12 -17.5 8.492 1 93.69 183 LYS B CA 1
ATOM 4571 C C . LYS B 1 183 ? 11.32 -18.344 7.418 1 93.69 183 LYS B C 1
ATOM 4573 O O . LYS B 1 183 ? 10.57 -19.281 7.73 1 93.69 183 LYS B O 1
ATOM 4578 N N . LEU B 1 184 ? 11.602 -17.953 6.238 1 94.31 184 LEU B N 1
ATOM 4579 C CA . LEU B 1 184 ? 11.07 -18.734 5.129 1 94.31 184 LEU B CA 1
ATOM 4580 C C . LEU B 1 184 ? 12 -19.891 4.781 1 94.31 184 LEU B C 1
ATOM 4582 O O . LEU B 1 184 ? 12.992 -19.703 4.078 1 94.31 184 LEU B O 1
ATOM 4586 N N . GLU B 1 185 ? 11.633 -21.031 5.156 1 95.44 185 GLU B N 1
ATOM 4587 C CA . GLU B 1 185 ? 12.438 -22.219 4.867 1 95.44 185 GLU B CA 1
ATOM 4588 C C . GLU B 1 185 ? 12.117 -22.781 3.486 1 95.44 185 GLU B C 1
ATOM 4590 O O . GLU B 1 185 ? 10.945 -22.844 3.094 1 95.44 185 GLU B O 1
ATOM 4595 N N . ILE B 1 186 ? 13.141 -23.125 2.826 1 93.44 186 ILE B N 1
ATOM 4596 C CA . ILE B 1 186 ? 13.023 -23.719 1.494 1 93.44 186 ILE B CA 1
ATOM 4597 C C . ILE B 1 186 ? 12.656 -25.188 1.608 1 93.44 186 ILE B C 1
ATOM 4599 O O . ILE B 1 186 ? 13.141 -25.891 2.5 1 93.44 186 ILE B O 1
ATOM 4603 N N . ILE B 1 187 ? 11.836 -25.641 0.739 1 93.19 187 ILE B N 1
ATOM 4604 C CA . ILE B 1 187 ? 11.391 -27.031 0.78 1 93.19 187 ILE B CA 1
ATOM 4605 C C . ILE B 1 187 ? 11.984 -27.797 -0.396 1 93.19 187 ILE B C 1
ATOM 4607 O O . ILE B 1 187 ? 12.055 -27.281 -1.513 1 93.19 187 ILE B O 1
ATOM 4611 N N . LYS B 1 188 ? 12.375 -29.031 -0.16 1 89.5 188 LYS B N 1
ATOM 4612 C CA . LYS B 1 188 ? 12.922 -29.891 -1.21 1 89.5 188 LYS B CA 1
ATOM 4613 C C . LYS B 1 188 ? 11.812 -30.406 -2.119 1 89.5 188 LYS B C 1
ATOM 4615 O O . LYS B 1 188 ? 11.039 -31.297 -1.725 1 89.5 188 LYS B O 1
ATOM 4620 N N . MET B 1 189 ? 11.828 -29.969 -3.293 1 87.69 189 MET B N 1
ATOM 4621 C CA . MET B 1 189 ? 10.758 -30.266 -4.242 1 87.69 189 MET B CA 1
ATOM 4622 C C . MET B 1 189 ? 10.695 -31.75 -4.559 1 87.69 189 MET B C 1
ATOM 4624 O O . MET B 1 189 ? 9.609 -32.312 -4.699 1 87.69 189 MET B O 1
ATOM 4628 N N . PHE B 1 190 ? 11.836 -32.344 -4.609 1 83.31 190 PHE B N 1
ATOM 4629 C CA . PHE B 1 190 ? 11.891 -33.75 -5.062 1 83.31 190 PHE B CA 1
ATOM 4630 C C . PHE B 1 190 ? 12.344 -34.656 -3.934 1 83.31 190 PHE B C 1
ATOM 4632 O O . PHE B 1 190 ? 13.031 -35.656 -4.172 1 83.31 190 PHE B O 1
ATOM 4639 N N . ASP B 1 191 ? 11.938 -34.25 -2.768 1 83.19 191 ASP B N 1
ATOM 4640 C CA . ASP B 1 191 ? 12.164 -35.125 -1.629 1 83.19 191 ASP B CA 1
ATOM 4641 C C . ASP B 1 191 ? 11.445 -36.469 -1.822 1 83.19 191 ASP B C 1
ATOM 4643 O O . ASP B 1 191 ? 10.383 -36.531 -2.451 1 83.19 191 ASP B O 1
ATOM 4647 N N . GLU B 1 192 ? 12.031 -37.531 -1.282 1 78.94 192 GLU B N 1
ATOM 4648 C CA . GLU B 1 192 ? 11.5 -38.875 -1.446 1 78.94 192 GLU B CA 1
ATOM 4649 C C . GLU B 1 192 ? 10.094 -39 -0.848 1 78.94 192 GLU B C 1
ATOM 4651 O O . GLU B 1 192 ? 9.305 -39.844 -1.255 1 78.94 192 GLU B O 1
ATOM 4656 N N . ASN B 1 193 ? 9.852 -38.094 0.071 1 80.44 193 ASN B N 1
ATOM 4657 C CA . ASN B 1 193 ? 8.562 -38.125 0.741 1 80.44 193 ASN B CA 1
ATOM 4658 C C . ASN B 1 193 ? 7.453 -37.562 -0.143 1 80.44 193 ASN B C 1
ATOM 4660 O O . ASN B 1 193 ? 6.27 -37.719 0.166 1 80.44 193 ASN B O 1
ATOM 4664 N N . PHE B 1 194 ? 7.855 -36.938 -1.262 1 84 194 PHE B N 1
ATOM 4665 C CA . PHE B 1 194 ? 6.867 -36.344 -2.141 1 84 194 PHE B CA 1
ATOM 4666 C C . PHE B 1 194 ? 6.77 -37.094 -3.459 1 84 194 PHE B C 1
ATOM 4668 O O . PHE B 1 194 ? 7.77 -37.281 -4.156 1 84 194 PHE B O 1
ATOM 4675 N N . LYS B 1 195 ? 5.668 -37.625 -3.752 1 78.56 195 LYS B N 1
ATOM 4676 C CA . LYS B 1 195 ? 5.449 -38.312 -5.016 1 78.56 195 LYS B CA 1
ATOM 4677 C C . LYS B 1 195 ? 5.031 -37.344 -6.117 1 78.56 195 LYS B C 1
ATOM 4679 O O . LYS B 1 195 ? 5.184 -37.625 -7.305 1 78.56 195 LYS B O 1
ATOM 4684 N N . THR B 1 196 ? 4.484 -36.25 -5.727 1 82 196 THR B N 1
ATOM 4685 C CA . THR B 1 196 ? 4.062 -35.188 -6.625 1 82 196 THR B CA 1
ATOM 4686 C C . THR B 1 196 ? 4.477 -33.812 -6.074 1 82 196 THR B C 1
ATOM 4688 O O . THR B 1 196 ? 4.77 -33.688 -4.887 1 82 196 THR B O 1
ATOM 4691 N N . PRO B 1 197 ? 4.469 -32.875 -6.938 1 84 197 PRO B N 1
ATOM 4692 C CA . PRO B 1 197 ? 4.875 -31.531 -6.484 1 84 197 PRO B CA 1
ATOM 4693 C C . PRO B 1 197 ? 3.773 -30.812 -5.711 1 84 197 PRO B C 1
ATOM 4695 O O . PRO B 1 197 ? 3.961 -29.672 -5.285 1 84 197 PRO B O 1
ATOM 4698 N N . ASP B 1 198 ? 2.676 -31.422 -5.453 1 89.12 198 ASP B N 1
ATOM 4699 C CA . ASP B 1 198 ? 1.495 -30.781 -4.883 1 89.12 198 ASP B CA 1
ATOM 4700 C C . ASP B 1 198 ? 1.792 -30.203 -3.498 1 89.12 198 ASP B C 1
ATOM 4702 O O . ASP B 1 198 ? 1.499 -29.047 -3.225 1 89.12 198 ASP B O 1
ATOM 4706 N N . ILE B 1 199 ? 2.424 -31 -2.703 1 92.94 199 ILE B N 1
ATOM 4707 C CA . ILE B 1 199 ? 2.643 -30.609 -1.317 1 92.94 199 ILE B CA 1
ATOM 4708 C C . ILE B 1 199 ? 3.645 -29.453 -1.265 1 92.94 199 ILE B C 1
ATOM 4710 O O . ILE B 1 199 ? 3.389 -28.422 -0.631 1 92.94 199 ILE B O 1
ATOM 4714 N N . PRO B 1 200 ? 4.773 -29.547 -1.962 1 93.38 200 PRO B N 1
ATOM 4715 C CA . PRO B 1 200 ? 5.707 -28.422 -1.94 1 93.38 200 PRO B CA 1
ATOM 4716 C C . PRO B 1 200 ? 5.07 -27.125 -2.426 1 93.38 200 PRO B C 1
ATOM 4718 O O . PRO B 1 200 ? 5.293 -26.062 -1.831 1 93.38 200 PRO B O 1
ATOM 4721 N N . PHE B 1 201 ? 4.285 -27.234 -3.422 1 92.94 201 PHE B N 1
ATOM 4722 C CA . PHE B 1 201 ? 3.648 -26.031 -3.947 1 92.94 201 PHE B CA 1
ATOM 4723 C C . PHE B 1 201 ? 2.609 -25.5 -2.969 1 92.94 201 PHE B C 1
ATOM 4725 O O . PHE B 1 201 ? 2.482 -24.281 -2.787 1 92.94 201 PHE B O 1
ATOM 4732 N N . LEU B 1 202 ? 1.859 -26.406 -2.4 1 95.81 202 LEU B N 1
ATOM 4733 C CA . LEU B 1 202 ? 0.89 -26 -1.388 1 95.81 202 LEU B CA 1
ATOM 4734 C C . LEU B 1 202 ? 1.578 -25.281 -0.23 1 95.81 202 LEU B C 1
ATOM 4736 O O . LEU B 1 202 ? 1.097 -24.25 0.241 1 95.81 202 LEU B O 1
ATOM 4740 N N . TYR B 1 203 ? 2.705 -25.781 0.128 1 96.62 203 TYR B N 1
ATOM 4741 C CA . TYR B 1 203 ? 3.514 -25.188 1.181 1 96.62 203 TYR B CA 1
ATOM 4742 C C . TYR B 1 203 ? 3.957 -23.781 0.792 1 96.62 203 TYR B C 1
ATOM 4744 O O . TYR B 1 203 ? 3.736 -22.812 1.538 1 96.62 203 TYR B O 1
ATOM 4752 N N . THR B 1 204 ? 4.48 -23.594 -0.384 1 96.5 204 THR B N 1
ATOM 4753 C CA . THR B 1 204 ? 5.043 -22.312 -0.803 1 96.5 204 THR B CA 1
ATOM 4754 C C . THR B 1 204 ? 3.951 -21.266 -0.942 1 96.5 204 THR B C 1
ATOM 4756 O O . THR B 1 204 ? 4.203 -20.062 -0.756 1 96.5 204 THR B O 1
ATOM 4759 N N . THR B 1 205 ? 2.713 -21.688 -1.219 1 97.75 205 THR B N 1
ATOM 4760 C CA . THR B 1 205 ? 1.62 -20.75 -1.414 1 97.75 205 THR B CA 1
ATOM 4761 C C . THR B 1 205 ? 0.896 -20.469 -0.098 1 97.75 205 THR B C 1
ATOM 4763 O O . THR B 1 205 ? -0.12 -19.781 -0.073 1 97.75 205 THR B O 1
ATOM 4766 N N . THR B 1 206 ? 1.383 -21.062 1.005 1 98.25 206 THR B N 1
ATOM 4767 C CA . THR B 1 206 ? 0.671 -20.953 2.273 1 98.25 206 THR B CA 1
ATOM 4768 C C . THR B 1 206 ? 1.505 -20.172 3.287 1 98.25 206 THR B C 1
ATOM 4770 O O . THR B 1 206 ? 0.961 -19.578 4.223 1 98.25 206 THR B O 1
ATOM 4773 N N . ILE B 1 207 ? 2.781 -20.078 3.055 1 97.81 207 ILE B N 1
ATOM 4774 C CA . ILE B 1 207 ? 3.658 -19.531 4.086 1 97.81 207 ILE B CA 1
ATOM 4775 C C . ILE B 1 207 ? 4.004 -18.078 3.758 1 97.81 207 ILE B C 1
ATOM 4777 O O . ILE B 1 207 ? 4.156 -17.719 2.588 1 97.81 207 ILE B O 1
ATOM 4781 N N . LYS B 1 208 ? 4.105 -17.25 4.73 1 96.38 208 LYS B N 1
ATOM 4782 C CA . LYS B 1 208 ? 4.547 -15.852 4.652 1 96.38 208 LYS B CA 1
ATOM 4783 C C . LYS B 1 208 ? 5.387 -15.477 5.867 1 96.38 208 LYS B C 1
ATOM 4785 O O . LYS B 1 208 ? 5.312 -16.125 6.91 1 96.38 208 LYS B O 1
ATOM 4790 N N . LEU B 1 209 ? 6.125 -14.469 5.75 1 94.5 209 LEU B N 1
ATOM 4791 C CA . LEU B 1 209 ? 6.871 -13.953 6.891 1 94.5 209 LEU B CA 1
ATOM 4792 C C . LEU B 1 209 ? 5.93 -13.367 7.934 1 94.5 209 LEU B C 1
ATOM 4794 O O . LEU B 1 209 ? 4.875 -12.82 7.594 1 94.5 209 LEU B O 1
ATOM 4798 N N . LYS B 1 210 ? 6.355 -13.383 9.164 1 94.81 210 LYS B N 1
ATOM 4799 C CA . LYS B 1 210 ? 5.574 -12.922 10.312 1 94.81 210 LYS B CA 1
ATOM 4800 C C . LYS B 1 210 ? 5.227 -11.445 10.18 1 94.81 210 LYS B C 1
ATOM 4802 O O . LYS B 1 210 ? 4.203 -10.992 10.695 1 94.81 210 LYS B O 1
ATOM 4807 N N . GLU B 1 211 ? 5.953 -10.688 9.453 1 91 211 GLU B N 1
ATOM 4808 C CA . GLU B 1 211 ? 5.703 -9.273 9.227 1 91 211 GLU B CA 1
ATOM 4809 C C . GLU B 1 211 ? 4.324 -9.047 8.617 1 91 211 GLU B C 1
ATOM 4811 O O . GLU B 1 211 ? 3.717 -7.988 8.812 1 91 211 GLU B O 1
ATOM 4816 N N . TRP B 1 212 ? 3.803 -10.039 7.961 1 94.75 212 TRP B N 1
ATOM 4817 C CA . TRP B 1 212 ? 2.531 -9.906 7.258 1 94.75 212 TRP B CA 1
ATOM 4818 C C . TRP B 1 212 ? 1.376 -10.398 8.125 1 94.75 212 TRP B C 1
ATOM 4820 O O . TRP B 1 212 ? 0.223 -10.398 7.684 1 94.75 212 TRP B O 1
ATOM 4830 N N . GLU B 1 213 ? 1.596 -10.727 9.297 1 95.44 213 GLU B N 1
ATOM 4831 C CA . GLU B 1 213 ? 0.599 -11.367 10.156 1 95.44 213 GLU B CA 1
ATOM 4832 C C . GLU B 1 213 ? -0.606 -10.453 10.375 1 95.44 213 GLU B C 1
ATOM 4834 O O . GLU B 1 213 ? -1.717 -10.938 10.617 1 95.44 213 GLU B O 1
ATOM 4839 N N . TYR B 1 214 ? -0.438 -9.164 10.234 1 91.38 214 TYR B N 1
ATOM 4840 C CA . TYR B 1 214 ? -1.54 -8.227 10.43 1 91.38 214 TYR B CA 1
ATOM 4841 C C . TYR B 1 214 ? -2.656 -8.484 9.422 1 91.38 214 TYR B C 1
ATOM 4843 O O . TYR B 1 214 ? -3.801 -8.078 9.641 1 91.38 214 TYR B O 1
ATOM 4851 N N . GLU B 1 215 ? -2.373 -9.164 8.336 1 94.44 215 GLU B N 1
ATOM 4852 C CA . GLU B 1 215 ? -3.361 -9.438 7.293 1 94.44 215 GLU B CA 1
ATOM 4853 C C . GLU B 1 215 ? -4.391 -10.461 7.762 1 94.44 215 GLU B C 1
ATOM 4855 O O . GLU B 1 215 ? -5.523 -10.469 7.277 1 94.44 215 GLU B O 1
ATOM 4860 N N . GLN B 1 216 ? -3.977 -11.32 8.719 1 96.19 216 GLN B N 1
ATOM 4861 C CA . GLN B 1 216 ? -4.832 -12.43 9.125 1 96.19 216 GLN B CA 1
ATOM 4862 C C . GLN B 1 216 ? -5.469 -13.109 7.91 1 96.19 216 GLN B C 1
ATOM 4864 O O . GLN B 1 216 ? -6.691 -13.258 7.852 1 96.19 216 GLN B O 1
ATOM 4869 N N . GLU B 1 217 ? -4.621 -13.562 7.07 1 97.31 217 GLU B N 1
ATOM 4870 C CA . GLU B 1 217 ? -5.023 -13.969 5.727 1 97.31 217 GLU B CA 1
ATOM 4871 C C . GLU B 1 217 ? -5.539 -15.406 5.707 1 97.31 217 GLU B C 1
ATOM 4873 O O . GLU B 1 217 ? -4.961 -16.281 6.352 1 97.31 217 GLU B O 1
ATOM 4878 N N . TRP B 1 218 ? -6.621 -15.617 5.113 1 98.5 218 TRP B N 1
ATOM 4879 C CA . TRP B 1 218 ? -7.074 -16.906 4.602 1 98.5 218 TRP B CA 1
ATOM 4880 C C . TRP B 1 218 ? -6.98 -16.953 3.082 1 98.5 218 TRP B C 1
ATOM 4882 O O . TRP B 1 218 ? -7.332 -15.984 2.402 1 98.5 218 TRP B O 1
ATOM 4892 N N . ARG B 1 219 ? -6.465 -18.047 2.623 1 98.38 219 ARG B N 1
ATOM 4893 C CA . ARG B 1 219 ? -6.238 -18.156 1.186 1 98.38 219 ARG B CA 1
ATOM 4894 C C . ARG B 1 219 ? -7.082 -19.266 0.574 1 98.38 219 ARG B C 1
ATOM 4896 O O . ARG B 1 219 ? -7.195 -20.344 1.148 1 98.38 219 ARG B O 1
ATOM 4903 N N . LEU B 1 220 ? -7.719 -18.953 -0.473 1 98.5 220 LEU B N 1
ATOM 4904 C CA . LEU B 1 220 ? -8.398 -19.922 -1.307 1 98.5 220 LEU B CA 1
ATOM 4905 C C . LEU B 1 220 ? -7.609 -20.203 -2.58 1 98.5 220 LEU B C 1
ATOM 4907 O O . LEU B 1 220 ? -7.492 -19.344 -3.445 1 98.5 220 LEU B O 1
ATOM 4911 N N . SER B 1 221 ? -7.031 -21.375 -2.666 1 98 221 SER B N 1
ATOM 4912 C CA . SER B 1 221 ? -6.375 -21.812 -3.893 1 98 221 SER B CA 1
ATOM 4913 C C . SER B 1 221 ? -7.367 -22.484 -4.84 1 98 221 SER B C 1
ATOM 4915 O O . SER B 1 221 ? -8.109 -23.375 -4.441 1 98 221 SER B O 1
ATOM 4917 N N . ILE B 1 222 ? -7.34 -22.016 -6.031 1 98.06 222 ILE B N 1
ATOM 4918 C CA . ILE B 1 222 ? -8.188 -22.562 -7.078 1 98.06 222 ILE B CA 1
ATOM 4919 C C . ILE B 1 222 ? -7.324 -23.25 -8.141 1 98.06 222 ILE B C 1
ATOM 4921 O O . ILE B 1 222 ? -6.332 -22.672 -8.602 1 98.06 222 ILE B O 1
ATOM 4925 N N . TYR B 1 223 ? -7.688 -24.469 -8.492 1 97 223 TYR B N 1
ATOM 4926 C CA . TYR B 1 223 ? -6.953 -25.219 -9.508 1 97 223 TYR B CA 1
ATOM 4927 C C . TYR B 1 223 ? -7.812 -25.438 -10.75 1 97 223 TYR B C 1
ATOM 4929 O O . TYR B 1 223 ? -8.953 -25.875 -10.656 1 97 223 TYR B O 1
ATOM 4937 N N . LYS B 1 224 ? -7.297 -25.031 -11.867 1 97.38 224 LYS B N 1
ATOM 4938 C CA . LYS B 1 224 ? -7.855 -25.312 -13.188 1 97.38 224 LYS B CA 1
ATOM 4939 C C . LYS B 1 224 ? -6.824 -25.984 -14.086 1 97.38 224 LYS B C 1
ATOM 4941 O O . LYS B 1 224 ? -5.668 -26.156 -13.695 1 97.38 224 LYS B O 1
ATOM 4946 N N . GLU B 1 225 ? -7.199 -26.359 -15.227 1 95.62 225 GLU B N 1
ATOM 4947 C CA . GLU B 1 225 ? -6.32 -27.094 -16.141 1 95.62 225 GLU B CA 1
ATOM 4948 C C . GLU B 1 225 ? -5.16 -26.219 -16.594 1 95.62 225 GLU B C 1
ATOM 4950 O O . GLU B 1 225 ? -4.016 -26.672 -16.641 1 95.62 225 GLU B O 1
ATOM 4955 N N . ASP B 1 226 ? -5.484 -24.984 -16.922 1 96.44 226 ASP B N 1
ATOM 4956 C CA . ASP B 1 226 ? -4.473 -24.109 -17.516 1 96.44 226 ASP B CA 1
ATOM 4957 C C . ASP B 1 226 ? -4.941 -22.656 -17.531 1 96.44 226 ASP B C 1
ATOM 4959 O O . ASP B 1 226 ? -5.609 -22.234 -18.484 1 96.44 226 ASP B O 1
ATOM 4963 N N . MET B 1 227 ? -4.461 -21.828 -16.578 1 97.31 227 MET B N 1
ATOM 4964 C CA . MET B 1 227 ? -4.938 -20.453 -16.453 1 97.31 227 MET B CA 1
ATOM 4965 C C . MET B 1 227 ? -3.916 -19.469 -17.016 1 97.31 227 MET B C 1
ATOM 4967 O O . MET B 1 227 ? -4.07 -18.25 -16.875 1 97.31 227 MET B O 1
ATOM 4971 N N . GLY B 1 228 ? -2.879 -19.891 -17.609 1 96.19 228 GLY B N 1
ATOM 4972 C CA . GLY B 1 228 ? -1.883 -19.031 -18.219 1 96.19 228 GLY B CA 1
ATOM 4973 C C . GLY B 1 228 ? -0.905 -18.453 -17.219 1 96.19 228 GLY B C 1
ATOM 4974 O O . GLY B 1 228 ? -0.981 -18.75 -16.031 1 96.19 228 GLY B O 1
ATOM 4975 N N . ILE B 1 229 ? 0.114 -17.688 -17.75 1 96.31 229 ILE B N 1
ATOM 4976 C CA . ILE B 1 229 ? 1.176 -17.094 -16.953 1 96.31 229 ILE B CA 1
ATOM 4977 C C . ILE B 1 229 ? 1.403 -15.648 -17.406 1 96.31 229 ILE B C 1
ATOM 4979 O O . ILE B 1 229 ? 1.767 -15.406 -18.562 1 96.31 229 ILE B O 1
ATOM 4983 N N . PRO B 1 230 ? 1.162 -14.719 -16.531 1 95.75 230 PRO B N 1
ATOM 4984 C CA . PRO B 1 230 ? 1.438 -13.32 -16.891 1 95.75 230 PRO B CA 1
ATOM 4985 C C . PRO B 1 230 ? 2.904 -12.945 -16.688 1 95.75 230 PRO B C 1
ATOM 4987 O O . PRO B 1 230 ? 3.213 -12.023 -15.93 1 95.75 230 PRO B O 1
ATOM 4990 N N . ALA B 1 231 ? 3.779 -13.492 -17.453 1 93.19 231 ALA B N 1
ATOM 4991 C CA . ALA B 1 231 ? 5.223 -13.367 -17.266 1 93.19 231 ALA B CA 1
ATOM 4992 C C . ALA B 1 231 ? 5.719 -11.992 -17.719 1 93.19 231 ALA B C 1
ATOM 4994 O O . ALA B 1 231 ? 6.723 -11.492 -17.203 1 93.19 231 ALA B O 1
ATOM 4995 N N . SER B 1 232 ? 5.008 -11.336 -18.625 1 92.69 232 SER B N 1
ATOM 4996 C CA . SER B 1 232 ? 5.457 -10.078 -19.219 1 92.69 232 SER B CA 1
ATOM 4997 C C . SER B 1 232 ? 5.527 -8.969 -18.172 1 92.69 232 SER B C 1
ATOM 4999 O O . SER B 1 232 ? 6.238 -7.98 -18.359 1 92.69 232 SER B O 1
ATOM 5001 N N . ILE B 1 233 ? 4.801 -9.117 -17.125 1 90.56 233 ILE B N 1
ATOM 5002 C CA . ILE B 1 233 ? 4.758 -8.07 -16.125 1 90.56 233 ILE B CA 1
ATOM 5003 C C . ILE B 1 233 ? 6.086 -8.031 -15.359 1 90.56 233 ILE B C 1
ATOM 5005 O O . ILE B 1 233 ? 6.539 -6.965 -14.945 1 90.56 233 ILE B O 1
ATOM 5009 N N . LEU B 1 234 ? 6.715 -9.156 -15.219 1 89.56 234 LEU B N 1
ATOM 5010 C CA . LEU B 1 234 ? 7.922 -9.25 -14.406 1 89.56 234 LEU B CA 1
ATOM 5011 C C . LEU B 1 234 ? 9.172 -9.289 -15.281 1 89.56 234 LEU B C 1
ATOM 5013 O O . LEU B 1 234 ? 10.211 -8.734 -14.922 1 89.56 234 LEU B O 1
ATOM 5017 N N . TYR B 1 235 ? 9.016 -9.945 -16.438 1 90.31 235 TYR B N 1
ATOM 5018 C CA . TYR B 1 235 ? 10.195 -10.227 -17.25 1 90.31 235 TYR B CA 1
ATOM 5019 C C . TYR B 1 235 ? 10.141 -9.484 -18.578 1 90.31 235 TYR B C 1
ATOM 5021 O O . TYR B 1 235 ? 9.367 -9.844 -19.469 1 90.31 235 TYR B O 1
ATOM 5029 N N . PRO B 1 236 ? 11.039 -8.586 -18.703 1 92.88 236 PRO B N 1
ATOM 5030 C CA . PRO B 1 236 ? 11.039 -7.805 -19.938 1 92.88 236 PRO B CA 1
ATOM 5031 C C . PRO B 1 236 ? 11.211 -8.664 -21.188 1 92.88 236 PRO B C 1
ATOM 5033 O O . PRO B 1 236 ? 12.078 -9.539 -21.219 1 92.88 236 PRO B O 1
ATOM 5036 N N . GLY B 1 237 ? 10.43 -8.398 -22.125 1 90.38 237 GLY B N 1
ATOM 5037 C CA . GLY B 1 237 ? 10.57 -9.055 -23.422 1 90.38 237 GLY B CA 1
ATOM 5038 C C . GLY B 1 237 ? 9.922 -10.422 -23.469 1 90.38 237 GLY B C 1
ATOM 5039 O O . GLY B 1 237 ? 9.883 -11.062 -24.516 1 90.38 237 GLY B O 1
ATOM 5040 N N . VAL B 1 238 ? 9.453 -10.906 -22.391 1 90.75 238 VAL B N 1
ATOM 5041 C CA . VAL B 1 238 ? 8.82 -12.219 -22.344 1 90.75 238 VAL B CA 1
ATOM 5042 C C . VAL B 1 238 ? 7.328 -12.078 -22.625 1 90.75 238 VAL B C 1
ATOM 5044 O O . VAL B 1 238 ? 6.672 -11.164 -22.125 1 90.75 238 VAL B O 1
ATOM 5047 N N . ILE B 1 239 ? 6.824 -12.953 -23.391 1 91.69 239 ILE B N 1
ATOM 5048 C CA . ILE B 1 239 ? 5.414 -12.922 -23.75 1 91.69 239 ILE B CA 1
ATOM 5049 C C . ILE B 1 239 ? 4.605 -13.742 -22.75 1 91.69 239 ILE B C 1
ATOM 5051 O O . ILE B 1 239 ? 5.043 -14.82 -22.328 1 91.69 239 ILE B O 1
ATOM 5055 N N . ASP B 1 240 ? 3.469 -13.25 -22.438 1 94.62 240 ASP B N 1
ATOM 5056 C CA . ASP B 1 240 ? 2.57 -13.992 -21.547 1 94.62 240 ASP B CA 1
ATOM 5057 C C . ASP B 1 240 ? 2.15 -15.32 -22.172 1 94.62 240 ASP B C 1
ATOM 5059 O O . ASP B 1 240 ? 1.959 -15.406 -23.391 1 94.62 240 ASP B O 1
ATOM 5063 N N . TYR B 1 241 ? 2.059 -16.344 -21.375 1 94.5 241 TYR B N 1
ATOM 5064 C CA . TYR B 1 241 ? 1.477 -17.609 -21.812 1 94.5 241 TYR B CA 1
ATOM 5065 C C . TYR B 1 241 ? -0.035 -17.609 -21.609 1 94.5 241 TYR B C 1
ATOM 5067 O O . TYR B 1 241 ? -0.522 -17.516 -20.484 1 94.5 241 TYR B O 1
ATOM 5075 N N . GLU B 1 242 ? -0.696 -17.688 -22.75 1 93.5 242 GLU B N 1
ATOM 5076 C CA . GLU B 1 242 ? -2.154 -17.703 -22.672 1 93.5 242 GLU B CA 1
ATOM 5077 C C . GLU B 1 242 ? -2.682 -19.078 -22.312 1 93.5 242 GLU B C 1
ATOM 5079 O O . GLU B 1 242 ? -2.311 -20.078 -22.953 1 93.5 242 GLU B O 1
ATOM 5084 N N . GLY B 1 243 ? -3.344 -19.266 -21.297 1 93.44 243 GLY B N 1
ATOM 5085 C CA . GLY B 1 243 ? -3.932 -20.531 -20.875 1 93.44 243 GLY B CA 1
ATOM 5086 C C . GLY B 1 243 ? -5.27 -20.812 -21.531 1 93.44 243 GLY B C 1
ATOM 5087 O O . GLY B 1 243 ? -5.691 -20.094 -22.438 1 93.44 243 GLY B O 1
ATOM 5088 N N . LYS B 1 244 ? -5.848 -21.969 -21.219 1 95.12 244 LYS B N 1
ATOM 5089 C CA . LYS B 1 244 ? -7.133 -22.422 -21.734 1 95.12 244 LYS B CA 1
ATOM 5090 C C . LYS B 1 244 ? -8.289 -21.891 -20.891 1 95.12 244 LYS B C 1
ATOM 5092 O O . LYS B 1 244 ? -9.406 -21.734 -21.391 1 95.12 244 LYS B O 1
ATOM 5097 N N . ASN B 1 245 ? -7.973 -21.672 -19.641 1 97.06 245 ASN B N 1
ATOM 5098 C CA . ASN B 1 245 ? -8.992 -21.234 -18.688 1 97.06 245 ASN B CA 1
ATOM 5099 C C . ASN B 1 245 ? -8.789 -19.781 -18.281 1 97.06 245 ASN B C 1
ATOM 5101 O O . ASN B 1 245 ? -7.664 -19.281 -18.281 1 97.06 245 ASN B O 1
ATOM 5105 N N . ASN B 1 246 ? -9.875 -19.125 -17.969 1 95.56 246 ASN B N 1
ATOM 5106 C CA . ASN B 1 246 ? -9.766 -17.797 -17.359 1 95.56 246 ASN B CA 1
ATOM 5107 C C . ASN B 1 246 ? -9.367 -17.891 -15.883 1 95.56 246 ASN B C 1
ATOM 5109 O O . ASN B 1 246 ? -9.359 -18.984 -15.312 1 95.56 246 ASN B O 1
ATOM 5113 N N . ARG B 1 247 ? -9.055 -16.828 -15.297 1 97.12 247 ARG B N 1
ATOM 5114 C CA . ARG B 1 247 ? -8.617 -16.812 -13.906 1 97.12 247 ARG B CA 1
ATOM 5115 C C . ARG B 1 247 ? -9.727 -16.281 -12.992 1 97.12 247 ARG B C 1
ATOM 5117 O O . ARG B 1 247 ? -9.453 -15.539 -12.047 1 97.12 247 ARG B O 1
ATOM 5124 N N . PHE B 1 248 ? -10.93 -16.625 -13.258 1 97.06 248 PHE B N 1
ATOM 5125 C CA . PHE B 1 248 ? -12.016 -16.109 -12.43 1 97.06 248 PHE B CA 1
ATOM 5126 C C . PHE B 1 248 ? -12.742 -17.234 -11.727 1 97.06 248 PHE B C 1
ATOM 5128 O O . PHE B 1 248 ? -12.844 -18.344 -12.258 1 97.06 248 PHE B O 1
ATOM 5135 N N . PHE B 1 249 ? -13.133 -16.969 -10.523 1 97 249 PHE B N 1
ATOM 5136 C CA . PHE B 1 249 ? -14.039 -17.734 -9.672 1 97 249 PHE B CA 1
ATOM 5137 C C . PHE B 1 249 ? -15.375 -17.016 -9.523 1 97 249 PHE B C 1
ATOM 5139 O O . PHE B 1 249 ? -15.422 -15.875 -9.039 1 97 249 PHE B O 1
ATOM 5146 N N . LYS B 1 250 ? -16.438 -17.656 -9.969 1 98.25 250 LYS B N 1
ATOM 5147 C CA . LYS B 1 250 ? -17.75 -17.016 -9.898 1 98.25 250 LYS B CA 1
ATOM 5148 C C . LYS B 1 250 ? -18.469 -17.391 -8.602 1 98.25 250 LYS B C 1
ATOM 5150 O O . LYS B 1 250 ? -18.328 -18.516 -8.117 1 98.25 250 LYS B O 1
ATOM 5155 N N . TYR B 1 251 ? -19.203 -16.484 -8.062 1 98.56 251 TYR B N 1
ATOM 5156 C CA . TYR B 1 251 ? -20.016 -16.734 -6.883 1 98.56 251 TYR B CA 1
ATOM 5157 C C . TYR B 1 251 ? -21.406 -16.109 -7.035 1 98.56 251 TYR B C 1
ATOM 5159 O O . TYR B 1 251 ? -21.656 -15.375 -7.988 1 98.56 251 TYR B O 1
ATOM 5167 N N . SER B 1 252 ? -22.312 -16.453 -6.145 1 98.25 252 SER B N 1
ATOM 5168 C CA . SER B 1 252 ? -23.688 -15.961 -6.168 1 98.25 252 SER B CA 1
ATOM 5169 C C . SER B 1 252 ? -23.844 -14.68 -5.359 1 98.25 252 SER B C 1
ATOM 5171 O O . SER B 1 252 ? -23.062 -14.438 -4.43 1 98.25 252 SER B O 1
ATOM 5173 N N . LYS B 1 253 ? -24.828 -13.914 -5.762 1 98.12 253 LYS B N 1
ATOM 5174 C CA . LYS B 1 253 ? -25.078 -12.664 -5.051 1 98.12 253 LYS B CA 1
ATOM 5175 C C . LYS B 1 253 ? -25.359 -12.922 -3.572 1 98.12 253 LYS B C 1
ATOM 5177 O O . LYS B 1 253 ? -24.984 -12.125 -2.713 1 98.12 253 LYS B O 1
ATOM 5182 N N . GLU B 1 254 ? -26 -14.047 -3.27 1 97.44 254 GLU B N 1
ATOM 5183 C CA . GLU B 1 254 ? -26.391 -14.414 -1.908 1 97.44 254 GLU B CA 1
ATOM 5184 C C . GLU B 1 254 ? -25.156 -14.641 -1.033 1 97.44 254 GLU B C 1
ATOM 5186 O O . GLU B 1 254 ? -25.25 -14.633 0.196 1 97.44 254 GLU B O 1
ATOM 5191 N N . THR B 1 255 ? -24.047 -14.875 -1.665 1 98.44 255 THR B N 1
ATOM 5192 C CA . THR B 1 255 ? -22.797 -15.109 -0.952 1 98.44 255 THR B CA 1
ATOM 5193 C C . THR B 1 255 ? -22.297 -13.82 -0.313 1 98.44 255 THR B C 1
ATOM 5195 O O . THR B 1 255 ? -21.547 -13.859 0.671 1 98.44 255 THR B O 1
ATOM 5198 N N . ILE B 1 256 ? -22.719 -12.648 -0.858 1 98.69 256 ILE B N 1
ATOM 5199 C CA . ILE B 1 256 ? -22.312 -11.344 -0.329 1 98.69 256 ILE B CA 1
ATOM 5200 C C . ILE B 1 256 ? -23.203 -10.977 0.865 1 98.69 256 ILE B C 1
ATOM 5202 O O . ILE B 1 256 ? -24.422 -10.883 0.739 1 98.69 256 ILE B O 1
ATOM 5206 N N . LYS B 1 257 ? -22.594 -10.805 1.97 1 97.81 257 LYS B N 1
ATOM 5207 C CA . LYS B 1 257 ? -23.312 -10.422 3.176 1 97.81 257 LYS B CA 1
ATOM 5208 C C . LYS B 1 257 ? -23.406 -8.906 3.314 1 97.81 257 LYS B C 1
ATOM 5210 O O . LYS B 1 257 ? -24.453 -8.375 3.703 1 97.81 257 LYS B O 1
ATOM 5215 N N . SER B 1 258 ? -22.344 -8.211 3.027 1 96.94 258 SER B N 1
ATOM 5216 C CA . SER B 1 258 ? -22.344 -6.75 3.104 1 96.94 258 SER B CA 1
ATOM 5217 C C . SER B 1 258 ? -21.188 -6.156 2.307 1 96.94 258 SER B C 1
ATOM 5219 O O . SER B 1 258 ? -20.266 -6.879 1.903 1 96.94 258 SER B O 1
ATOM 5221 N N . ILE B 1 259 ? -21.312 -4.902 2.01 1 97.88 259 ILE B N 1
ATOM 5222 C CA . ILE B 1 259 ? -20.266 -4.117 1.366 1 97.88 259 ILE B CA 1
ATOM 5223 C C . ILE B 1 259 ? -19.969 -2.873 2.203 1 97.88 259 ILE B C 1
ATOM 5225 O O . ILE B 1 259 ? -20.875 -2.152 2.604 1 97.88 259 ILE B O 1
ATOM 5229 N N . SER B 1 260 ? -18.703 -2.678 2.502 1 96.44 260 SER B N 1
ATOM 5230 C CA . SER B 1 260 ? -18.281 -1.502 3.256 1 96.44 260 SER B CA 1
ATOM 5231 C C . SER B 1 260 ? -17.406 -0.58 2.402 1 96.44 260 SER B C 1
ATOM 5233 O O . SER B 1 260 ? -16.438 -1.023 1.791 1 96.44 260 SER B O 1
ATOM 5235 N N . LEU B 1 261 ? -17.797 0.678 2.414 1 97.06 261 LEU B N 1
ATOM 5236 C CA . LEU B 1 261 ? -17.047 1.686 1.676 1 97.06 261 LEU B CA 1
ATOM 5237 C C . LEU B 1 261 ? -16 2.34 2.564 1 97.06 261 LEU B C 1
ATOM 5239 O O . LEU B 1 261 ? -16.203 2.498 3.77 1 97.06 261 LEU B O 1
ATOM 5243 N N . GLY B 1 262 ? -14.891 2.67 1.954 1 95.12 262 GLY B N 1
ATOM 5244 C CA . GLY B 1 262 ? -13.859 3.381 2.689 1 95.12 262 GLY B CA 1
ATOM 5245 C C . GLY B 1 262 ? -14.273 4.785 3.092 1 95.12 262 GLY B C 1
ATOM 5246 O O . GLY B 1 262 ? -15.203 5.352 2.516 1 95.12 262 GLY B O 1
ATOM 5247 N N . LYS B 1 263 ? -13.555 5.348 3.955 1 91.75 263 LYS B N 1
ATOM 5248 C CA . LYS B 1 263 ? -13.859 6.676 4.488 1 91.75 263 LYS B CA 1
ATOM 5249 C C . LYS B 1 263 ? -13.766 7.738 3.398 1 91.75 263 LYS B C 1
ATOM 5251 O O . LYS B 1 263 ? -14.508 8.727 3.422 1 91.75 263 LYS B O 1
ATOM 5256 N N . HIS B 1 264 ? -12.883 7.5 2.479 1 93.88 264 HIS B N 1
ATOM 5257 C CA . HIS B 1 264 ? -12.672 8.453 1.395 1 93.88 264 HIS B CA 1
ATOM 5258 C C . HIS B 1 264 ? -13.25 7.934 0.082 1 93.88 264 HIS B C 1
ATOM 5260 O O . HIS B 1 264 ? -12.781 8.305 -0.996 1 93.88 264 HIS B O 1
ATOM 5266 N N . PHE B 1 265 ? -14.211 7.062 0.199 1 96.56 265 PHE B N 1
ATOM 5267 C CA . PHE B 1 265 ? -14.852 6.543 -1.005 1 96.56 265 PHE B CA 1
ATOM 5268 C C . PHE B 1 265 ? -15.438 7.672 -1.84 1 96.56 265 PHE B C 1
ATOM 5270 O O . PHE B 1 265 ? -15.32 7.672 -3.066 1 96.56 265 PHE B O 1
ATOM 5277 N N . PHE B 1 266 ? -16.172 8.562 -1.16 1 96.19 266 PHE B N 1
ATOM 5278 C CA . PHE B 1 266 ? -16.625 9.812 -1.757 1 96.19 266 PHE B CA 1
ATOM 5279 C C . PHE B 1 266 ? -15.711 10.961 -1.354 1 96.19 266 PHE B C 1
ATOM 5281 O O . PHE B 1 266 ? -15.836 11.5 -0.251 1 96.19 266 PHE B O 1
ATOM 5288 N N . SER B 1 267 ? -14.828 11.297 -2.139 1 93.75 267 SER B N 1
ATOM 5289 C CA . SER B 1 267 ? -13.836 12.32 -1.825 1 93.75 267 SER B CA 1
ATOM 5290 C C . SER B 1 267 ? -13.656 13.289 -2.986 1 93.75 267 SER B C 1
ATOM 5292 O O . SER B 1 267 ? -14.414 13.25 -3.959 1 93.75 267 SER B O 1
ATOM 5294 N N . GLY B 1 268 ? -12.688 14.148 -2.828 1 92.94 268 GLY B N 1
ATOM 5295 C CA . GLY B 1 268 ? -12.422 15.125 -3.875 1 92.94 268 GLY B CA 1
ATOM 5296 C C . GLY B 1 268 ? -11.867 14.492 -5.141 1 92.94 268 GLY B C 1
ATOM 5297 O O . GLY B 1 268 ? -11.805 15.148 -6.188 1 92.94 268 GLY B O 1
ATOM 5298 N N . ARG B 1 269 ? -11.57 13.266 -5.09 1 89.75 269 ARG B N 1
ATOM 5299 C CA . ARG B 1 269 ? -10.992 12.57 -6.238 1 89.75 269 ARG B CA 1
ATOM 5300 C C . ARG B 1 269 ? -12.086 12.133 -7.215 1 89.75 269 ARG B C 1
ATOM 5302 O O . ARG B 1 269 ? -11.836 12.016 -8.414 1 89.75 269 ARG B O 1
ATOM 5309 N N . ASN B 1 270 ? -13.273 11.898 -6.645 1 94.75 270 ASN B N 1
ATOM 5310 C CA . ASN B 1 270 ? -14.297 11.328 -7.516 1 94.75 270 ASN B CA 1
ATOM 5311 C C . ASN B 1 270 ? -15.617 12.078 -7.402 1 94.75 270 ASN B C 1
ATOM 5313 O O . ASN B 1 270 ? -16.547 11.82 -8.164 1 94.75 270 ASN B O 1
ATOM 5317 N N . CYS B 1 271 ? -15.625 13.023 -6.516 1 96.56 271 CYS B N 1
ATOM 5318 C CA . CYS B 1 271 ? -16.828 13.82 -6.336 1 96.56 271 CYS B CA 1
ATOM 5319 C C . CYS B 1 271 ? -16.578 15.281 -6.676 1 96.56 271 CYS B C 1
ATOM 5321 O O . CYS B 1 271 ? -15.531 15.836 -6.332 1 96.56 271 CYS B O 1
ATOM 5323 N N . GLU B 1 272 ? -17.562 15.852 -7.273 1 95.5 272 GLU B N 1
ATOM 5324 C CA . GLU B 1 272 ? -17.516 17.25 -7.668 1 95.5 272 GLU B CA 1
ATOM 5325 C C . GLU B 1 272 ? -17.922 18.172 -6.52 1 95.5 272 GLU B C 1
ATOM 5327 O O . GLU B 1 272 ? -17.328 19.234 -6.32 1 95.5 272 GLU B O 1
ATOM 5332 N N . LYS B 1 273 ? -18.953 17.703 -5.836 1 94.25 273 LYS B N 1
ATOM 5333 C CA . LYS B 1 273 ? -19.469 18.547 -4.758 1 94.25 273 LYS B CA 1
ATOM 5334 C C . LYS B 1 273 ? -20.172 17.703 -3.691 1 94.25 273 LYS B C 1
ATOM 5336 O O . LYS B 1 273 ? -20.609 16.578 -3.967 1 94.25 273 LYS B O 1
ATOM 5341 N N . VAL B 1 274 ? -20.141 18.281 -2.516 1 93.31 274 VAL B N 1
ATOM 5342 C CA . VAL B 1 274 ? -20.891 17.719 -1.389 1 93.31 274 VAL B CA 1
ATOM 5343 C C . VAL B 1 274 ? -21.719 18.812 -0.725 1 93.31 274 VAL B C 1
ATOM 5345 O O . VAL B 1 274 ? -21.25 19.938 -0.55 1 93.31 274 VAL B O 1
ATOM 5348 N N . VAL B 1 275 ? -22.953 18.5 -0.519 1 90.62 275 VAL B N 1
ATOM 5349 C CA . VAL B 1 275 ? -23.859 19.438 0.147 1 90.62 275 VAL B CA 1
ATOM 5350 C C . VAL B 1 275 ? -24.516 18.75 1.345 1 90.62 275 VAL B C 1
ATOM 5352 O O . VAL B 1 275 ? -24.859 17.562 1.275 1 90.62 275 VAL B O 1
ATOM 5355 N N . TYR B 1 276 ? -24.562 19.531 2.398 1 82.44 276 TYR B N 1
ATOM 5356 C CA . TYR B 1 276 ? -25.172 19 3.609 1 82.44 276 TYR B CA 1
ATOM 5357 C C . TYR B 1 276 ? -26.625 19.453 3.736 1 82.44 276 TYR B C 1
ATOM 5359 O O . TYR B 1 276 ? -26.891 20.625 3.998 1 82.44 276 TYR B O 1
ATOM 5367 N N . GLU B 1 277 ? -27.625 18.781 3.227 1 72.69 277 GLU B N 1
ATOM 5368 C CA . GLU B 1 277 ? -29.062 19.031 3.256 1 72.69 277 GLU B CA 1
ATOM 5369 C C . GLU B 1 277 ? -29.828 17.844 3.824 1 72.69 277 GLU B C 1
ATOM 5371 O O . GLU B 1 277 ? -30.359 17.016 3.072 1 72.69 277 GLU B O 1
ATOM 5376 N N . LYS B 1 278 ? -30.203 17.688 5.23 1 72.88 278 LYS B N 1
ATOM 5377 C CA . LYS B 1 278 ? -30.875 16.531 5.809 1 72.88 278 LYS B CA 1
ATOM 5378 C C . LYS B 1 278 ? -30.188 15.234 5.383 1 72.88 278 LYS B C 1
ATOM 5380 O O . LYS B 1 278 ? -30.859 14.266 5 1 72.88 278 LYS B O 1
ATOM 5385 N N . GLY B 1 279 ? -28.953 15.227 5.316 1 78 279 GLY B N 1
ATOM 5386 C CA . GLY B 1 279 ? -28.031 14.203 4.863 1 78 279 GLY B CA 1
ATOM 5387 C C . GLY B 1 279 ? -26.875 14.758 4.059 1 78 279 GLY B C 1
ATOM 5388 O O . GLY B 1 279 ? -26.688 15.977 3.977 1 78 279 GLY B O 1
ATOM 5389 N N . ILE B 1 280 ? -26.078 13.805 3.592 1 90.62 280 ILE B N 1
ATOM 5390 C CA . ILE B 1 280 ? -24.938 14.211 2.781 1 90.62 280 ILE B CA 1
ATOM 5391 C C . ILE B 1 280 ? -25.219 13.938 1.308 1 90.62 280 ILE B C 1
ATOM 5393 O O . ILE B 1 280 ? -25.422 12.781 0.914 1 90.62 280 ILE B O 1
ATOM 5397 N N . VAL B 1 281 ? -25.375 14.977 0.57 1 95.69 281 VAL B N 1
ATOM 5398 C CA . VAL B 1 281 ? -25.625 14.812 -0.858 1 95.69 281 VAL B CA 1
ATOM 5399 C C . VAL B 1 281 ? -24.328 14.953 -1.631 1 95.69 281 VAL B C 1
ATOM 5401 O O . VAL B 1 281 ? -23.656 15.984 -1.539 1 95.69 281 VAL B O 1
ATOM 5404 N N . VAL B 1 282 ? -23.984 13.898 -2.393 1 96.56 282 VAL B N 1
ATOM 5405 C CA . VAL B 1 282 ? -22.75 13.914 -3.166 1 96.56 282 VAL B CA 1
ATOM 5406 C C . VAL B 1 282 ? -23.078 13.898 -4.656 1 96.56 282 VAL B C 1
ATOM 5408 O O . VAL B 1 282 ? -24 13.211 -5.094 1 96.56 282 VAL B O 1
ATOM 5411 N N . THR B 1 283 ? -22.391 14.734 -5.375 1 97.62 283 THR B N 1
ATOM 5412 C CA . THR B 1 283 ? -22.422 14.711 -6.832 1 97.62 283 THR B CA 1
ATOM 5413 C C . THR B 1 283 ? -21.078 14.242 -7.398 1 97.62 283 THR B C 1
ATOM 5415 O O . THR B 1 283 ? -20.047 14.867 -7.164 1 97.62 283 THR B O 1
ATOM 5418 N N . LEU B 1 284 ? -21.141 13.164 -8.188 1 98.19 284 LEU B N 1
ATOM 5419 C CA . LEU B 1 284 ? -19.938 12.539 -8.703 1 98.19 284 LEU B CA 1
ATOM 5420 C C . LEU B 1 284 ? -19.406 13.289 -9.922 1 98.19 284 LEU B C 1
ATOM 5422 O O . LEU B 1 284 ? -20.188 13.945 -10.633 1 98.19 284 LEU B O 1
ATOM 5426 N N . PHE B 1 285 ? -18.125 13.18 -10.148 1 96.5 285 PHE B N 1
ATOM 5427 C CA . PHE B 1 285 ? -17.516 13.789 -11.32 1 96.5 285 PHE B CA 1
ATOM 5428 C C . PHE B 1 285 ? -17.984 13.094 -12.594 1 96.5 285 PHE B C 1
ATOM 5430 O O . PHE B 1 285 ? -18.141 11.875 -12.625 1 96.5 285 PHE B O 1
ATOM 5437 N N . GLU B 1 286 ? -18.172 13.836 -13.578 1 96.25 286 GLU B N 1
ATOM 5438 C CA . GLU B 1 286 ? -18.312 13.383 -14.961 1 96.25 286 GLU B CA 1
ATOM 5439 C C . GLU B 1 286 ? -17.531 14.281 -15.914 1 96.25 286 GLU B C 1
ATOM 5441 O O . GLU B 1 286 ? -18.125 14.984 -16.734 1 96.25 286 GLU B O 1
ATOM 5446 N N . ARG B 1 287 ? -16.234 14.219 -15.898 1 93.75 287 ARG B N 1
ATOM 5447 C CA . ARG B 1 287 ? -15.352 15.117 -16.641 1 93.75 287 ARG B CA 1
ATOM 5448 C C . ARG B 1 287 ? -15.18 14.641 -18.078 1 93.75 287 ARG B C 1
ATOM 5450 O O . ARG B 1 287 ? -15.211 13.445 -18.359 1 93.75 287 ARG B O 1
ATOM 5457 N N . GLU B 1 288 ? -14.969 15.547 -18.953 1 91.62 288 GLU B N 1
ATOM 5458 C CA . GLU B 1 288 ? -14.859 15.242 -20.375 1 91.62 288 GLU B CA 1
ATOM 5459 C C . GLU B 1 288 ? -13.414 14.969 -20.766 1 91.62 288 GLU B C 1
ATOM 5461 O O . GLU B 1 288 ? -13.148 14.359 -21.812 1 91.62 288 GLU B O 1
ATOM 5466 N N . ASP B 1 289 ? -12.586 15.391 -19.938 1 88.81 289 ASP B N 1
ATOM 5467 C CA . ASP B 1 289 ? -11.172 15.156 -20.203 1 88.81 289 ASP B CA 1
ATOM 5468 C C . ASP B 1 289 ? -10.891 13.664 -20.391 1 88.81 289 ASP B C 1
ATOM 5470 O O . ASP B 1 289 ? -11.312 12.844 -19.578 1 88.81 289 ASP B O 1
ATOM 5474 N N . GLU B 1 290 ? -10.141 13.336 -21.484 1 84.62 290 GLU B N 1
ATOM 5475 C CA . GLU B 1 290 ? -9.859 11.953 -21.844 1 84.62 290 GLU B CA 1
ATOM 5476 C C . GLU B 1 290 ? -9.164 11.211 -20.703 1 84.62 290 GLU B C 1
ATOM 5478 O O . GLU B 1 290 ? -9.359 10.008 -20.531 1 84.62 290 GLU B O 1
ATOM 5483 N N . LYS B 1 291 ? -8.539 11.969 -19.922 1 83.19 291 LYS B N 1
ATOM 5484 C CA . LYS B 1 291 ? -7.805 11.375 -18.812 1 83.19 291 LYS B CA 1
ATOM 5485 C C . LYS B 1 291 ? -8.758 10.797 -17.766 1 83.19 291 LYS B C 1
ATOM 5487 O O . LYS B 1 291 ? -8.438 9.812 -17.094 1 83.19 291 LYS B O 1
ATOM 5492 N N . PHE B 1 292 ? -9.992 11.398 -17.641 1 90.5 292 PHE B N 1
ATOM 5493 C CA . PHE B 1 292 ? -10.852 11.047 -16.516 1 90.5 292 PHE B CA 1
ATOM 5494 C C . PHE B 1 292 ? -12.188 10.492 -17 1 90.5 292 PHE B C 1
ATOM 5496 O O . PHE B 1 292 ? -12.906 9.844 -16.234 1 90.5 292 PHE B O 1
ATOM 5503 N N . LYS B 1 293 ? -12.516 10.719 -18.219 1 93.12 293 LYS B N 1
ATOM 5504 C CA . LYS B 1 293 ? -13.852 10.461 -18.734 1 93.12 293 LYS B CA 1
ATOM 5505 C C . LYS B 1 293 ? -14.273 9.016 -18.484 1 93.12 293 LYS B C 1
ATOM 5507 O O . LYS B 1 293 ? -15.336 8.766 -17.906 1 93.12 293 LYS B O 1
ATOM 5512 N N . ASP B 1 294 ? -13.422 8.117 -18.844 1 92.88 294 ASP B N 1
ATOM 5513 C CA . ASP B 1 294 ? -13.766 6.707 -18.703 1 92.88 294 ASP B CA 1
ATOM 5514 C C . ASP B 1 294 ? -13.844 6.309 -17.219 1 92.88 294 ASP B C 1
ATOM 5516 O O . ASP B 1 294 ? -14.781 5.621 -16.812 1 92.88 294 ASP B O 1
ATOM 5520 N N . SER B 1 295 ? -12.906 6.719 -16.484 1 93.81 295 SER B N 1
ATOM 5521 C CA . SER B 1 295 ? -12.875 6.367 -15.062 1 93.81 295 SER B CA 1
ATOM 5522 C C . SER B 1 295 ? -14.062 6.969 -14.32 1 93.81 295 SER B C 1
ATOM 5524 O O . SER B 1 295 ? -14.641 6.328 -13.445 1 93.81 295 SER B O 1
ATOM 5526 N N . ASP B 1 296 ? -14.461 8.203 -14.648 1 96.31 296 ASP B N 1
ATOM 5527 C CA . ASP B 1 296 ? -15.617 8.836 -14.023 1 96.31 296 ASP B CA 1
ATOM 5528 C C . ASP B 1 296 ? -16.891 8.062 -14.336 1 96.31 296 ASP B C 1
ATOM 5530 O O . ASP B 1 296 ? -17.703 7.805 -13.445 1 96.31 296 ASP B O 1
ATOM 5534 N N . LYS B 1 297 ? -17.016 7.711 -15.578 1 96.81 297 LYS B N 1
ATOM 5535 C CA . LYS B 1 297 ? -18.203 6.973 -15.984 1 96.81 297 LYS B CA 1
ATOM 5536 C C . LYS B 1 297 ? -18.297 5.629 -15.266 1 96.81 297 LYS B C 1
ATOM 5538 O O . LYS B 1 297 ? -19.359 5.238 -14.797 1 96.81 297 LYS B O 1
ATOM 5543 N N . LYS B 1 298 ? -17.203 4.969 -15.203 1 97 298 LYS B N 1
ATOM 5544 C CA . LYS B 1 298 ? -17.172 3.67 -14.539 1 97 298 LYS B CA 1
ATOM 5545 C C . LYS B 1 298 ? -17.5 3.803 -13.055 1 97 298 LYS B C 1
ATOM 5547 O O . LYS B 1 298 ? -18.188 2.949 -12.484 1 97 298 LYS B O 1
ATOM 5552 N N . PHE B 1 299 ? -17.031 4.836 -12.453 1 97.88 299 PHE B N 1
ATOM 5553 C CA . PHE B 1 299 ? -17.312 5.051 -11.039 1 97.88 299 PHE B CA 1
ATOM 5554 C C . PHE B 1 299 ? -18.797 5.348 -10.828 1 97.88 299 PHE B C 1
ATOM 5556 O O . PHE B 1 299 ? -19.422 4.805 -9.914 1 97.88 299 PHE B O 1
ATOM 5563 N N . ILE B 1 300 ? -19.375 6.164 -11.664 1 98.19 300 ILE B N 1
ATOM 5564 C CA . ILE B 1 300 ? -20.797 6.473 -11.586 1 98.19 300 ILE B CA 1
ATOM 5565 C C . ILE B 1 300 ? -21.609 5.188 -11.727 1 98.19 300 ILE B C 1
ATOM 5567 O O . ILE B 1 300 ? -22.516 4.934 -10.93 1 98.19 300 ILE B O 1
ATOM 5571 N N . ASN B 1 301 ? -21.25 4.426 -12.695 1 98.19 301 ASN B N 1
ATOM 5572 C CA . ASN B 1 301 ? -21.953 3.16 -12.898 1 98.19 301 ASN B CA 1
ATOM 5573 C C . ASN B 1 301 ? -21.828 2.25 -11.68 1 98.19 301 ASN B C 1
ATOM 5575 O O . ASN B 1 301 ? -22.797 1.567 -11.32 1 98.19 301 ASN B O 1
ATOM 5579 N N . PHE B 1 302 ? -20.688 2.25 -11.117 1 98.44 302 PHE B N 1
ATOM 5580 C CA . PHE B 1 302 ? -20.453 1.403 -9.953 1 98.44 302 PHE B CA 1
ATOM 5581 C C . PHE B 1 302 ? -21.328 1.839 -8.781 1 98.44 302 PHE B C 1
ATOM 5583 O O . PHE B 1 302 ? -21.938 1.005 -8.109 1 98.44 302 PHE B O 1
ATOM 5590 N N . VAL B 1 303 ? -21.406 3.141 -8.516 1 98.56 303 VAL B N 1
ATOM 5591 C CA . VAL B 1 303 ? -22.219 3.652 -7.422 1 98.56 303 VAL B CA 1
ATOM 5592 C C . VAL B 1 303 ? -23.688 3.334 -7.684 1 98.56 303 VAL B C 1
ATOM 5594 O O . VAL B 1 303 ? -24.422 2.961 -6.766 1 98.56 303 VAL B O 1
ATOM 5597 N N . ASN B 1 304 ? -24.125 3.486 -8.891 1 98.62 304 ASN B N 1
ATOM 5598 C CA . ASN B 1 304 ? -25.484 3.084 -9.25 1 98.62 304 ASN B CA 1
ATOM 5599 C C . ASN B 1 304 ? -25.719 1.6 -8.984 1 98.62 304 ASN B C 1
ATOM 5601 O O . ASN B 1 304 ? -26.781 1.209 -8.516 1 98.62 304 ASN B O 1
ATOM 5605 N N . HIS B 1 305 ? -24.719 0.813 -9.312 1 98.62 305 HIS B N 1
ATOM 5606 C CA . HIS B 1 305 ? -24.812 -0.618 -9.047 1 98.62 305 HIS B CA 1
ATOM 5607 C C . HIS B 1 305 ? -24.969 -0.893 -7.559 1 98.62 305 HIS B C 1
ATOM 5609 O O . HIS B 1 305 ? -25.781 -1.718 -7.152 1 98.62 305 HIS B O 1
ATOM 5615 N N . LEU B 1 306 ? -24.172 -0.225 -6.742 1 98.56 306 LEU B N 1
ATOM 5616 C CA . LEU B 1 306 ? -24.297 -0.36 -5.293 1 98.56 306 LEU B CA 1
ATOM 5617 C C . LEU B 1 306 ? -25.703 0.008 -4.824 1 98.56 306 LEU B C 1
ATOM 5619 O O . LEU B 1 306 ? -26.297 -0.707 -4.016 1 98.56 306 LEU B O 1
ATOM 5623 N N . ASN B 1 307 ? -26.156 1.116 -5.32 1 98.25 307 ASN B N 1
ATOM 5624 C CA . ASN B 1 307 ? -27.484 1.596 -4.957 1 98.25 307 ASN B CA 1
ATOM 5625 C C . ASN B 1 307 ? -28.562 0.597 -5.352 1 98.25 307 ASN B C 1
ATOM 5627 O O . ASN B 1 307 ? -29.453 0.282 -4.551 1 98.25 307 ASN B O 1
ATOM 5631 N N . ASN B 1 308 ? -28.5 0.053 -6.531 1 97.94 308 ASN B N 1
ATOM 5632 C CA . ASN B 1 308 ? -29.547 -0.815 -7.074 1 97.94 308 ASN B CA 1
ATOM 5633 C C . ASN B 1 308 ? -29.516 -2.197 -6.43 1 97.94 308 ASN B C 1
ATOM 5635 O O . ASN B 1 308 ? -30.562 -2.791 -6.176 1 97.94 308 ASN B O 1
ATOM 5639 N N . GLU B 1 309 ? -28.297 -2.666 -6.152 1 98.06 309 GLU B N 1
ATOM 5640 C CA . GLU B 1 309 ? -28.172 -4.09 -5.855 1 98.06 309 GLU B CA 1
ATOM 5641 C C . GLU B 1 309 ? -27.859 -4.324 -4.383 1 98.06 309 GLU B C 1
ATOM 5643 O O . GLU B 1 309 ? -28.125 -5.398 -3.846 1 98.06 309 GLU B O 1
ATOM 5648 N N . TYR B 1 310 ? -27.297 -3.348 -3.703 1 98 310 TYR B N 1
ATOM 5649 C CA . TYR B 1 310 ? -26.75 -3.676 -2.393 1 98 310 TYR B CA 1
ATOM 5650 C C . TYR B 1 310 ? -27.109 -2.615 -1.363 1 98 310 TYR B C 1
ATOM 5652 O O . TYR B 1 310 ? -26.516 -2.553 -0.287 1 98 310 TYR B O 1
ATOM 5660 N N . ASN B 1 311 ? -28 -1.777 -1.633 1 97 311 ASN B N 1
ATOM 5661 C CA . ASN B 1 311 ? -28.375 -0.668 -0.762 1 97 311 ASN B CA 1
ATOM 5662 C C . ASN B 1 311 ? -28.844 -1.16 0.606 1 97 311 ASN B C 1
ATOM 5664 O O . ASN B 1 311 ? -28.75 -0.429 1.595 1 97 311 ASN B O 1
ATOM 5668 N N . ASP B 1 312 ? -29.281 -2.355 0.789 1 95.75 312 ASP B N 1
ATOM 5669 C CA . ASP B 1 312 ? -29.812 -2.93 2.02 1 95.75 312 ASP B CA 1
ATOM 5670 C C . ASP B 1 312 ? -28.688 -3.455 2.91 1 95.75 312 ASP B C 1
ATOM 5672 O O . ASP B 1 312 ? -28.938 -3.881 4.043 1 95.75 312 ASP B O 1
ATOM 5676 N N . ARG B 1 313 ? -27.469 -3.412 2.523 1 96.5 313 ARG B N 1
ATOM 5677 C CA . ARG B 1 313 ? -26.359 -3.971 3.285 1 96.5 313 ARG B CA 1
ATOM 5678 C C . ARG B 1 313 ? -25.062 -3.209 3.01 1 96.5 313 ARG B C 1
ATOM 5680 O O . ARG B 1 313 ? -24.016 -3.816 2.789 1 96.5 313 ARG B O 1
ATOM 5687 N N . LEU B 1 314 ? -25.172 -1.905 2.939 1 96.75 314 LEU B N 1
ATOM 5688 C CA . LEU B 1 314 ? -24.062 -1.01 2.676 1 96.75 314 LEU B CA 1
ATOM 5689 C C . LEU B 1 314 ? -23.594 -0.329 3.959 1 96.75 314 LEU B C 1
ATOM 5691 O O . LEU B 1 314 ? -24.406 0.085 4.781 1 96.75 314 LEU B O 1
ATOM 5695 N N . TYR B 1 315 ? -22.328 -0.29 4.121 1 95.5 315 TYR B N 1
ATOM 5696 C CA . TYR B 1 315 ? -21.703 0.396 5.246 1 95.5 315 TYR B CA 1
ATOM 5697 C C . TYR B 1 315 ? -20.641 1.363 4.766 1 95.5 315 TYR B C 1
ATOM 5699 O O . TYR B 1 315 ? -20.172 1.265 3.631 1 95.5 315 TYR B O 1
ATOM 5707 N N . ILE B 1 316 ? -20.297 2.303 5.57 1 93.88 316 ILE B N 1
ATOM 5708 C CA . ILE B 1 316 ? -19.188 3.209 5.27 1 93.88 316 ILE B CA 1
ATOM 5709 C C . ILE B 1 316 ? -18.312 3.375 6.5 1 93.88 316 ILE B C 1
ATOM 5711 O O . ILE B 1 316 ? -18.812 3.455 7.625 1 93.88 316 ILE B O 1
ATOM 5715 N N . SER B 1 317 ? -17.031 3.359 6.203 1 91.5 317 SER B N 1
ATOM 5716 C CA . SER B 1 317 ? -16.047 3.48 7.277 1 91.5 317 SER B CA 1
ATOM 5717 C C . SER B 1 317 ? -15.93 4.922 7.762 1 91.5 317 SER B C 1
ATOM 5719 O O . SER B 1 317 ? -16.188 5.859 7.004 1 91.5 317 SER B O 1
ATOM 5721 N N . GLY B 1 318 ? -15.539 5.102 9.047 1 87.94 318 GLY B N 1
ATOM 5722 C CA . GLY B 1 318 ? -15.289 6.391 9.664 1 87.94 318 GLY B CA 1
ATOM 5723 C C . GLY B 1 318 ? -14.531 6.285 10.977 1 87.94 318 GLY B C 1
ATOM 5724 O O . GLY B 1 318 ? -13.93 5.254 11.266 1 87.94 318 GLY B O 1
ATOM 5725 N N . GLU B 1 319 ? -14.391 7.414 11.555 1 86.44 319 GLU B N 1
ATOM 5726 C CA . GLU B 1 319 ? -13.781 7.488 12.883 1 86.44 319 GLU B CA 1
ATOM 5727 C C . GLU B 1 319 ? -14.711 8.156 13.883 1 86.44 319 GLU B C 1
ATOM 5729 O O . GLU B 1 319 ? -15.539 8.992 13.516 1 86.44 319 GLU B O 1
ATOM 5734 N N . TYR B 1 320 ? -14.555 7.688 15.07 1 80.06 320 TYR B N 1
ATOM 5735 C CA . TYR B 1 320 ? -15.398 8.195 16.141 1 80.06 320 TYR B CA 1
ATOM 5736 C C . TYR B 1 320 ? -14.617 8.312 17.438 1 80.06 320 TYR B C 1
ATOM 5738 O O . TYR B 1 320 ? -13.805 7.441 17.766 1 80.06 320 TYR B O 1
ATOM 5746 N N . GLY B 1 321 ? -14.781 9.531 18.031 1 80.19 321 GLY B N 1
ATOM 5747 C CA . GLY B 1 321 ? -14.242 9.648 19.375 1 80.19 321 GLY B CA 1
ATOM 5748 C C . GLY B 1 321 ? -15.102 8.984 20.438 1 80.19 321 GLY B C 1
ATOM 5749 O O . GLY B 1 321 ? -16.312 9.219 20.5 1 80.19 321 GLY B O 1
ATOM 5750 N N . ASP B 1 322 ? -14.539 8.062 21.156 1 79.5 322 ASP B N 1
ATOM 5751 C CA . ASP B 1 322 ? -15.242 7.355 22.219 1 79.5 322 ASP B CA 1
ATOM 5752 C C . ASP B 1 322 ? -14.406 7.312 23.5 1 79.5 322 ASP B C 1
ATOM 5754 O O . ASP B 1 322 ? -13.398 6.609 23.562 1 79.5 322 ASP B O 1
ATOM 5758 N N . GLY B 1 323 ? -14.852 8.031 24.516 1 79.69 323 GLY B N 1
ATOM 5759 C CA . GLY B 1 323 ? -14.148 8.023 25.781 1 79.69 323 GLY B CA 1
ATOM 5760 C C . GLY B 1 323 ? -12.742 8.578 25.688 1 79.69 323 GLY B C 1
ATOM 5761 O O . GLY B 1 323 ? -11.805 8.016 26.266 1 79.69 323 GLY B O 1
ATOM 5762 N N . GLY B 1 324 ? -12.578 9.57 24.828 1 85.5 324 GLY B N 1
ATOM 5763 C CA . GLY B 1 324 ? -11.281 10.219 24.734 1 85.5 324 GLY B CA 1
ATOM 5764 C C . GLY B 1 324 ? -10.328 9.492 23.797 1 85.5 324 GLY B C 1
ATOM 5765 O O . GLY B 1 324 ? -9.148 9.836 23.734 1 85.5 324 GLY B O 1
ATOM 5766 N N . VAL B 1 325 ? -10.859 8.438 23.188 1 90 325 VAL B N 1
ATOM 5767 C CA . VAL B 1 325 ? -10.023 7.668 22.266 1 90 325 VAL B CA 1
ATOM 5768 C C . VAL B 1 325 ? -10.633 7.699 20.875 1 90 325 VAL B C 1
ATOM 5770 O O . VAL B 1 325 ? -11.852 7.578 20.719 1 90 325 VAL B O 1
ATOM 5773 N N . LEU B 1 326 ? -9.773 7.938 19.938 1 88.56 326 LEU B N 1
ATOM 5774 C CA . LEU B 1 326 ? -10.211 7.879 18.547 1 88.56 326 LEU B CA 1
ATOM 5775 C C . LEU B 1 326 ? -10.234 6.441 18.047 1 88.56 326 LEU B C 1
ATOM 5777 O O . LEU B 1 326 ? -9.25 5.711 18.188 1 88.56 326 LEU B O 1
ATOM 5781 N N . ARG B 1 327 ? -11.398 6.008 17.5 1 86.75 327 ARG B N 1
ATOM 5782 C CA . ARG B 1 327 ? -11.586 4.641 17.016 1 86.75 327 ARG B CA 1
ATOM 5783 C C . ARG B 1 327 ? -12.148 4.629 15.602 1 86.75 327 ARG B C 1
ATOM 5785 O O . ARG B 1 327 ? -12.766 5.602 15.164 1 86.75 327 ARG B O 1
ATOM 5792 N N . ARG B 1 328 ? -11.914 3.492 14.984 1 87.19 328 ARG B N 1
ATOM 5793 C CA . ARG B 1 328 ? -12.539 3.297 13.68 1 87.19 328 ARG B CA 1
ATOM 5794 C C . ARG B 1 328 ? -13.977 2.809 13.836 1 87.19 328 ARG B C 1
ATOM 5796 O O . ARG B 1 328 ? -14.312 2.162 14.828 1 87.19 328 ARG B O 1
ATOM 5803 N N . SER B 1 329 ? -14.773 3.133 12.836 1 86.56 329 SER B N 1
ATOM 5804 C CA . SER B 1 329 ? -16.188 2.742 12.883 1 86.56 329 SER B CA 1
ATOM 5805 C C . SER B 1 329 ? -16.703 2.387 11.492 1 86.56 329 SER B C 1
ATOM 5807 O O . SER B 1 329 ? -16.094 2.764 10.484 1 86.56 329 SER B O 1
ATOM 5809 N N . LEU B 1 330 ? -17.672 1.548 11.516 1 88 330 LEU B N 1
ATOM 5810 C CA . LEU B 1 330 ? -18.469 1.27 10.336 1 88 330 LEU B CA 1
ATOM 5811 C C . LEU B 1 330 ? -19.938 1.606 10.586 1 88 330 LEU B C 1
ATOM 5813 O O . LEU B 1 330 ? -20.531 1.152 11.57 1 88 330 LEU B O 1
ATOM 5817 N N . GLY B 1 331 ? -20.453 2.463 9.711 1 90.62 331 GLY B N 1
ATOM 5818 C CA . GLY B 1 331 ? -21.859 2.824 9.836 1 90.62 331 GLY B CA 1
ATOM 5819 C C . GLY B 1 331 ? -22.703 2.361 8.664 1 90.62 331 GLY B C 1
ATOM 5820 O O . GLY B 1 331 ? -22.25 2.422 7.512 1 90.62 331 GLY B O 1
ATOM 5821 N N . ARG B 1 332 ? -23.906 1.847 9.031 1 94.5 332 ARG B N 1
ATOM 5822 C CA . ARG B 1 332 ? -24.844 1.454 7.988 1 94.5 332 ARG B CA 1
ATOM 5823 C C . ARG B 1 332 ? -25.375 2.672 7.234 1 94.5 332 ARG B C 1
ATOM 5825 O O . ARG B 1 332 ? -25.719 3.689 7.848 1 94.5 332 ARG B O 1
ATOM 5832 N N . ILE B 1 333 ? -25.391 2.516 5.891 1 94.81 333 ILE B N 1
ATOM 5833 C CA . ILE B 1 333 ? -25.906 3.639 5.105 1 94.81 333 ILE B CA 1
ATOM 5834 C C . ILE B 1 333 ? -26.844 3.129 4.023 1 94.81 333 ILE B C 1
ATOM 5836 O O . ILE B 1 333 ? -26.922 1.924 3.768 1 94.81 333 ILE B O 1
ATOM 5840 N N . GLU B 1 334 ? -27.609 4.09 3.496 1 95.12 334 GLU B N 1
ATOM 5841 C CA . GLU B 1 334 ? -28.359 3.908 2.262 1 95.12 334 GLU B CA 1
ATOM 5842 C C . GLU B 1 334 ? -28.094 5.047 1.278 1 95.12 334 GLU B C 1
ATOM 5844 O O . GLU B 1 334 ? -27.906 6.191 1.687 1 95.12 334 GLU B O 1
ATOM 5849 N N . LEU B 1 335 ? -28.031 4.668 0.043 1 96.44 335 LEU B N 1
ATOM 5850 C CA . LEU B 1 335 ? -27.922 5.668 -1.013 1 96.44 335 LEU B CA 1
ATOM 5851 C C . LEU B 1 335 ? -29.281 5.957 -1.633 1 96.44 335 LEU B C 1
ATOM 5853 O O . LEU B 1 335 ? -29.969 5.039 -2.068 1 96.44 335 LEU B O 1
ATOM 5857 N N . GLU B 1 336 ? -29.672 7.184 -1.555 1 96.69 336 GLU B N 1
ATOM 5858 C CA . GLU B 1 336 ? -30.859 7.645 -2.283 1 96.69 336 GLU B CA 1
ATOM 5859 C C . GLU B 1 336 ? -30.469 8.328 -3.588 1 96.69 336 GLU B C 1
ATOM 5861 O O . GLU B 1 336 ? -29.828 9.391 -3.574 1 96.69 336 GLU B O 1
ATOM 5866 N N . LYS B 1 337 ? -30.859 7.73 -4.625 1 97.56 337 LYS B N 1
ATOM 5867 C CA . LYS B 1 337 ? -30.516 8.273 -5.934 1 97.56 337 LYS B CA 1
ATOM 5868 C C . LYS B 1 337 ? -31.391 9.477 -6.281 1 97.56 337 LYS B C 1
ATOM 5870 O O . LYS B 1 337 ? -32.625 9.367 -6.309 1 97.56 337 LYS B O 1
ATOM 5875 N N . LEU B 1 338 ? -30.781 10.562 -6.512 1 96.69 338 LEU B N 1
ATOM 5876 C CA . LEU B 1 338 ? -31.484 11.781 -6.902 1 96.69 338 LEU B CA 1
ATOM 5877 C C . LEU B 1 338 ? -31.469 11.961 -8.414 1 96.69 338 LEU B C 1
ATOM 5879 O O . LEU B 1 338 ? -32.438 12.391 -9.008 1 96.69 338 LEU B O 1
ATOM 5883 N N . ASP B 1 339 ? -30.312 11.672 -9.023 1 96.19 339 ASP B N 1
ATOM 5884 C CA . ASP B 1 339 ? -30.156 11.562 -10.477 1 96.19 339 ASP B CA 1
ATOM 5885 C C . ASP B 1 339 ? -29.031 10.609 -10.844 1 96.19 339 ASP B C 1
ATOM 5887 O O . ASP B 1 339 ? -28.578 9.828 -10 1 96.19 339 ASP B O 1
ATOM 5891 N N . TYR B 1 340 ? -28.641 10.695 -12.094 1 96.38 340 TYR B N 1
ATOM 5892 C CA . TYR B 1 340 ? -27.734 9.703 -12.648 1 96.38 340 TYR B CA 1
ATOM 5893 C C . TYR B 1 340 ? -26.391 9.711 -11.906 1 96.38 340 TYR B C 1
ATOM 5895 O O . TYR B 1 340 ? -25.719 8.688 -11.828 1 96.38 340 TYR B O 1
ATOM 5903 N N . LYS B 1 341 ? -25.922 10.859 -11.367 1 98 341 LYS B N 1
ATOM 5904 C CA . LYS B 1 341 ? -24.609 10.945 -10.75 1 98 341 LYS B CA 1
ATOM 5905 C C . LYS B 1 341 ? -24.688 11.633 -9.383 1 98 341 LYS B C 1
ATOM 5907 O O . LYS B 1 341 ? -23.672 12.055 -8.836 1 98 341 LYS B O 1
ATOM 5912 N N . THR B 1 342 ? -25.922 11.852 -8.852 1 97.69 342 THR B N 1
ATOM 5913 C CA . THR B 1 342 ? -26.109 12.516 -7.566 1 97.69 342 THR B CA 1
ATOM 5914 C C . THR B 1 342 ? -26.844 11.609 -6.59 1 97.69 342 THR B C 1
ATOM 5916 O O . THR B 1 342 ? -27.891 11.039 -6.922 1 97.69 342 THR B O 1
ATOM 5919 N N . PHE B 1 343 ? -26.266 11.477 -5.414 1 97.62 343 PHE B N 1
ATOM 5920 C CA . PHE B 1 343 ? -26.828 10.578 -4.414 1 97.62 343 PHE B CA 1
ATOM 5921 C C . PHE B 1 343 ? -26.859 11.242 -3.043 1 97.62 343 PHE B C 1
ATOM 5923 O O . PHE B 1 343 ? -25.953 11.984 -2.68 1 97.62 343 PHE B O 1
ATOM 5930 N N . LYS B 1 344 ? -27.875 10.977 -2.328 1 96.44 344 LYS B N 1
ATOM 5931 C CA . LYS B 1 344 ? -27.938 11.328 -0.911 1 96.44 344 LYS B CA 1
ATOM 5932 C C . LYS B 1 344 ? -27.531 10.141 -0.035 1 96.44 344 LYS B C 1
ATOM 5934 O O . LYS B 1 344 ? -28.078 9.047 -0.18 1 96.44 344 LYS B O 1
ATOM 5939 N N . ILE B 1 345 ? -26.562 10.305 0.792 1 94.94 345 ILE B N 1
ATOM 5940 C CA . ILE B 1 345 ? -26.125 9.289 1.742 1 94.94 345 ILE B CA 1
ATOM 5941 C C . ILE B 1 345 ? -26.938 9.406 3.031 1 94.94 345 ILE B C 1
ATOM 5943 O O . ILE B 1 345 ? -26.844 10.406 3.742 1 94.94 345 ILE B O 1
ATOM 5947 N N . VAL B 1 346 ? -27.656 8.43 3.305 1 92.56 346 VAL B N 1
ATOM 5948 C CA . VAL B 1 346 ? -28.484 8.391 4.512 1 92.56 346 VAL B CA 1
ATOM 5949 C C . VAL B 1 346 ? -27.828 7.473 5.543 1 92.56 346 VAL B C 1
ATOM 5951 O O . VAL B 1 346 ? -27.688 6.27 5.312 1 92.56 346 VAL B O 1
ATOM 5954 N N . GLU B 1 347 ? -27.375 7.973 6.609 1 87.88 347 GLU B N 1
ATOM 5955 C CA . GLU B 1 347 ? -26.781 7.184 7.688 1 87.88 347 GLU B CA 1
ATOM 5956 C C . GLU B 1 347 ? -27.875 6.547 8.555 1 87.88 347 GLU B C 1
ATOM 5958 O O . GLU B 1 347 ? -28.766 7.234 9.031 1 87.88 347 GLU B O 1
ATOM 5963 N N . LEU B 1 348 ? -27.578 5.27 8.688 1 81.88 348 LEU B N 1
ATOM 5964 C CA . LEU B 1 348 ? -28.562 4.543 9.484 1 81.88 348 LEU B CA 1
ATOM 5965 C C . LEU B 1 348 ? -28.031 4.301 10.898 1 81.88 348 LEU B C 1
ATOM 5967 O O . LEU B 1 348 ? -26.828 4.289 11.125 1 81.88 348 LEU B O 1
ATOM 5971 N N . LYS B 1 349 ? -28.547 4.77 11.953 1 74.19 349 LYS B N 1
ATOM 5972 C CA . LYS B 1 349 ? -28.219 4.738 13.375 1 74.19 349 LYS B CA 1
ATOM 5973 C C . LYS B 1 349 ? -27.672 3.375 13.781 1 74.19 349 LYS B C 1
ATOM 5975 O O . LYS B 1 349 ? -27.797 2.971 14.938 1 74.19 349 LYS B O 1
ATOM 5980 N N . ASP B 1 350 ? -27.078 2.545 12.875 1 77.44 350 ASP B N 1
ATOM 5981 C CA . ASP B 1 350 ? -26.406 1.282 13.172 1 77.44 350 ASP B CA 1
ATOM 5982 C C . ASP B 1 350 ? -24.906 1.389 12.938 1 77.44 350 ASP B C 1
ATOM 5984 O O . ASP B 1 350 ? -24.438 1.392 11.797 1 77.44 350 ASP B O 1
ATOM 5988 N N . ILE B 1 351 ? -24.172 1.582 14.141 1 74.06 351 ILE B N 1
ATOM 5989 C CA . ILE B 1 351 ? -22.734 1.809 14.07 1 74.06 351 ILE B CA 1
ATOM 5990 C C . ILE B 1 351 ? -21.984 0.655 14.75 1 74.06 351 ILE B C 1
ATOM 5992 O O . ILE B 1 351 ? -22.344 0.25 15.859 1 74.06 351 ILE B O 1
ATOM 5996 N N . ILE B 1 352 ? -21.172 0.054 13.938 1 77.5 352 ILE B N 1
ATOM 5997 C CA . ILE B 1 352 ? -20.25 -0.94 14.469 1 77.5 352 ILE B CA 1
ATOM 5998 C C . ILE B 1 352 ? -18.891 -0.284 14.766 1 77.5 352 ILE B C 1
ATOM 6000 O O . ILE B 1 352 ? -18.312 0.362 13.898 1 77.5 352 ILE B O 1
ATOM 6004 N N . ILE B 1 353 ? -18.531 -0.396 16.062 1 70.75 353 ILE B N 1
ATOM 6005 C CA . ILE B 1 353 ? -17.281 0.224 16.453 1 70.75 353 ILE B CA 1
ATOM 6006 C C . ILE B 1 353 ? -16.234 -0.857 16.734 1 70.75 353 ILE B C 1
ATOM 6008 O O . ILE B 1 353 ? -16.562 -1.912 17.297 1 70.75 353 ILE B O 1
ATOM 6012 N N . LYS B 1 354 ? -15.125 -0.652 16.156 1 65.62 354 LYS B N 1
ATOM 6013 C CA . LYS B 1 354 ? -14.055 -1.61 16.406 1 65.62 354 LYS B CA 1
ATOM 6014 C C . LYS B 1 354 ? -12.969 -1.007 17.281 1 65.62 354 LYS B C 1
ATOM 6016 O O . LYS B 1 354 ? -12.617 0.167 17.141 1 65.62 354 LYS B O 1
ATOM 6021 N N . ASP B 1 355 ? -12.422 -1.794 18.297 1 59.78 355 ASP B N 1
ATOM 6022 C CA . ASP B 1 355 ? -11.305 -1.461 19.172 1 59.78 355 ASP B CA 1
ATOM 6023 C C . ASP B 1 355 ? -9.969 -1.735 18.469 1 59.78 355 ASP B C 1
ATOM 6025 O O . ASP B 1 355 ? -9.867 -2.639 17.641 1 59.78 355 ASP B O 1
#